Protein AF-A0A7W4INZ1-F1 (afdb_monomer_lite)

Sequence (429 aa):
MMKDITGDRYFLMNIEKLYMNKVENFGMNYTADTLFTLEAQLPYPNKPEWANLVAKRIGTVPDDLVGPGLYALFFDDKLFYIGLHVTAEASFQAPVLDRWVRHIVGQTLRAKVICFRPKIMAKILKDLSGAPIDDIAACLPEGRATAYDQLVGQILTNGSHCTFNKARFAARNWDRIGPGNEATMLGRIRCVFQPVPAVCETLLVGAKGKERGNWVREVWLRPLEKQSIREFRPICNAETVPGTEREDVGVAEVEVAFKNIMKTTTFSAFGVTGVGMHPVTGRPASRAVVDVFDANTGEAPSESEVALAEAEGLCGEELRFRRSLSPAGVRIIDDLQEQCPDVLRVYYTDNKDLRVALATGRVLLVVTTSHGRLRISTLASVEVCQALGFEAEPIIGNTMRTRFYIDPAECASGALFAIAGAAAQVVVG

Secondary structure (DSSP, 8-state):
----SHHHHHHHHHHHHHHHTTSSS---EEEHHHHEEEEE-PPPTTS-TT--EEEEE-SPPPGGGBSSEEEEEEETTEEEEEEEE--TT--TT-BTHHHHHHHHHHHTT-BTT----HHHHHHHHHH--SHHHHHHHHTSTTGGG--TTTTTT-GGGSS-S--HHHHHHHHHTHHHHSTT-HHHHTTTEEEEEEEPPGGGGGGGTT--HHHHHHHIIIIIIHHHHHHHHHHH--TTSTTSPTT---S---HHHHHHHHHHHHHH--PPP--SSS---------PPPHHHHHHHTT---PPPPHHHHHHHHHHT--HHHHHHHTTS-HHHHHHHHHHHHT--TTEEEEEETTTEEEEEETTS-EEEEEEEETTEEEEEESS-HHHHHHTT---EE-SSSS--EEEEE-TTT--HHHHHHHHHHHHHHHH-

Structure (mmCIF, N/CA/C/O backbone):
data_AF-A0A7W4INZ1-F1
#
_entry.id   AF-A0A7W4INZ1-F1
#
loop_
_atom_site.group_PDB
_atom_site.id
_atom_site.type_symbol
_atom_site.label_atom_id
_atom_site.label_alt_id
_atom_site.label_comp_id
_atom_site.label_asym_id
_atom_site.label_entity_id
_atom_site.label_seq_id
_atom_site.pdbx_PDB_ins_code
_atom_site.Cartn_x
_atom_site.Cartn_y
_atom_site.Cartn_z
_atom_site.occupancy
_atom_site.B_iso_or_equiv
_atom_site.auth_seq_id
_atom_site.auth_comp_id
_atom_site.auth_asym_id
_atom_site.auth_atom_id
_atom_site.pdbx_PDB_model_num
ATOM 1 N N . MET A 1 1 ? 21.931 2.324 -48.360 1.00 38.72 1 MET A N 1
ATOM 2 C CA . MET A 1 1 ? 21.890 1.480 -47.147 1.00 38.72 1 MET A CA 1
ATOM 3 C C . MET A 1 1 ? 20.449 1.395 -46.660 1.00 38.72 1 MET A C 1
ATOM 5 O O . MET A 1 1 ? 20.022 2.249 -45.896 1.00 38.72 1 MET A O 1
ATOM 9 N N . MET A 1 2 ? 19.682 0.417 -47.147 1.00 32.81 2 MET A N 1
ATOM 10 C CA . MET A 1 2 ? 18.421 0.020 -46.512 1.00 32.81 2 MET A CA 1
ATOM 11 C C . MET A 1 2 ? 18.798 -0.878 -45.336 1.00 32.81 2 MET A C 1
ATOM 13 O O . MET A 1 2 ? 19.386 -1.935 -45.551 1.00 32.81 2 MET A O 1
ATOM 17 N N . LYS A 1 3 ? 18.571 -0.411 -44.105 1.00 39.53 3 LYS A N 1
ATOM 18 C CA . LYS A 1 3 ? 18.757 -1.239 -42.913 1.00 39.53 3 LYS A CA 1
ATOM 19 C C . LYS A 1 3 ? 17.581 -2.204 -42.781 1.00 39.53 3 LYS A C 1
ATOM 21 O O . LYS A 1 3 ? 16.431 -1.853 -43.019 1.00 39.53 3 LYS A O 1
ATOM 26 N N . ASP A 1 4 ? 17.962 -3.417 -42.439 1.00 42.66 4 ASP A N 1
ATOM 27 C CA . ASP A 1 4 ? 17.217 -4.661 -42.398 1.00 42.66 4 ASP A CA 1
ATOM 28 C C . ASP A 1 4 ? 16.133 -4.637 -41.296 1.00 42.66 4 ASP A C 1
ATOM 30 O O . ASP A 1 4 ? 16.433 -4.767 -40.114 1.00 42.66 4 ASP A O 1
ATOM 34 N N . ILE A 1 5 ? 14.867 -4.421 -41.677 1.00 44.38 5 ILE A N 1
ATOM 35 C CA . ILE A 1 5 ? 13.686 -4.416 -40.778 1.00 44.38 5 ILE A CA 1
ATOM 36 C C . ILE A 1 5 ? 13.203 -5.858 -40.489 1.00 44.38 5 ILE A C 1
ATOM 38 O O . ILE A 1 5 ? 12.331 -6.101 -39.654 1.00 44.38 5 ILE A O 1
ATOM 42 N N . THR A 1 6 ? 13.778 -6.855 -41.164 1.00 41.44 6 THR A N 1
ATOM 43 C CA . THR A 1 6 ? 13.351 -8.256 -41.080 1.00 41.44 6 THR A CA 1
ATOM 44 C C . THR A 1 6 ? 13.883 -8.999 -39.849 1.00 41.44 6 THR A C 1
ATOM 46 O O . THR A 1 6 ? 13.258 -9.972 -39.424 1.00 41.44 6 THR A O 1
ATOM 49 N N . GLY A 1 7 ? 14.958 -8.511 -39.216 1.00 38.59 7 GLY A N 1
ATOM 50 C CA . GLY A 1 7 ? 15.537 -9.105 -38.001 1.00 38.59 7 GLY A CA 1
ATOM 51 C C . GLY A 1 7 ? 14.655 -8.978 -36.750 1.00 38.59 7 GLY A C 1
ATOM 52 O O . GLY A 1 7 ? 14.466 -9.960 -36.030 1.00 38.59 7 GLY A O 1
ATOM 53 N N . ASP A 1 8 ? 14.035 -7.814 -36.533 1.00 46.97 8 ASP A N 1
ATOM 54 C CA . ASP A 1 8 ? 13.224 -7.550 -35.331 1.00 46.97 8 ASP A CA 1
ATOM 55 C C . ASP A 1 8 ? 11.922 -8.366 -35.303 1.00 46.97 8 ASP A C 1
ATOM 57 O O . ASP A 1 8 ? 11.484 -8.831 -34.249 1.00 46.97 8 ASP A O 1
ATOM 61 N N . ARG A 1 9 ? 11.316 -8.625 -36.470 1.00 45.41 9 ARG A N 1
ATOM 62 C CA . ARG A 1 9 ? 10.100 -9.453 -36.562 1.00 45.41 9 ARG A CA 1
ATOM 63 C C . ARG A 1 9 ? 10.363 -10.932 -36.283 1.00 45.41 9 ARG A C 1
ATOM 65 O O . ARG A 1 9 ? 9.534 -11.582 -35.650 1.00 45.41 9 ARG A O 1
ATOM 72 N N . TYR A 1 10 ? 11.509 -11.456 -36.716 1.00 42.75 10 TYR A N 1
ATOM 73 C CA . TYR A 1 10 ? 11.888 -12.848 -36.451 1.00 42.75 10 TYR A CA 1
ATOM 74 C C . TYR A 1 10 ? 12.242 -13.089 -34.979 1.00 42.75 10 TYR A C 1
ATOM 76 O O . TYR A 1 10 ? 11.959 -14.164 -34.447 1.00 42.75 10 TYR A O 1
ATOM 84 N N . PHE A 1 11 ? 12.809 -12.087 -34.301 1.00 51.84 11 PHE A N 1
ATOM 85 C CA . PHE A 1 11 ? 13.085 -12.156 -32.867 1.00 51.84 11 PHE A CA 1
ATOM 86 C C . PHE A 1 11 ? 11.790 -12.198 -32.035 1.00 51.84 11 PHE A C 1
ATOM 88 O O . PHE A 1 11 ? 11.643 -13.062 -31.169 1.00 51.84 11 PHE A O 1
ATOM 95 N N . LEU A 1 12 ? 10.809 -11.346 -32.358 1.00 50.44 12 LEU A N 1
ATOM 96 C CA . LEU A 1 12 ? 9.513 -11.298 -31.664 1.00 50.44 12 LEU A CA 1
ATOM 97 C C . LEU A 1 12 ? 8.686 -12.589 -31.841 1.00 50.44 12 LEU A C 1
ATOM 99 O O . LEU A 1 12 ? 8.152 -13.108 -30.862 1.00 50.44 12 LEU A O 1
ATOM 103 N N . MET A 1 13 ? 8.650 -13.171 -33.048 1.00 49.38 13 MET A N 1
ATOM 104 C CA . MET A 1 13 ? 7.924 -14.431 -33.309 1.00 49.38 13 MET A CA 1
ATOM 105 C C . MET A 1 13 ? 8.502 -15.645 -32.561 1.00 49.38 13 MET A C 1
ATOM 107 O O . MET A 1 13 ? 7.766 -16.566 -32.197 1.00 49.38 13 MET A O 1
ATOM 111 N N . ASN A 1 14 ? 9.818 -15.681 -32.331 1.00 48.19 14 ASN A N 1
ATOM 112 C CA . ASN A 1 14 ? 10.452 -16.789 -31.612 1.00 48.19 14 ASN A CA 1
ATOM 113 C C . ASN A 1 14 ? 10.234 -16.703 -30.092 1.00 48.19 14 ASN A C 1
ATOM 115 O O . ASN A 1 14 ? 10.131 -17.743 -29.439 1.00 48.19 14 ASN A O 1
ATOM 119 N N . ILE A 1 15 ? 10.077 -15.493 -29.541 1.00 54.06 15 ILE A N 1
ATOM 120 C CA . ILE A 1 15 ? 9.674 -15.291 -28.143 1.00 54.06 15 ILE A CA 1
ATOM 121 C C . ILE A 1 15 ? 8.242 -15.795 -27.916 1.00 54.06 15 ILE A C 1
ATOM 123 O O . ILE A 1 15 ? 8.020 -16.530 -26.957 1.00 54.06 15 ILE A O 1
ATOM 127 N N . GLU A 1 16 ? 7.296 -15.507 -28.819 1.00 50.62 16 GLU A N 1
ATOM 128 C CA . GLU A 1 16 ? 5.907 -15.989 -28.706 1.00 50.62 16 GLU A CA 1
ATOM 129 C C . GLU A 1 16 ? 5.801 -17.524 -28.666 1.00 50.62 16 GLU A C 1
ATOM 131 O O . GLU A 1 16 ? 5.036 -18.079 -27.873 1.00 50.62 16 GLU A O 1
ATOM 136 N N . LYS A 1 17 ? 6.595 -18.243 -29.472 1.00 50.06 17 LYS A N 1
ATOM 137 C CA . LYS A 1 17 ? 6.592 -19.718 -29.470 1.00 50.06 17 LYS A CA 1
ATOM 138 C C . LYS A 1 17 ? 7.232 -20.324 -28.220 1.00 50.06 17 LYS A C 1
ATOM 140 O O . LYS A 1 17 ? 6.749 -21.346 -27.736 1.00 50.06 17 LYS A O 1
ATOM 145 N N . LEU A 1 18 ? 8.285 -19.706 -27.677 1.00 51.06 18 LEU A N 1
ATOM 146 C CA . LEU A 1 18 ? 8.877 -20.139 -26.404 1.00 51.06 18 LEU A CA 1
ATOM 147 C C . LEU A 1 18 ? 7.950 -19.832 -25.213 1.00 51.06 18 LEU A C 1
ATOM 149 O O . LEU A 1 18 ? 7.937 -20.571 -24.229 1.00 51.06 18 LEU A O 1
ATOM 153 N N . TYR A 1 19 ? 7.164 -18.759 -25.329 1.00 49.69 19 TYR A N 1
ATOM 154 C CA . TYR A 1 19 ? 6.219 -18.276 -24.328 1.00 49.69 19 TYR A CA 1
ATOM 155 C C . TYR A 1 19 ? 5.018 -19.212 -24.140 1.00 49.69 19 TYR A C 1
ATOM 157 O O . TYR A 1 19 ? 4.624 -19.488 -23.010 1.00 49.69 19 TYR A O 1
ATOM 165 N N . MET A 1 20 ? 4.483 -19.775 -25.226 1.00 48.62 20 MET A N 1
ATOM 166 C CA . MET A 1 20 ? 3.299 -20.642 -25.160 1.00 48.62 20 MET A CA 1
ATOM 167 C C . MET A 1 20 ? 3.543 -21.987 -24.451 1.00 48.62 20 MET A C 1
ATOM 169 O O . MET A 1 20 ? 2.626 -22.497 -23.820 1.00 48.62 20 MET A O 1
ATOM 173 N N . ASN A 1 21 ? 4.767 -22.531 -24.479 1.00 44.44 21 ASN A N 1
ATOM 174 C CA . ASN A 1 21 ? 5.055 -23.880 -23.961 1.00 44.44 21 ASN A CA 1
ATOM 175 C C . ASN A 1 21 ? 5.480 -23.943 -22.476 1.00 44.44 21 ASN A C 1
ATOM 177 O O . ASN A 1 21 ? 5.592 -25.038 -21.933 1.00 44.44 21 ASN A O 1
ATOM 181 N N . LYS A 1 22 ? 5.742 -22.811 -21.799 1.00 48.06 22 LYS A N 1
ATOM 182 C CA . LYS A 1 22 ? 6.190 -22.791 -20.382 1.00 48.06 22 LYS A CA 1
ATOM 183 C C . LYS A 1 22 ? 5.132 -22.339 -19.367 1.00 48.06 22 LYS A C 1
ATOM 185 O O . LYS A 1 22 ? 5.364 -22.468 -18.169 1.00 48.06 22 LYS A O 1
ATOM 190 N N . VAL A 1 23 ? 3.983 -21.828 -19.813 1.00 51.00 23 VAL A N 1
ATOM 191 C CA . VAL A 1 23 ? 2.950 -21.239 -18.932 1.00 51.00 23 VAL A CA 1
ATOM 192 C C . VAL A 1 23 ? 2.000 -22.296 -18.332 1.00 51.00 23 VAL A C 1
ATOM 194 O O . VAL A 1 23 ? 1.185 -21.980 -17.468 1.00 51.00 23 VAL A O 1
ATOM 197 N N . GLU A 1 24 ? 2.101 -23.568 -18.730 1.00 48.41 24 GLU A N 1
ATOM 198 C CA . GLU A 1 24 ? 1.020 -24.531 -18.478 1.00 48.41 24 GLU A CA 1
ATOM 199 C C . GLU A 1 24 ? 0.985 -25.209 -17.093 1.00 48.41 24 GLU A C 1
ATOM 201 O O . GLU A 1 24 ? -0.074 -25.721 -16.758 1.00 48.41 24 GLU A O 1
ATOM 206 N N . ASN A 1 25 ? 2.022 -25.184 -16.236 1.00 46.75 25 ASN A N 1
ATOM 207 C CA . ASN A 1 25 ? 2.054 -26.123 -15.086 1.00 46.75 25 ASN A CA 1
ATOM 208 C C . ASN A 1 25 ? 2.488 -25.611 -13.697 1.00 46.75 25 ASN A C 1
ATOM 210 O O . ASN A 1 25 ? 2.790 -26.429 -12.832 1.00 46.75 25 ASN A O 1
ATOM 214 N N . PHE A 1 26 ? 2.462 -24.307 -13.409 1.00 51.75 26 PHE A N 1
ATOM 215 C CA . PHE A 1 26 ? 2.659 -23.842 -12.025 1.00 51.75 26 PHE A CA 1
ATOM 216 C C . PHE A 1 26 ? 1.309 -23.540 -11.357 1.00 51.75 26 PHE A C 1
ATOM 218 O O . PHE A 1 26 ? 0.508 -22.738 -11.858 1.00 51.75 26 PHE A O 1
ATOM 225 N N . GLY A 1 27 ? 1.032 -24.239 -10.250 1.00 53.75 27 GLY A N 1
ATOM 226 C CA . GLY A 1 27 ? -0.011 -23.843 -9.307 1.00 53.75 27 GLY A CA 1
ATOM 227 C C . GLY A 1 27 ? 0.424 -22.532 -8.665 1.00 53.75 27 GLY A C 1
ATOM 228 O O . GLY A 1 27 ? 1.489 -22.483 -8.069 1.00 53.75 27 GLY A O 1
ATOM 229 N N . MET A 1 28 ? -0.356 -21.466 -8.847 1.00 75.94 28 MET A N 1
ATOM 230 C CA . MET A 1 28 ? 0.066 -20.095 -8.534 1.00 75.94 28 MET A CA 1
ATOM 231 C C . MET A 1 28 ? -0.518 -19.585 -7.220 1.00 75.94 28 MET A C 1
ATOM 233 O O . MET A 1 28 ? -0.664 -18.374 -7.036 1.00 75.94 28 MET A O 1
ATOM 237 N N . ASN A 1 29 ? -0.893 -20.496 -6.321 1.00 89.62 29 ASN A N 1
ATOM 238 C CA . ASN A 1 29 ? -1.459 -20.136 -5.037 1.00 89.62 29 ASN A CA 1
ATOM 239 C C . ASN A 1 29 ? -0.848 -20.918 -3.883 1.00 89.62 29 ASN A C 1
ATOM 241 O O . ASN A 1 29 ? -0.587 -22.114 -3.976 1.00 89.62 29 ASN A O 1
ATOM 245 N N . TYR A 1 30 ? -0.672 -20.205 -2.779 1.00 95.50 30 TYR A N 1
ATOM 246 C CA . TYR A 1 30 ? -0.099 -20.698 -1.537 1.00 95.50 30 TYR A CA 1
ATOM 247 C C . TYR A 1 30 ? -1.023 -20.313 -0.386 1.00 95.50 30 TYR A C 1
ATOM 249 O O . TYR A 1 30 ? -1.570 -19.208 -0.377 1.00 95.50 30 TYR A O 1
ATOM 257 N N . THR A 1 31 ? -1.189 -21.180 0.610 1.00 96.19 31 THR A N 1
ATOM 258 C CA . THR A 1 31 ? -1.770 -20.762 1.892 1.00 96.19 31 THR A CA 1
ATOM 259 C C . THR A 1 31 ? -0.711 -19.982 2.674 1.00 96.19 31 THR A C 1
ATOM 261 O O . THR A 1 31 ? 0.476 -20.317 2.644 1.00 96.19 31 THR A O 1
ATOM 264 N N . ALA A 1 32 ? -1.094 -18.890 3.335 1.00 96.69 32 ALA A N 1
ATOM 265 C CA . ALA A 1 32 ? -0.128 -17.968 3.928 1.00 96.69 32 ALA A CA 1
ATOM 266 C C . ALA A 1 32 ? 0.663 -18.595 5.088 1.00 96.69 32 ALA A C 1
ATOM 268 O O . ALA A 1 32 ? 1.773 -18.151 5.363 1.00 96.69 32 ALA A O 1
ATOM 269 N N . ASP A 1 33 ? 0.139 -19.635 5.733 1.00 96.44 33 ASP A N 1
ATOM 270 C CA . ASP A 1 33 ? 0.819 -20.412 6.779 1.00 96.44 33 ASP A CA 1
ATOM 271 C C . ASP A 1 33 ? 1.980 -21.270 6.253 1.00 96.44 33 ASP A C 1
ATOM 273 O O . ASP A 1 33 ? 2.880 -21.614 7.014 1.00 96.44 33 ASP A O 1
ATOM 277 N N . THR A 1 34 ? 2.020 -21.563 4.950 1.00 95.62 34 THR A N 1
ATOM 278 C CA . THR A 1 34 ? 3.173 -22.228 4.317 1.00 95.62 34 THR A CA 1
ATOM 279 C C . THR A 1 34 ? 4.313 -21.259 4.004 1.00 95.62 34 THR A C 1
ATOM 281 O O . THR A 1 34 ? 5.446 -21.686 3.788 1.00 95.62 34 THR A O 1
ATOM 284 N N . LEU A 1 35 ? 4.032 -19.951 3.990 1.00 94.75 35 LEU A N 1
ATOM 285 C CA . LEU A 1 35 ? 4.983 -18.901 3.609 1.00 94.75 35 LEU A CA 1
ATOM 286 C C . LEU A 1 35 ? 5.389 -18.001 4.775 1.00 94.75 35 LEU A C 1
ATOM 288 O O . LEU A 1 35 ? 6.459 -17.382 4.735 1.00 94.75 35 LEU A O 1
ATOM 292 N N . PHE A 1 36 ? 4.554 -17.911 5.810 1.00 95.50 36 PHE A N 1
ATOM 293 C CA . PHE A 1 36 ? 4.724 -16.974 6.907 1.00 95.50 36 PHE A CA 1
ATOM 294 C C . PHE A 1 36 ? 4.408 -17.591 8.271 1.00 95.50 36 PHE A C 1
ATOM 296 O O . PHE A 1 36 ? 3.658 -18.551 8.394 1.00 95.50 36 PHE A O 1
ATOM 303 N N . THR A 1 37 ? 4.943 -16.963 9.312 1.00 94.50 37 THR A N 1
ATOM 304 C CA . THR A 1 37 ? 4.511 -17.101 10.704 1.00 94.50 37 THR A CA 1
ATOM 305 C C . THR A 1 37 ? 4.076 -15.737 11.243 1.00 94.50 37 THR A C 1
ATOM 307 O O . THR A 1 37 ? 4.475 -14.698 10.704 1.00 94.50 37 THR A O 1
ATOM 310 N N . LEU A 1 38 ? 3.256 -15.723 12.294 1.00 93.88 38 LEU A N 1
ATOM 311 C CA . LEU A 1 38 ? 2.880 -14.508 13.014 1.00 93.88 38 LEU A CA 1
ATOM 312 C C . LEU A 1 38 ? 3.613 -14.447 14.345 1.00 93.88 38 LEU A C 1
ATOM 314 O O . LEU A 1 38 ? 3.623 -15.405 15.111 1.00 93.88 38 LEU A O 1
ATOM 318 N N . GLU A 1 39 ? 4.160 -13.278 14.644 1.00 90.88 39 GLU A N 1
ATOM 319 C CA . GLU A 1 39 ? 4.730 -12.983 15.948 1.00 90.88 39 GLU A CA 1
ATOM 320 C C . GLU A 1 39 ? 4.038 -11.778 16.568 1.00 90.88 39 GLU A C 1
ATOM 322 O O . GLU A 1 39 ? 3.887 -10.730 15.931 1.00 90.88 39 GLU A O 1
ATOM 327 N N . ALA A 1 40 ? 3.663 -11.919 17.837 1.00 90.44 40 ALA A N 1
ATOM 328 C CA . ALA A 1 40 ? 3.251 -10.792 18.650 1.00 90.44 40 ALA A CA 1
ATOM 329 C C . ALA A 1 40 ? 4.473 -9.937 19.009 1.00 90.44 40 ALA A C 1
ATOM 331 O O . ALA A 1 40 ? 5.544 -10.441 19.344 1.00 90.44 40 ALA A O 1
ATOM 332 N N . GLN A 1 41 ? 4.303 -8.626 18.936 1.00 86.06 41 GLN A N 1
ATOM 333 C CA . GLN A 1 41 ? 5.268 -7.634 19.385 1.00 86.06 41 GLN A CA 1
ATOM 334 C C . GLN A 1 41 ? 4.717 -6.903 20.605 1.00 86.06 41 GLN A C 1
ATOM 336 O O . GLN A 1 41 ? 3.524 -6.965 20.906 1.00 86.06 41 GLN A O 1
ATOM 341 N N . LEU A 1 42 ? 5.579 -6.153 21.291 1.00 82.00 42 LEU A N 1
ATOM 342 C CA . LEU A 1 42 ? 5.119 -5.271 22.359 1.00 82.00 42 LEU A CA 1
ATOM 343 C C . LEU A 1 42 ? 4.062 -4.288 21.820 1.00 82.00 42 LEU A C 1
ATOM 345 O O . LEU A 1 42 ? 4.303 -3.676 20.762 1.00 82.00 42 LEU A O 1
ATOM 349 N N . PRO A 1 43 ? 2.922 -4.134 22.525 1.00 79.81 43 PRO A N 1
ATOM 350 C CA . PRO A 1 43 ? 1.913 -3.141 22.192 1.00 79.81 43 PRO A CA 1
ATOM 351 C C . PRO A 1 43 ? 2.527 -1.748 22.074 1.00 79.81 43 PRO A C 1
ATOM 353 O O . PRO A 1 43 ? 3.469 -1.394 22.784 1.00 79.81 43 PRO A O 1
ATOM 356 N N . TYR A 1 44 ? 2.007 -0.956 21.142 1.00 78.19 44 TYR A N 1
ATOM 357 C CA . TYR A 1 44 ? 2.388 0.446 21.027 1.00 78.19 44 TYR A CA 1
ATOM 358 C C . TYR A 1 44 ? 1.430 1.285 21.886 1.00 78.19 44 TYR A C 1
ATOM 360 O O . TYR A 1 44 ? 0.222 1.061 21.779 1.00 78.19 44 TYR A O 1
ATOM 368 N N . PRO A 1 45 ? 1.914 2.246 22.695 1.00 79.81 45 PRO A N 1
ATOM 369 C CA . PRO A 1 45 ? 1.040 3.109 23.485 1.00 79.81 45 PRO A CA 1
ATOM 370 C C . PRO A 1 45 ? -0.026 3.797 22.622 1.00 79.81 45 PRO A C 1
ATOM 372 O O . PRO A 1 45 ? 0.250 4.192 21.486 1.00 79.81 45 PRO A O 1
ATOM 375 N N . ASN A 1 46 ? -1.235 3.962 23.164 1.00 83.19 46 ASN A N 1
ATOM 376 C CA . ASN A 1 46 ? -2.369 4.612 22.488 1.00 83.19 46 ASN A CA 1
ATOM 377 C C . ASN A 1 46 ? -2.794 3.922 21.177 1.00 83.19 46 ASN A C 1
ATOM 379 O O . ASN A 1 46 ? -3.231 4.568 20.221 1.00 83.19 46 ASN A O 1
ATOM 383 N N . LYS A 1 47 ? -2.642 2.596 21.123 1.00 88.81 47 LYS A N 1
ATOM 384 C CA . LYS A 1 47 ? -3.215 1.722 20.098 1.00 88.81 47 LYS A CA 1
ATOM 385 C C . LYS A 1 47 ? -3.873 0.513 20.762 1.00 88.81 47 LYS A C 1
ATOM 387 O O . LYS A 1 47 ? -3.467 0.154 21.868 1.00 88.81 47 LYS A O 1
ATOM 392 N N . PRO A 1 48 ? -4.819 -0.153 20.079 1.00 92.25 48 PRO A N 1
ATOM 393 C CA . PRO A 1 48 ? -5.393 -1.388 20.590 1.00 92.25 48 PRO A CA 1
ATOM 394 C C . PRO A 1 48 ? -4.314 -2.445 20.833 1.00 92.25 48 PRO A C 1
ATOM 396 O O . PRO A 1 48 ? -3.432 -2.637 19.991 1.00 92.25 48 PRO A O 1
ATOM 399 N N . GLU A 1 49 ? -4.401 -3.162 21.954 1.00 91.31 49 GLU A N 1
ATOM 400 C CA . GLU A 1 49 ? -3.394 -4.159 22.354 1.00 91.31 49 GLU A CA 1
ATOM 401 C C . GLU A 1 49 ? -3.215 -5.269 21.314 1.00 91.31 49 GLU A C 1
ATOM 403 O O . GLU A 1 49 ? -2.115 -5.783 21.129 1.00 91.31 49 GLU A O 1
ATOM 408 N N . TRP A 1 50 ? -4.281 -5.595 20.583 1.00 93.25 50 TRP A N 1
ATOM 409 C CA . TRP A 1 50 ? -4.287 -6.621 19.545 1.00 93.25 50 TRP A CA 1
ATOM 410 C C . TRP A 1 50 ? -3.633 -6.205 18.224 1.00 93.25 50 TRP A C 1
ATOM 412 O O . TRP A 1 50 ? -3.436 -7.049 17.340 1.00 93.25 50 TRP A O 1
ATOM 422 N N . ALA A 1 51 ? -3.330 -4.917 18.046 1.00 91.75 51 ALA A N 1
ATOM 423 C CA . ALA A 1 51 ? -2.736 -4.358 16.836 1.00 91.75 51 ALA A CA 1
ATOM 424 C C . ALA A 1 51 ? -1.207 -4.374 16.926 1.00 91.75 51 ALA A C 1
ATOM 426 O O . ALA A 1 51 ? -0.549 -3.343 16.809 1.00 91.75 51 ALA A O 1
ATOM 427 N N . ASN A 1 52 ? -0.631 -5.542 17.191 1.00 90.44 52 ASN A N 1
ATOM 428 C CA . ASN A 1 52 ? 0.783 -5.707 17.520 1.00 90.44 52 ASN A CA 1
ATOM 429 C C . ASN A 1 52 ? 1.433 -6.909 16.819 1.00 90.44 52 ASN A C 1
ATOM 431 O O . ASN A 1 52 ? 2.507 -7.342 17.225 1.00 90.44 52 ASN A O 1
ATOM 435 N N . LEU A 1 53 ? 0.829 -7.438 15.757 1.00 90.81 53 LEU A N 1
ATOM 436 C CA . LEU A 1 53 ? 1.388 -8.556 15.005 1.00 90.81 53 LEU A CA 1
ATOM 437 C C . LEU A 1 53 ? 2.371 -8.099 13.924 1.00 90.81 53 LEU A C 1
ATOM 439 O O . LEU A 1 53 ? 2.222 -7.040 13.298 1.00 90.81 53 LEU A O 1
ATOM 443 N N . VAL A 1 54 ? 3.347 -8.963 13.662 1.00 88.75 54 VAL A N 1
ATOM 444 C CA . VAL A 1 54 ? 4.239 -8.912 12.503 1.00 88.75 54 VAL A CA 1
ATOM 445 C C . VAL A 1 54 ? 4.223 -10.280 11.830 1.00 88.75 54 VAL A C 1
ATOM 447 O O . VAL A 1 54 ? 4.352 -11.302 12.498 1.00 88.75 54 VAL A O 1
ATOM 450 N N . ALA A 1 55 ? 4.072 -10.300 10.506 1.00 87.75 55 ALA A N 1
ATOM 451 C CA . ALA A 1 55 ? 4.294 -11.511 9.729 1.00 87.75 55 ALA A CA 1
ATOM 452 C C . ALA A 1 55 ? 5.790 -11.652 9.413 1.00 87.75 55 ALA A C 1
ATOM 454 O O . ALA A 1 55 ? 6.443 -10.684 9.019 1.00 87.75 55 ALA A O 1
ATOM 455 N N . LYS A 1 56 ? 6.335 -12.855 9.567 1.00 87.88 56 LYS A N 1
ATOM 456 C CA . LYS A 1 56 ? 7.703 -13.190 9.165 1.00 87.88 56 LYS A CA 1
ATOM 457 C C . LYS A 1 56 ? 7.678 -14.311 8.155 1.00 87.88 56 LYS A C 1
ATOM 459 O O . LYS A 1 56 ? 6.905 -15.246 8.299 1.00 87.88 56 LYS A O 1
ATOM 464 N N . ARG A 1 57 ? 8.535 -14.225 7.147 1.00 90.88 57 ARG A N 1
ATOM 465 C CA . ARG A 1 57 ? 8.710 -15.296 6.170 1.00 90.88 57 ARG A CA 1
ATOM 466 C C . ARG A 1 57 ? 9.318 -16.535 6.829 1.00 90.88 57 ARG A C 1
ATOM 468 O O . ARG A 1 57 ? 10.223 -16.407 7.652 1.00 90.88 57 ARG A O 1
ATOM 475 N N . ILE A 1 58 ? 8.870 -17.708 6.398 1.00 88.94 58 ILE A N 1
ATOM 476 C CA . ILE A 1 58 ? 9.500 -18.996 6.694 1.00 88.94 58 ILE A CA 1
ATOM 477 C C . ILE A 1 58 ? 10.078 -19.599 5.405 1.00 88.94 58 ILE A C 1
ATOM 479 O O . ILE A 1 58 ? 9.598 -19.319 4.309 1.00 88.94 58 ILE A O 1
ATOM 483 N N . GLY A 1 59 ? 11.137 -20.399 5.530 1.00 85.94 59 GLY A N 1
ATOM 484 C CA . GLY A 1 59 ? 11.697 -21.170 4.415 1.00 85.94 59 GLY A CA 1
ATOM 485 C C . GLY A 1 59 ? 12.297 -20.365 3.248 1.00 85.94 59 GLY A C 1
ATOM 486 O O . GLY A 1 59 ? 12.555 -19.156 3.317 1.00 85.94 59 GLY A O 1
ATOM 487 N N . THR A 1 60 ? 12.575 -21.073 2.153 1.00 87.94 60 THR A N 1
ATOM 488 C CA . THR A 1 60 ? 13.103 -20.527 0.890 1.00 87.94 60 THR A CA 1
ATOM 489 C C . THR A 1 60 ? 11.993 -19.879 0.055 1.00 87.94 60 THR A C 1
ATOM 491 O O . THR A 1 60 ? 10.824 -20.194 0.240 1.00 87.94 60 THR A O 1
ATOM 494 N N . VAL A 1 61 ? 12.334 -18.932 -0.833 1.00 89.06 61 VAL A N 1
ATOM 495 C CA . VAL A 1 61 ? 11.342 -18.348 -1.756 1.00 89.06 61 VAL A CA 1
ATOM 496 C C . VAL A 1 61 ? 11.120 -19.357 -2.879 1.00 89.06 61 VAL A C 1
ATOM 498 O O . VAL A 1 61 ? 12.113 -19.782 -3.466 1.00 89.06 61 VAL A O 1
ATOM 501 N N . PRO A 1 62 ? 9.873 -19.720 -3.196 1.00 90.31 62 PRO A N 1
ATOM 502 C CA . PRO A 1 62 ? 9.551 -20.412 -4.437 1.00 90.31 62 PRO A CA 1
ATOM 503 C C . PRO A 1 62 ? 9.914 -19.584 -5.685 1.00 90.31 62 PRO A C 1
ATOM 505 O O . PRO A 1 62 ? 9.693 -18.372 -5.718 1.00 90.31 62 PRO A O 1
ATOM 508 N N . ASP A 1 63 ? 10.441 -20.233 -6.725 1.00 89.81 63 ASP A N 1
ATOM 509 C CA . ASP A 1 63 ? 10.887 -19.569 -7.965 1.00 89.81 63 ASP A CA 1
ATOM 510 C C . ASP A 1 63 ? 9.743 -18.899 -8.748 1.00 89.81 63 ASP A C 1
ATOM 512 O O . ASP A 1 63 ? 9.964 -17.986 -9.537 1.00 89.81 63 ASP A O 1
ATOM 516 N N . ASP A 1 64 ? 8.502 -19.329 -8.542 1.00 90.75 64 ASP A N 1
ATOM 517 C CA . ASP A 1 64 ? 7.304 -18.728 -9.133 1.00 90.75 64 ASP A CA 1
ATOM 518 C C . ASP A 1 64 ? 6.816 -17.485 -8.365 1.00 90.75 64 ASP A C 1
ATOM 520 O O . ASP A 1 64 ? 5.919 -16.793 -8.840 1.00 90.75 64 ASP A O 1
ATOM 524 N N . LEU A 1 65 ? 7.424 -17.161 -7.214 1.00 94.50 65 LEU A N 1
ATOM 525 C CA . LEU A 1 65 ? 7.087 -16.018 -6.356 1.00 94.50 65 LEU A CA 1
ATOM 526 C C . LEU A 1 65 ? 8.081 -14.848 -6.447 1.00 94.50 65 LEU A C 1
ATOM 528 O O . LEU A 1 65 ? 8.127 -13.995 -5.550 1.00 94.50 65 LEU A O 1
ATOM 532 N N . VAL A 1 66 ? 8.861 -14.772 -7.529 1.00 93.81 66 VAL A N 1
ATOM 533 C CA . VAL A 1 66 ? 9.815 -13.679 -7.781 1.00 93.81 66 VAL A CA 1
ATOM 534 C C . VAL A 1 66 ? 9.472 -12.848 -9.016 1.00 93.81 66 VAL A C 1
ATOM 536 O O . VAL A 1 66 ? 8.817 -13.296 -9.953 1.00 93.81 66 VAL A O 1
ATOM 539 N N . GLY A 1 67 ? 9.955 -11.607 -9.006 1.00 95.06 67 GLY A N 1
ATOM 540 C CA . GLY A 1 67 ? 9.886 -10.679 -10.125 1.00 95.06 67 GLY A CA 1
ATOM 541 C C . GLY A 1 67 ? 8.696 -9.726 -10.088 1.00 95.06 67 GLY A C 1
ATOM 542 O O . GLY A 1 67 ? 7.905 -9.746 -9.147 1.00 95.06 67 GLY A O 1
ATOM 543 N N . PRO A 1 68 ? 8.581 -8.812 -11.064 1.00 96.00 68 PRO A N 1
ATOM 544 C CA . PRO A 1 68 ? 7.438 -7.915 -11.144 1.00 96.00 68 PRO A CA 1
ATOM 545 C C . PRO A 1 68 ? 6.168 -8.690 -11.517 1.00 96.00 68 PRO A C 1
ATOM 547 O O . PRO A 1 68 ? 6.241 -9.623 -12.306 1.00 96.00 68 PRO A O 1
ATOM 550 N N . GLY A 1 69 ? 4.998 -8.314 -11.000 1.00 97.00 69 GLY A N 1
ATOM 551 C CA . GLY A 1 69 ? 3.754 -9.029 -11.311 1.00 97.00 69 GLY A CA 1
ATOM 552 C C . GLY A 1 69 ? 2.511 -8.501 -10.607 1.00 97.00 69 GLY A C 1
ATOM 553 O O . GLY A 1 69 ? 2.561 -7.495 -9.893 1.00 97.00 69 GLY A O 1
ATOM 554 N N . LEU A 1 70 ? 1.395 -9.204 -10.801 1.00 97.88 70 LEU A N 1
ATOM 555 C CA . LEU A 1 70 ? 0.141 -8.985 -10.078 1.00 97.88 70 LEU A CA 1
ATOM 556 C C . LEU A 1 70 ? -0.028 -10.054 -9.004 1.00 97.88 70 LEU A C 1
ATOM 558 O O . LEU A 1 70 ? 0.285 -11.219 -9.230 1.00 97.88 70 LEU A O 1
ATOM 562 N N . TYR A 1 71 ? -0.563 -9.673 -7.851 1.00 98.06 71 TYR A N 1
ATOM 563 C CA . TYR A 1 71 ? -0.966 -10.611 -6.814 1.00 98.06 71 TYR A CA 1
ATOM 564 C C . TYR A 1 71 ? -2.379 -10.336 -6.320 1.00 98.06 71 TYR A C 1
ATOM 566 O O . TYR A 1 71 ? -2.892 -9.218 -6.399 1.00 98.06 71 TYR A O 1
ATOM 574 N N . ALA A 1 72 ? -2.981 -11.372 -5.756 1.00 98.25 72 ALA A N 1
ATOM 575 C CA . ALA A 1 72 ? -4.265 -11.315 -5.089 1.00 98.25 72 ALA A CA 1
ATOM 576 C C . ALA A 1 72 ? -4.191 -12.029 -3.738 1.00 98.25 72 ALA A C 1
ATOM 578 O O . ALA A 1 72 ? -3.409 -12.961 -3.554 1.00 98.25 72 ALA A O 1
ATOM 579 N N . LEU A 1 73 ? -4.994 -11.566 -2.784 1.00 98.31 73 LEU A N 1
ATOM 580 C CA . LEU A 1 73 ? -5.140 -12.179 -1.471 1.00 98.31 73 LEU A CA 1
ATOM 581 C C . LEU A 1 73 ? -6.604 -12.536 -1.233 1.00 98.31 73 LEU A C 1
ATOM 583 O O . LEU A 1 73 ? -7.506 -11.728 -1.483 1.00 98.31 73 LEU A O 1
ATOM 587 N N . PHE A 1 74 ? -6.805 -13.736 -0.705 1.00 98.31 74 PHE A N 1
ATOM 588 C CA . PHE A 1 74 ? -8.102 -14.314 -0.390 1.00 98.31 74 PHE A CA 1
ATOM 589 C C . PHE A 1 74 ? -8.179 -14.625 1.092 1.00 98.31 74 PHE A C 1
ATOM 591 O O . PHE A 1 74 ? -7.166 -14.973 1.691 1.00 98.31 74 PHE A O 1
ATOM 598 N N . PHE A 1 75 ? -9.366 -14.506 1.667 1.00 97.75 75 PHE A N 1
ATOM 599 C CA . PHE A 1 75 ? -9.650 -14.870 3.045 1.00 97.75 75 PHE A CA 1
ATOM 600 C C . PHE A 1 75 ? -10.881 -15.768 3.047 1.00 97.75 75 PHE A C 1
ATOM 602 O O . PHE A 1 75 ? -11.919 -15.357 2.530 1.00 97.75 75 PHE A O 1
ATOM 609 N N . ASP A 1 76 ? -10.746 -16.992 3.564 1.00 96.50 76 ASP A N 1
ATOM 610 C CA . ASP A 1 76 ? -11.768 -18.044 3.448 1.00 96.50 76 ASP A CA 1
ATOM 611 C C . ASP A 1 76 ? -12.265 -18.192 1.988 1.00 96.50 76 ASP A C 1
ATOM 613 O O . ASP A 1 76 ? -13.459 -18.110 1.703 1.00 96.50 76 ASP A O 1
ATOM 617 N N . ASP A 1 77 ? -11.316 -18.315 1.050 1.00 95.25 77 ASP A N 1
ATOM 618 C CA . ASP A 1 77 ? -11.525 -18.427 -0.407 1.00 95.25 77 ASP A CA 1
ATOM 619 C C . ASP A 1 77 ? -12.245 -17.245 -1.094 1.00 95.25 77 ASP A C 1
ATOM 621 O O . ASP A 1 77 ? -12.481 -17.291 -2.302 1.00 95.25 77 ASP A O 1
ATOM 625 N N . LYS A 1 78 ? -12.516 -16.145 -0.379 1.00 96.9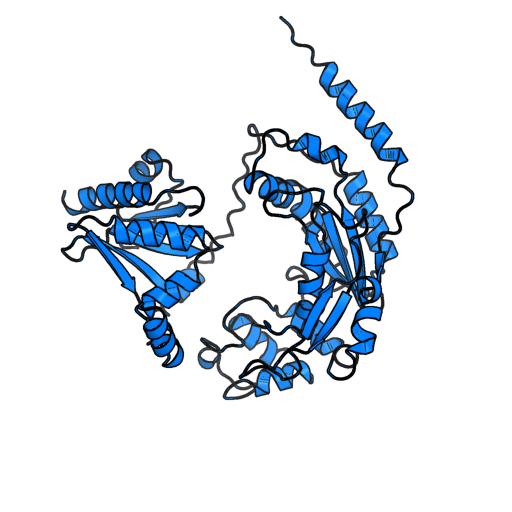4 78 LYS A N 1
ATOM 626 C CA . LYS A 1 78 ? -13.075 -14.910 -0.949 1.00 96.94 78 LYS A CA 1
ATOM 627 C C . LYS A 1 78 ? -11.991 -13.883 -1.234 1.00 96.94 78 LYS A C 1
ATOM 629 O O . LYS A 1 78 ? -11.194 -13.554 -0.352 1.00 96.94 78 LYS A O 1
ATOM 634 N N . LEU A 1 79 ? -11.982 -13.326 -2.443 1.00 98.38 79 LEU A N 1
ATOM 635 C CA . LEU A 1 79 ? -11.045 -12.267 -2.808 1.00 98.38 79 LEU A CA 1
ATOM 636 C C . LEU A 1 79 ? -11.256 -11.022 -1.933 1.00 98.38 79 LEU A C 1
ATOM 638 O O . LEU A 1 79 ? -12.341 -10.441 -1.917 1.00 98.38 79 LEU A O 1
ATOM 642 N N . PHE A 1 80 ? -10.198 -10.540 -1.277 1.00 98.12 80 PHE A N 1
ATOM 643 C CA . PHE A 1 80 ? -10.274 -9.289 -0.516 1.00 98.12 80 PHE A CA 1
ATOM 644 C C . PHE A 1 80 ? -9.297 -8.211 -0.977 1.00 98.12 80 PHE A C 1
ATOM 646 O O . PHE A 1 80 ? -9.529 -7.038 -0.681 1.00 98.12 80 PHE A O 1
ATOM 653 N N . TYR A 1 81 ? -8.229 -8.555 -1.703 1.00 98.38 81 TYR A N 1
ATOM 654 C CA . TYR A 1 81 ? -7.251 -7.572 -2.169 1.00 98.38 81 TYR A CA 1
ATOM 655 C C . TYR A 1 81 ? -6.568 -7.992 -3.470 1.00 98.38 81 TYR A C 1
ATOM 657 O O . TYR A 1 81 ? -6.212 -9.153 -3.633 1.00 98.38 81 TYR A O 1
ATOM 665 N N . ILE A 1 82 ? -6.326 -7.026 -4.355 1.00 98.44 82 ILE A N 1
ATOM 666 C CA . ILE A 1 82 ? -5.450 -7.147 -5.527 1.00 98.44 82 ILE A CA 1
ATOM 667 C C . ILE A 1 82 ? -4.371 -6.069 -5.436 1.00 98.44 82 ILE A C 1
ATOM 669 O O . ILE A 1 82 ? -4.654 -4.936 -5.044 1.00 98.44 82 ILE A O 1
ATOM 673 N N . GLY A 1 83 ? -3.143 -6.397 -5.819 1.00 96.75 83 GLY A N 1
ATOM 674 C CA . GLY A 1 83 ? -2.071 -5.417 -5.928 1.00 96.75 83 GLY A CA 1
ATOM 675 C C . GLY A 1 83 ? -1.031 -5.788 -6.976 1.00 96.75 83 GLY A C 1
ATOM 676 O O . GLY A 1 83 ? -1.006 -6.906 -7.486 1.00 96.75 83 GLY A O 1
ATOM 677 N N . LEU A 1 84 ? -0.142 -4.845 -7.274 1.00 95.94 84 LEU A N 1
ATOM 678 C CA . LEU A 1 84 ? 1.068 -5.088 -8.061 1.00 95.94 84 LEU A CA 1
ATOM 679 C C . LEU A 1 84 ? 2.328 -5.137 -7.189 1.00 95.94 84 LEU A C 1
ATOM 681 O O . LEU A 1 84 ? 2.450 -4.439 -6.175 1.00 95.94 84 LEU A O 1
ATOM 685 N N . HIS A 1 85 ? 3.300 -5.944 -7.605 1.00 95.38 85 HIS A N 1
ATOM 686 C CA . HIS A 1 85 ? 4.635 -6.011 -7.013 1.00 95.38 85 HIS A CA 1
ATOM 687 C C . HIS A 1 85 ? 5.677 -5.597 -8.043 1.00 95.38 85 HIS A C 1
ATOM 689 O O . HIS A 1 85 ? 5.732 -6.165 -9.125 1.00 95.38 85 HIS A O 1
ATOM 695 N N . VAL A 1 86 ? 6.474 -4.580 -7.706 1.00 91.31 86 VAL A N 1
ATOM 696 C CA . VAL A 1 86 ? 7.616 -4.083 -8.489 1.00 91.31 86 VAL A CA 1
ATOM 697 C C . VAL A 1 86 ? 8.596 -3.432 -7.514 1.00 91.31 86 VAL A C 1
ATOM 699 O O . VAL A 1 86 ? 8.205 -2.551 -6.732 1.00 91.31 86 VAL A O 1
ATOM 702 N N . THR A 1 87 ? 9.864 -3.841 -7.542 1.00 85.06 87 THR A N 1
ATOM 703 C CA . THR A 1 87 ? 10.928 -3.159 -6.787 1.00 85.06 87 THR A CA 1
ATOM 704 C C . THR A 1 87 ? 11.318 -1.839 -7.446 1.00 85.06 87 THR A C 1
ATOM 706 O O . THR A 1 87 ? 10.877 -1.537 -8.550 1.00 85.06 87 THR A O 1
ATOM 709 N N . ALA A 1 88 ? 12.142 -1.027 -6.781 1.00 78.12 88 ALA A N 1
ATOM 710 C CA . ALA A 1 88 ? 12.629 0.217 -7.379 1.00 78.12 88 ALA A CA 1
ATOM 711 C C . ALA A 1 88 ? 13.313 -0.017 -8.738 1.00 78.12 88 ALA A C 1
ATOM 713 O O . ALA A 1 88 ? 13.190 0.822 -9.614 1.00 78.12 88 ALA A O 1
ATOM 714 N N . GLU A 1 89 ? 13.945 -1.172 -8.942 1.00 82.38 89 GLU A N 1
ATOM 715 C CA . GLU A 1 89 ? 14.712 -1.484 -10.155 1.00 82.38 89 GLU A CA 1
ATOM 716 C C . GLU A 1 89 ? 14.015 -2.493 -11.082 1.00 82.38 89 GLU A C 1
ATOM 718 O O . GLU A 1 89 ? 14.602 -2.947 -12.061 1.00 82.38 89 GLU A O 1
ATOM 723 N N . ALA A 1 90 ? 12.770 -2.880 -10.771 1.00 90.25 90 ALA A N 1
ATOM 724 C CA . ALA A 1 90 ? 12.073 -4.001 -11.415 1.00 90.25 90 ALA A CA 1
ATOM 725 C C . ALA A 1 90 ? 12.959 -5.257 -11.550 1.00 90.25 90 ALA A C 1
ATOM 727 O O . ALA A 1 90 ? 13.127 -5.816 -12.636 1.00 90.25 90 ALA A O 1
ATOM 728 N N . SER A 1 91 ? 13.552 -5.677 -10.432 1.00 90.81 91 SER A N 1
ATOM 729 C CA . SER A 1 91 ? 14.315 -6.925 -10.363 1.00 90.81 91 SER A CA 1
ATOM 730 C C . SER A 1 91 ? 13.387 -8.124 -10.558 1.00 90.81 91 SER A C 1
ATOM 732 O O . SER A 1 91 ? 12.399 -8.262 -9.834 1.00 90.81 91 SER A O 1
ATOM 734 N N . PHE A 1 92 ? 13.746 -9.008 -11.492 1.00 93.25 92 PHE A N 1
ATOM 735 C CA . PHE A 1 92 ? 13.048 -10.270 -11.760 1.00 93.25 92 PHE A CA 1
ATOM 736 C C . PHE A 1 92 ? 13.353 -11.369 -10.729 1.00 93.25 92 PHE A C 1
ATOM 738 O O . PHE A 1 92 ? 12.772 -12.442 -10.789 1.00 93.25 92 PHE A O 1
ATOM 745 N N . GLN A 1 93 ? 14.226 -11.087 -9.758 1.00 91.56 93 GLN A N 1
ATOM 746 C CA . GLN A 1 93 ? 14.606 -12.007 -8.679 1.00 91.56 93 GLN A CA 1
ATOM 747 C C . GLN A 1 93 ? 14.028 -11.592 -7.319 1.00 91.56 93 GLN A C 1
ATOM 749 O O . GLN A 1 93 ? 14.197 -12.285 -6.319 1.00 91.56 93 GLN A O 1
ATOM 754 N N . ALA A 1 94 ? 13.363 -10.436 -7.245 1.00 88.94 94 ALA A N 1
ATOM 755 C CA . ALA A 1 94 ? 12.852 -9.921 -5.985 1.00 88.94 94 ALA A CA 1
ATOM 756 C C . ALA A 1 94 ? 11.523 -10.592 -5.593 1.00 88.94 94 ALA A C 1
ATOM 758 O O . ALA A 1 94 ? 10.578 -10.557 -6.387 1.00 88.94 94 ALA A O 1
ATOM 759 N N . PRO A 1 95 ? 11.392 -11.127 -4.367 1.00 92.50 95 PRO A N 1
ATOM 760 C CA . PRO A 1 95 ? 10.216 -11.890 -3.964 1.00 92.50 95 PRO A CA 1
ATOM 761 C C . PRO A 1 95 ? 8.989 -11.009 -3.709 1.00 92.50 95 PRO A C 1
ATOM 763 O O . PRO A 1 95 ? 9.088 -9.942 -3.098 1.00 92.50 95 PRO A O 1
ATOM 766 N N . VAL A 1 96 ? 7.801 -11.485 -4.094 1.00 92.88 96 VAL A N 1
ATOM 767 C CA . VAL A 1 96 ? 6.519 -10.837 -3.741 1.00 92.88 96 VAL A CA 1
ATOM 768 C C . VAL A 1 96 ? 6.205 -10.938 -2.242 1.00 92.88 96 VAL A C 1
ATOM 770 O O . VAL A 1 96 ? 5.453 -10.127 -1.696 1.00 92.88 96 VAL A O 1
ATOM 773 N N . LEU A 1 97 ? 6.831 -11.889 -1.541 1.00 90.31 97 LEU A N 1
ATOM 774 C CA . LEU A 1 97 ? 6.620 -12.154 -0.115 1.00 90.31 97 LEU A CA 1
ATOM 775 C C . LEU A 1 97 ? 6.853 -10.902 0.749 1.00 90.31 97 LEU A C 1
ATOM 777 O O . LEU A 1 97 ? 6.099 -10.666 1.694 1.00 90.31 97 LEU A O 1
ATOM 781 N N . ASP A 1 98 ? 7.810 -10.044 0.380 1.00 82.69 98 ASP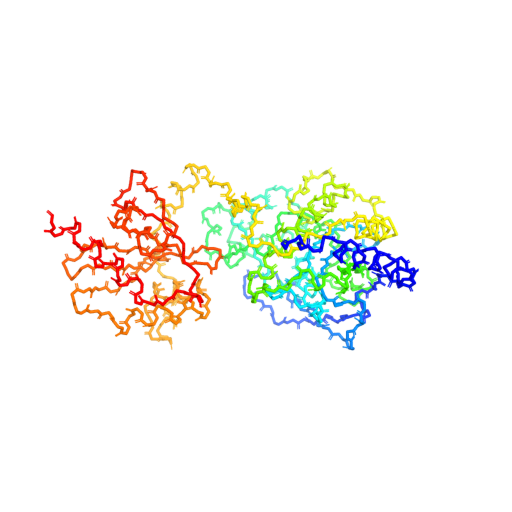 A N 1
ATOM 782 C CA . ASP A 1 98 ? 8.105 -8.787 1.087 1.00 82.69 98 ASP A CA 1
ATOM 783 C C . ASP A 1 98 ? 6.922 -7.805 1.075 1.00 82.69 98 ASP A C 1
ATOM 785 O O . ASP A 1 98 ? 6.775 -6.956 1.966 1.00 82.69 98 ASP A O 1
ATOM 789 N N . ARG A 1 99 ? 6.054 -7.909 0.060 1.00 85.50 99 ARG A N 1
ATOM 790 C CA . ARG A 1 99 ? 4.785 -7.179 -0.002 1.00 85.50 99 ARG A CA 1
ATOM 791 C C . ARG A 1 99 ? 3.712 -7.875 0.812 1.00 85.50 99 ARG A C 1
ATOM 793 O O . ARG A 1 99 ? 3.055 -7.209 1.613 1.00 85.50 99 ARG A O 1
ATOM 800 N N . TRP A 1 100 ? 3.548 -9.184 0.654 1.00 90.31 100 TRP A N 1
ATOM 801 C CA . TRP A 1 100 ? 2.510 -9.937 1.362 1.00 90.31 100 TRP A CA 1
ATOM 802 C C . TRP A 1 100 ? 2.625 -9.850 2.877 1.00 90.31 100 TRP A C 1
ATOM 804 O O . TRP A 1 100 ? 1.602 -9.619 3.516 1.00 90.31 100 TRP A O 1
ATOM 814 N N . VAL A 1 101 ? 3.837 -9.880 3.443 1.00 85.44 101 VAL A N 1
ATOM 815 C CA . VAL A 1 101 ? 4.063 -9.655 4.884 1.00 85.44 101 VAL A CA 1
ATOM 816 C C . VAL A 1 101 ? 3.332 -8.405 5.381 1.00 85.44 101 VAL A C 1
ATOM 818 O O . VAL A 1 101 ? 2.657 -8.434 6.408 1.00 85.44 101 VAL A O 1
ATOM 821 N N . ARG A 1 102 ? 3.413 -7.302 4.628 1.00 82.38 102 ARG A N 1
ATOM 822 C CA . ARG A 1 102 ? 2.782 -6.028 5.004 1.00 82.38 102 ARG A CA 1
ATOM 823 C C . ARG A 1 102 ? 1.268 -6.072 4.840 1.00 82.38 102 ARG A C 1
ATOM 825 O O . ARG A 1 102 ? 0.548 -5.458 5.625 1.00 82.38 102 ARG A O 1
ATOM 832 N N . HIS A 1 103 ? 0.776 -6.772 3.822 1.00 87.25 103 HIS A N 1
ATOM 833 C CA . HIS A 1 103 ? -0.654 -6.854 3.547 1.00 87.25 103 HIS A CA 1
ATOM 834 C C . HIS A 1 103 ? -1.380 -7.815 4.490 1.00 87.25 103 HIS A C 1
ATOM 836 O O . HIS A 1 103 ? -2.458 -7.466 4.950 1.00 87.25 103 HIS A O 1
ATOM 842 N N . ILE A 1 104 ? -0.795 -8.952 4.861 1.00 89.12 104 ILE A N 1
ATOM 843 C CA . ILE A 1 104 ? -1.429 -9.934 5.755 1.00 89.12 104 ILE A CA 1
ATOM 844 C C . ILE A 1 104 ? -1.865 -9.283 7.072 1.00 89.12 104 ILE A C 1
ATOM 846 O O . ILE A 1 104 ? -3.043 -9.319 7.422 1.00 89.12 104 ILE A O 1
ATOM 850 N N . VAL A 1 105 ? -0.943 -8.615 7.771 1.00 89.44 105 VAL A N 1
ATOM 851 C CA . VAL A 1 105 ? -1.261 -7.935 9.040 1.00 89.44 105 VAL A CA 1
ATOM 852 C C . VAL A 1 105 ? -1.860 -6.540 8.832 1.00 89.44 105 VAL A C 1
ATOM 854 O O . VAL A 1 105 ? -2.628 -6.053 9.656 1.00 89.44 105 VAL A O 1
ATOM 857 N N . GLY A 1 106 ? -1.531 -5.862 7.729 1.00 88.38 106 GLY A N 1
ATOM 858 C CA . GLY A 1 106 ? -2.008 -4.504 7.467 1.00 88.38 106 GLY A CA 1
ATOM 859 C C . GLY A 1 106 ? -3.459 -4.432 6.992 1.00 88.38 106 GLY A C 1
ATOM 860 O O . GLY A 1 106 ? -4.153 -3.468 7.308 1.00 88.38 106 GLY A O 1
ATOM 861 N N . GLN A 1 107 ? -3.922 -5.420 6.222 1.00 90.81 107 GLN A N 1
ATOM 862 C CA . GLN A 1 107 ? -5.299 -5.492 5.716 1.00 90.81 107 GLN A CA 1
ATOM 863 C C . GLN A 1 107 ? -6.277 -5.945 6.806 1.00 90.81 107 GLN A C 1
ATOM 865 O O . GLN A 1 107 ? -7.415 -5.495 6.826 1.00 90.81 107 GLN A O 1
ATOM 870 N N . THR A 1 108 ? -5.806 -6.762 7.747 1.00 93.38 108 THR A N 1
ATOM 871 C CA . THR A 1 108 ? -6.564 -7.273 8.903 1.00 93.38 108 THR A CA 1
ATOM 872 C C . THR A 1 108 ? -6.534 -6.333 10.114 1.00 93.38 108 THR A C 1
ATOM 874 O O . THR A 1 108 ? -7.065 -6.670 11.164 1.00 93.38 108 THR A O 1
ATOM 877 N N . LEU A 1 109 ? -5.893 -5.162 9.987 1.00 94.31 109 LEU A N 1
ATOM 878 C CA . LEU A 1 109 ? -5.599 -4.204 11.065 1.00 94.31 109 LEU A CA 1
ATOM 879 C C . LEU A 1 109 ? -4.722 -4.733 12.210 1.00 94.31 109 LEU A C 1
ATOM 881 O O . LEU A 1 109 ? -4.420 -3.987 13.134 1.00 94.31 109 LEU A O 1
ATOM 885 N N . ARG A 1 110 ? -4.224 -5.966 12.141 1.00 93.88 110 ARG A N 1
ATOM 886 C CA . ARG A 1 110 ? -3.409 -6.564 13.205 1.00 93.88 110 ARG A CA 1
ATOM 887 C C . ARG A 1 110 ? -1.978 -6.015 13.285 1.00 93.88 110 ARG A C 1
ATOM 889 O O . ARG A 1 110 ? -1.246 -6.374 14.197 1.00 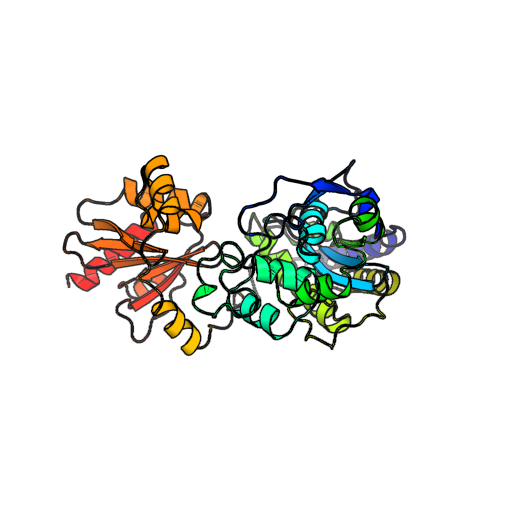93.88 110 ARG A O 1
ATOM 896 N N . ALA A 1 111 ? -1.551 -5.163 12.353 1.00 87.38 111 ALA A N 1
ATOM 897 C CA . ALA A 1 111 ? -0.188 -4.631 12.298 1.00 87.38 111 ALA A CA 1
ATOM 898 C C . ALA A 1 111 ? 0.132 -3.605 13.402 1.00 87.38 111 ALA A C 1
ATOM 900 O O . ALA A 1 111 ? -0.625 -2.662 13.620 1.00 87.38 111 ALA A O 1
ATOM 901 N N . LYS A 1 112 ? 1.357 -3.651 13.947 1.00 81.94 112 LYS A N 1
ATOM 902 C CA . LYS A 1 112 ? 1.884 -2.630 14.886 1.00 81.94 112 LYS A CA 1
ATOM 903 C C . LYS A 1 112 ? 1.744 -1.183 14.393 1.00 81.94 112 LYS A C 1
ATOM 905 O O . LYS A 1 112 ? 1.535 -0.239 15.157 1.00 81.94 112 LYS A O 1
ATOM 910 N N . VAL A 1 113 ? 1.877 -0.986 13.086 1.00 78.19 113 VAL A N 1
ATOM 911 C CA . VAL A 1 113 ? 1.920 0.334 12.443 1.00 78.19 113 VAL A CA 1
ATOM 912 C C . VAL A 1 113 ? 0.565 0.795 11.903 1.00 78.19 113 VAL A C 1
ATOM 914 O O . VAL A 1 113 ? 0.538 1.624 10.996 1.00 78.19 113 VAL A O 1
ATOM 917 N N . ILE A 1 114 ? -0.565 0.300 12.431 1.00 85.62 114 ILE A N 1
ATOM 918 C CA . ILE A 1 114 ? -1.858 0.863 12.022 1.00 85.62 114 ILE A CA 1
ATOM 919 C C . ILE A 1 114 ? -1.904 2.370 12.291 1.00 85.62 114 ILE A C 1
ATOM 921 O O . ILE A 1 114 ? -1.574 2.850 13.378 1.00 85.62 114 ILE A O 1
ATOM 925 N N . CYS A 1 115 ? -2.270 3.106 11.249 1.00 86.94 115 CYS A N 1
ATOM 926 C CA . CYS A 1 115 ? -2.519 4.536 11.275 1.00 86.94 115 CYS A CA 1
ATOM 927 C C . CYS A 1 115 ? -3.447 4.900 10.113 1.00 86.94 115 CYS A C 1
ATOM 929 O O . CYS A 1 115 ? -3.394 4.299 9.034 1.00 86.94 115 CYS A O 1
ATOM 931 N N . PHE A 1 116 ? -4.300 5.887 10.332 1.00 88.88 116 PHE A N 1
ATOM 932 C CA . PHE A 1 116 ? -5.340 6.331 9.414 1.00 88.88 116 PHE A CA 1
ATOM 933 C C . PHE A 1 116 ? -5.160 7.819 9.135 1.00 88.88 116 PHE A C 1
ATOM 935 O O . PHE A 1 116 ? -4.605 8.538 9.945 1.00 88.88 116 PHE A O 1
ATOM 942 N N . ARG A 1 117 ? -5.669 8.343 8.022 1.00 85.69 117 ARG A N 1
ATOM 943 C CA . ARG A 1 117 ? -5.779 9.810 7.909 1.00 85.69 117 ARG A CA 1
ATOM 944 C C . ARG A 1 117 ? -6.910 10.295 8.826 1.00 85.69 117 ARG A C 1
ATOM 946 O O . ARG A 1 117 ? -7.920 9.590 8.869 1.00 85.69 117 ARG A O 1
ATOM 953 N N . PRO A 1 118 ? -6.853 11.494 9.439 1.00 88.88 118 PRO A N 1
ATOM 954 C CA . PRO A 1 118 ? -7.940 12.009 10.283 1.00 88.88 118 PRO A CA 1
ATOM 955 C C . PRO A 1 118 ? -9.321 11.936 9.611 1.00 88.88 118 PRO A C 1
ATOM 957 O O . PRO A 1 118 ? -10.272 11.426 10.192 1.00 88.88 118 PRO A O 1
ATOM 960 N N . LYS A 1 119 ? -9.416 12.306 8.322 1.00 89.31 119 LYS A N 1
ATOM 961 C CA . LYS A 1 119 ? -10.668 12.203 7.535 1.00 89.31 119 LYS A CA 1
ATOM 962 C C . LYS A 1 119 ? -11.193 10.775 7.419 1.00 89.31 119 LYS A C 1
ATOM 964 O O . LYS A 1 119 ? -12.398 10.556 7.396 1.00 89.31 119 LYS A O 1
ATOM 969 N N . ILE A 1 120 ? -10.286 9.808 7.311 1.00 91.69 120 ILE A N 1
ATOM 970 C CA . ILE A 1 120 ? -10.639 8.392 7.241 1.00 91.69 120 ILE A CA 1
ATOM 971 C C . ILE A 1 120 ? -11.046 7.885 8.622 1.00 91.69 120 ILE A C 1
ATOM 973 O O . ILE A 1 120 ? -12.033 7.168 8.705 1.00 91.69 120 ILE A O 1
ATOM 977 N N . MET A 1 121 ? -10.345 8.289 9.685 1.00 94.75 121 MET A N 1
ATOM 978 C CA . MET A 1 121 ? -10.699 7.926 11.057 1.00 94.75 121 MET A CA 1
ATOM 979 C C . MET A 1 121 ? -12.084 8.459 11.437 1.00 94.75 121 MET A C 1
ATOM 981 O O . MET A 1 121 ? -12.934 7.676 11.838 1.00 94.75 121 MET A O 1
ATOM 985 N N . ALA A 1 122 ? -12.367 9.743 11.197 1.00 93.75 122 ALA A N 1
ATOM 986 C CA . ALA A 1 122 ? -13.689 10.325 11.441 1.00 93.75 122 ALA A CA 1
ATOM 987 C C . ALA A 1 122 ? -14.800 9.554 10.707 1.00 93.75 122 ALA A C 1
ATOM 989 O O . ALA A 1 122 ? -15.852 9.263 11.272 1.00 93.75 122 ALA A O 1
ATOM 990 N N . LYS A 1 123 ? -14.542 9.155 9.455 1.00 95.00 123 LYS A N 1
ATOM 991 C CA . LYS A 1 123 ? -15.466 8.313 8.691 1.00 95.00 123 LYS A CA 1
ATOM 992 C C . LYS A 1 123 ? -15.636 6.919 9.310 1.00 95.00 123 LYS A C 1
ATOM 994 O O . LYS A 1 123 ? -16.750 6.420 9.360 1.00 95.00 123 LYS A O 1
ATOM 999 N N . ILE A 1 124 ? -14.558 6.285 9.774 1.00 96.38 124 ILE A N 1
ATOM 1000 C CA . ILE A 1 124 ? -14.601 4.974 10.442 1.00 96.38 124 ILE A CA 1
ATOM 1001 C C . ILE A 1 124 ? -15.445 5.042 11.719 1.00 96.38 124 ILE A C 1
ATOM 1003 O O . ILE A 1 124 ? -16.343 4.223 11.882 1.00 96.38 124 ILE A O 1
ATOM 1007 N N . LEU A 1 125 ? -15.193 6.027 12.586 1.00 96.38 125 LEU A N 1
ATOM 1008 C CA . LEU A 1 125 ? -15.916 6.195 13.852 1.00 96.38 125 LEU A CA 1
ATOM 1009 C C . LEU A 1 125 ? -17.411 6.456 13.636 1.00 96.38 125 LEU A C 1
ATOM 1011 O O . LEU A 1 125 ? -18.235 6.009 14.433 1.00 96.38 125 LEU A O 1
ATOM 1015 N N . LYS A 1 126 ? -17.755 7.154 12.548 1.00 95.88 126 LYS A N 1
ATOM 1016 C CA . LYS A 1 126 ? -19.137 7.455 12.170 1.00 95.88 126 LYS A CA 1
ATOM 1017 C C . LYS A 1 126 ? -19.857 6.265 11.532 1.00 95.88 126 LYS A C 1
ATOM 1019 O O . LYS A 1 126 ? -20.986 5.967 11.907 1.00 95.88 126 LYS A O 1
ATOM 1024 N N . ASP A 1 127 ? -19.232 5.627 10.545 1.00 96.38 127 ASP A N 1
ATOM 1025 C CA . ASP A 1 127 ? -19.931 4.729 9.618 1.00 96.38 127 ASP A CA 1
ATOM 1026 C C . ASP A 1 127 ? -19.732 3.239 9.949 1.00 96.38 127 ASP A C 1
ATOM 1028 O O . ASP A 1 127 ? -20.446 2.401 9.398 1.00 96.38 127 ASP A O 1
ATOM 1032 N N . LEU A 1 128 ? -18.751 2.877 10.788 1.00 96.94 128 LEU A N 1
ATOM 1033 C CA . LEU A 1 128 ? -18.434 1.482 11.111 1.00 96.94 128 LEU A CA 1
ATOM 1034 C C . LEU A 1 128 ? -18.699 1.143 12.582 1.00 96.94 128 LEU A C 1
ATOM 1036 O O . LEU A 1 128 ? -18.557 1.964 13.492 1.00 96.94 128 LEU A O 1
ATOM 1040 N N . SER A 1 129 ? -19.037 -0.121 12.813 1.00 95.06 129 SER A N 1
ATOM 1041 C CA . SER A 1 129 ? -19.308 -0.714 14.121 1.00 95.06 129 SER A CA 1
ATOM 1042 C C . SER A 1 129 ? -18.607 -2.061 14.277 1.00 95.06 129 SER A C 1
ATOM 1044 O O . SER A 1 129 ? -18.129 -2.639 13.298 1.00 95.06 129 SER A O 1
ATOM 1046 N N . GLY A 1 130 ? -18.520 -2.533 15.522 1.00 95.00 130 GLY A N 1
ATOM 1047 C CA . GLY A 1 130 ? -17.906 -3.804 15.887 1.00 95.00 130 GLY A CA 1
ATOM 1048 C C . GLY A 1 130 ? -16.665 -3.629 16.757 1.00 95.00 130 GLY A C 1
ATOM 1049 O O . GLY A 1 130 ? -16.009 -2.586 16.718 1.00 95.00 130 GLY A O 1
ATOM 1050 N N . ALA A 1 131 ? -16.310 -4.705 17.463 1.00 95.44 131 ALA A N 1
ATOM 1051 C CA . ALA A 1 131 ? -15.209 -4.755 18.425 1.00 95.44 131 ALA A CA 1
ATOM 1052 C C . ALA A 1 131 ? -13.905 -4.059 17.978 1.00 95.44 131 ALA A C 1
ATOM 1054 O O . ALA A 1 131 ? -13.423 -3.216 18.725 1.00 95.44 131 ALA A O 1
ATOM 1055 N N . PRO A 1 132 ? -13.350 -4.277 16.763 1.00 96.06 132 PRO A N 1
ATOM 1056 C CA . PRO A 1 132 ? -12.093 -3.622 16.399 1.00 96.06 132 PRO A CA 1
ATOM 1057 C C . PRO A 1 132 ? -12.233 -2.106 16.273 1.00 96.06 132 PRO A C 1
ATOM 1059 O O . PRO A 1 132 ? -11.270 -1.374 16.476 1.00 96.06 132 PRO A O 1
ATOM 1062 N N . ILE A 1 133 ? -13.416 -1.621 15.897 1.00 96.94 133 ILE A N 1
ATOM 1063 C CA . ILE A 1 133 ? -13.678 -0.190 15.751 1.00 96.94 133 ILE A CA 1
ATOM 1064 C C . ILE A 1 133 ? -13.902 0.441 17.121 1.00 96.94 133 ILE A C 1
ATOM 1066 O O . ILE A 1 133 ? -13.426 1.547 17.356 1.00 96.94 133 ILE A O 1
ATOM 1070 N N . ASP A 1 134 ? -14.584 -0.268 18.018 1.00 96.50 134 ASP A N 1
ATOM 1071 C CA . ASP A 1 134 ? -14.806 0.179 19.392 1.00 96.50 134 ASP A CA 1
ATOM 1072 C C . ASP A 1 134 ? -13.487 0.234 20.176 1.00 96.50 134 ASP A C 1
ATOM 1074 O O . ASP A 1 134 ? -13.225 1.230 20.847 1.00 96.50 134 ASP A O 1
ATOM 1078 N N . ASP A 1 135 ? -12.599 -0.744 19.988 1.00 96.12 135 ASP A N 1
ATOM 1079 C CA . ASP A 1 135 ? -11.259 -0.741 20.585 1.00 96.12 135 ASP A CA 1
ATOM 1080 C C . ASP A 1 135 ? -10.382 0.391 20.029 1.00 96.12 135 ASP A C 1
ATOM 1082 O O . ASP A 1 135 ? -9.668 1.059 20.776 1.00 96.12 135 ASP A O 1
ATOM 1086 N N . ILE A 1 136 ? -10.447 0.652 18.715 1.00 95.38 136 ILE A N 1
ATOM 1087 C CA . ILE A 1 136 ? -9.776 1.813 18.106 1.00 95.38 136 ILE A CA 1
ATOM 1088 C C . ILE A 1 136 ? -10.319 3.113 18.696 1.00 95.38 136 ILE A C 1
ATOM 1090 O O . ILE A 1 136 ? -9.538 4.014 18.999 1.00 95.38 136 ILE A O 1
ATOM 1094 N N . ALA A 1 137 ? -11.639 3.220 18.849 1.00 95.88 137 ALA A N 1
ATOM 1095 C CA . ALA A 1 137 ? -12.272 4.393 19.423 1.00 95.88 137 ALA A CA 1
ATOM 1096 C C . ALA A 1 137 ? -11.824 4.597 20.875 1.00 95.88 137 ALA A C 1
ATOM 1098 O O . ALA A 1 137 ? -11.470 5.711 21.232 1.00 95.88 137 ALA A O 1
ATOM 1099 N N . ALA A 1 138 ? -11.754 3.537 21.683 1.00 95.75 138 ALA A N 1
ATOM 1100 C CA . ALA A 1 138 ? -11.318 3.595 23.080 1.00 95.75 138 ALA A CA 1
ATOM 1101 C C . ALA A 1 138 ? -9.878 4.115 23.266 1.00 95.75 138 ALA A C 1
ATOM 1103 O O . ALA A 1 138 ? -9.533 4.594 24.341 1.00 95.75 138 ALA A O 1
ATOM 1104 N N . CYS A 1 139 ? -9.040 4.058 22.227 1.00 93.38 139 CYS A N 1
ATOM 1105 C CA . CYS A 1 139 ? -7.703 4.659 22.229 1.00 93.38 139 CYS A CA 1
ATOM 1106 C C . CYS A 1 139 ? -7.691 6.172 21.944 1.00 93.38 139 CYS A C 1
ATOM 1108 O O . CYS A 1 139 ? -6.613 6.762 21.873 1.00 93.38 139 CYS A O 1
ATOM 1110 N N . LEU A 1 140 ? -8.851 6.796 21.725 1.00 93.56 140 LEU A N 1
ATOM 1111 C CA . LEU A 1 140 ? -8.988 8.224 21.446 1.00 93.56 140 LEU A CA 1
ATOM 1112 C C . LEU A 1 140 ? -9.552 8.973 22.666 1.00 93.56 140 LEU A C 1
ATOM 1114 O O . LEU A 1 140 ? -10.320 8.381 23.426 1.00 93.56 140 LEU A O 1
ATOM 1118 N N . PRO A 1 141 ? -9.235 10.274 22.835 1.00 88.38 141 PRO A N 1
ATOM 1119 C CA . PRO A 1 141 ? -9.593 11.039 24.035 1.00 88.38 141 PRO A CA 1
ATOM 1120 C C . PRO A 1 141 ? -11.080 11.002 24.410 1.00 88.38 141 PRO A C 1
ATOM 1122 O O . PRO A 1 141 ? -11.409 10.895 25.588 1.00 88.38 141 PRO A O 1
ATOM 1125 N N . GLU A 1 142 ? -11.975 11.050 23.419 1.00 92.44 142 GLU A N 1
ATOM 1126 C CA . GLU A 1 142 ? -13.431 11.040 23.626 1.00 92.44 142 GLU A CA 1
ATOM 1127 C C . GLU A 1 142 ? -14.097 9.835 22.945 1.00 92.44 142 GLU A C 1
ATOM 1129 O O . GLU A 1 142 ? -15.272 9.861 22.562 1.00 92.44 142 GLU A O 1
ATOM 1134 N N . GLY A 1 143 ? -13.352 8.747 22.742 1.00 93.75 143 GLY A N 1
ATOM 1135 C CA . GLY A 1 143 ? -13.926 7.552 22.142 1.00 93.75 143 GLY A CA 1
ATOM 1136 C C . GLY A 1 143 ? -14.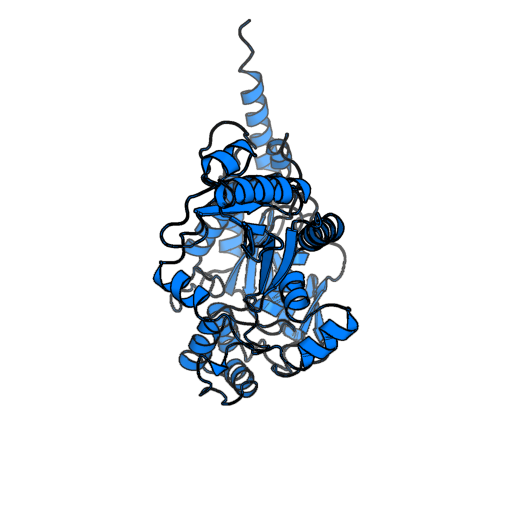416 7.802 20.711 1.00 93.75 143 GLY A C 1
ATOM 1137 O O . GLY A 1 143 ? -13.765 8.453 19.889 1.00 93.75 143 GLY A O 1
ATOM 1138 N N . ARG A 1 144 ? -15.637 7.335 20.429 1.00 94.31 144 ARG A N 1
ATOM 1139 C CA . ARG A 1 144 ? -16.338 7.586 19.158 1.00 94.31 144 ARG A CA 1
ATOM 1140 C C . ARG A 1 144 ? -16.741 9.050 18.960 1.00 94.31 144 ARG A C 1
ATOM 1142 O O . ARG A 1 144 ? -16.970 9.441 17.820 1.00 94.31 144 ARG A O 1
ATOM 1149 N N . ALA A 1 145 ? -16.857 9.824 20.041 1.00 94.38 145 ALA A N 1
ATOM 1150 C CA . ALA A 1 145 ? -17.270 11.224 19.998 1.00 94.38 145 ALA A CA 1
ATOM 1151 C C . ALA A 1 145 ? -16.114 12.183 19.668 1.00 94.38 145 ALA A C 1
ATOM 1153 O O . ALA A 1 145 ? -16.375 13.351 19.400 1.00 94.38 145 ALA A O 1
ATOM 1154 N N . THR A 1 146 ? -14.873 11.678 19.620 1.00 91.06 146 THR A N 1
ATOM 1155 C CA . THR A 1 146 ? -13.667 12.460 19.310 1.00 91.06 146 THR A CA 1
ATOM 1156 C C . THR A 1 146 ? -13.865 13.331 18.072 1.00 91.06 146 THR A C 1
ATOM 1158 O O . THR A 1 146 ? -14.104 12.832 16.964 1.00 91.06 146 THR A O 1
ATOM 1161 N N . ALA A 1 147 ? -13.745 14.643 18.268 1.00 87.88 147 ALA A N 1
ATOM 1162 C CA . ALA A 1 147 ? -13.924 15.632 17.220 1.00 87.88 147 ALA A CA 1
ATOM 1163 C C . ALA A 1 147 ? -12.775 15.586 16.195 1.00 87.88 147 ALA A C 1
ATOM 1165 O O . ALA A 1 147 ? -11.679 15.090 16.455 1.00 87.88 147 ALA A O 1
ATOM 1166 N N . TYR A 1 148 ? -13.028 16.069 14.975 1.00 85.44 148 TYR A N 1
ATOM 1167 C CA . TYR A 1 148 ? -12.069 15.943 13.870 1.00 85.44 148 TYR A CA 1
ATOM 1168 C C . TYR A 1 148 ? -10.733 16.656 14.132 1.00 85.44 148 TYR A C 1
ATOM 1170 O O . TYR A 1 148 ? -9.682 16.162 13.733 1.00 85.44 148 TYR A O 1
ATOM 1178 N N . ASP A 1 149 ? -10.778 17.820 14.766 1.00 86.25 149 ASP A N 1
ATOM 1179 C CA . ASP A 1 149 ? -9.617 18.593 15.208 1.00 86.25 149 ASP A CA 1
ATOM 1180 C C . ASP A 1 149 ? -8.792 17.826 16.248 1.00 86.25 149 ASP A C 1
ATOM 1182 O O . ASP A 1 149 ? -7.578 17.724 16.105 1.00 86.25 149 ASP A O 1
ATOM 1186 N N . GLN A 1 150 ? -9.447 17.161 17.201 1.00 84.50 150 GLN A N 1
ATOM 1187 C CA . GLN A 1 150 ? -8.791 16.310 18.203 1.00 84.50 150 GLN A CA 1
ATOM 1188 C C . GLN A 1 150 ? -8.161 15.037 17.614 1.00 84.50 150 GLN A C 1
ATOM 1190 O O . GLN A 1 150 ? -7.294 14.419 18.238 1.00 84.50 150 GLN A O 1
ATOM 1195 N N . LEU A 1 151 ? -8.587 14.626 16.414 1.00 83.69 151 LEU A N 1
ATOM 1196 C CA . LEU A 1 151 ? -7.951 13.539 15.676 1.00 83.69 151 LEU A CA 1
ATOM 1197 C C . LEU A 1 151 ? -6.609 13.960 15.079 1.00 83.69 151 LEU A C 1
ATOM 1199 O O . LEU A 1 151 ? -5.842 13.079 14.710 1.00 83.69 151 LEU A O 1
ATOM 1203 N N . VAL A 1 152 ? -6.302 15.244 14.910 1.00 78.50 152 VAL A N 1
ATOM 1204 C CA . VAL A 1 152 ? -5.012 15.677 14.354 1.00 78.50 152 VAL A CA 1
ATOM 1205 C C . VAL A 1 152 ? -3.902 15.434 15.386 1.00 78.50 152 VAL A C 1
ATOM 1207 O O . VAL A 1 152 ? -4.114 15.561 16.584 1.00 78.50 152 VAL A O 1
ATOM 1210 N N . GLY A 1 153 ? -2.729 14.979 14.936 1.00 71.19 153 GLY A N 1
ATOM 1211 C CA . GLY A 1 153 ? -1.579 14.721 15.816 1.00 71.19 153 GLY A CA 1
ATOM 1212 C C . GLY A 1 153 ? -1.628 13.408 16.613 1.00 71.19 153 GLY A C 1
ATOM 1213 O O . GLY A 1 153 ? -0.596 12.977 17.127 1.00 71.19 153 GLY A O 1
ATOM 1214 N N . GLN A 1 154 ? -2.768 12.710 16.656 1.00 77.88 154 GLN A N 1
ATOM 1215 C CA . GLN A 1 154 ? -2.876 11.416 17.338 1.00 77.88 154 GLN A CA 1
ATOM 1216 C C . GLN A 1 154 ? -2.009 10.338 16.667 1.00 77.88 154 GLN A C 1
ATOM 1218 O O . GLN A 1 154 ? -1.877 10.263 15.444 1.00 77.88 154 GLN A O 1
ATOM 1223 N N . ILE A 1 155 ? -1.458 9.415 17.460 1.00 79.62 155 ILE A N 1
ATOM 1224 C CA . ILE A 1 155 ? -0.623 8.308 16.953 1.00 79.62 155 ILE A CA 1
ATOM 1225 C C . ILE A 1 155 ? -1.382 7.461 15.917 1.00 79.62 155 ILE A C 1
ATOM 1227 O O . ILE A 1 155 ? -0.828 7.079 14.882 1.00 79.62 155 ILE A O 1
ATOM 1231 N N . LEU A 1 156 ? -2.666 7.189 16.173 1.00 82.56 156 LEU A N 1
ATOM 1232 C CA . LEU A 1 156 ? -3.540 6.446 15.263 1.00 82.56 156 LEU A CA 1
ATOM 1233 C C . LEU A 1 156 ? -3.867 7.212 13.979 1.00 82.56 156 LEU A C 1
ATOM 1235 O O . LEU A 1 156 ? -4.362 6.600 13.031 1.00 82.56 156 LEU A O 1
ATOM 1239 N N . THR A 1 157 ? -3.587 8.513 13.917 1.00 75.50 157 THR A N 1
ATOM 1240 C CA . THR A 1 157 ? -3.931 9.367 12.777 1.00 75.50 157 THR A CA 1
ATOM 1241 C C . THR A 1 157 ? -2.726 9.993 12.059 1.00 75.50 157 THR A C 1
ATOM 1243 O O . THR A 1 157 ? -2.881 10.668 11.037 1.00 75.50 157 THR A O 1
ATOM 1246 N N . ASN A 1 158 ? -1.506 9.730 12.536 1.00 73.69 158 ASN A N 1
ATOM 1247 C CA . ASN A 1 158 ? -0.263 10.284 11.990 1.00 73.69 158 ASN A CA 1
ATOM 1248 C C . ASN A 1 158 ? 0.270 9.494 10.775 1.00 73.69 158 ASN A C 1
ATOM 1250 O O . ASN A 1 158 ? 1.452 9.166 10.673 1.00 73.69 158 ASN A O 1
ATOM 1254 N N . GLY A 1 159 ? -0.611 9.118 9.844 1.00 68.31 159 GLY A N 1
ATOM 1255 C CA . GLY A 1 159 ? -0.198 8.409 8.636 1.00 68.31 159 GLY A CA 1
ATOM 1256 C C . GLY A 1 159 ? -1.340 7.973 7.726 1.00 68.31 159 GLY A C 1
ATOM 1257 O O . GLY A 1 159 ? -2.455 8.481 7.777 1.00 68.31 159 GLY A O 1
ATOM 1258 N N . SER A 1 160 ? -1.047 7.059 6.801 1.00 69.75 160 SER A N 1
ATOM 1259 C CA . SER A 1 160 ? -2.032 6.586 5.814 1.00 69.75 160 SER A CA 1
ATOM 1260 C C . SER A 1 160 ? -1.892 5.106 5.473 1.00 69.75 160 SER A C 1
ATOM 1262 O O . SER A 1 160 ? -2.208 4.678 4.366 1.00 69.75 160 SER A O 1
ATOM 1264 N N . HIS A 1 161 ? -1.410 4.316 6.433 1.00 74.75 161 HIS A N 1
ATOM 1265 C CA . HIS A 1 161 ? -1.219 2.884 6.242 1.00 74.75 161 HIS A CA 1
ATOM 1266 C C . HIS A 1 161 ? -2.556 2.145 6.061 1.00 74.75 161 HIS A C 1
ATOM 1268 O O . HIS A 1 161 ? -2.671 1.233 5.231 1.00 74.75 161 HIS A O 1
ATOM 1274 N N . CYS A 1 162 ? -3.581 2.557 6.806 1.00 86.44 162 CYS A N 1
ATOM 1275 C CA . CYS A 1 162 ? -4.897 1.939 6.812 1.00 86.44 162 CYS A CA 1
ATOM 1276 C C . CYS A 1 162 ? -5.948 2.815 6.116 1.00 86.44 162 CYS A C 1
ATOM 1278 O O . CYS A 1 162 ? -5.931 4.045 6.200 1.00 86.44 162 CYS A O 1
ATOM 1280 N N . THR A 1 163 ? -6.876 2.166 5.410 1.00 90.69 163 THR A N 1
ATOM 1281 C CA . THR A 1 163 ? -7.987 2.823 4.707 1.00 90.69 163 THR A CA 1
ATOM 1282 C C . THR A 1 163 ? -9.317 2.425 5.339 1.00 90.69 163 THR A C 1
ATOM 1284 O O . THR A 1 163 ? -9.400 1.439 6.073 1.00 90.69 163 THR A O 1
ATOM 1287 N N . PHE A 1 164 ? -10.377 3.165 5.006 1.00 95.06 164 PHE A N 1
ATOM 1288 C CA . PHE A 1 164 ? -11.748 2.828 5.400 1.00 95.06 164 PHE A CA 1
ATOM 1289 C C . PHE A 1 164 ? -12.131 1.396 4.991 1.00 95.06 164 PHE A C 1
ATOM 1291 O O . PHE A 1 164 ? -12.757 0.664 5.749 1.00 95.06 164 PHE A O 1
ATOM 1298 N N . ASN A 1 165 ? -11.705 0.978 3.798 1.00 96.12 165 ASN A N 1
ATOM 1299 C CA . ASN A 1 165 ? -11.998 -0.338 3.245 1.00 96.12 165 ASN A CA 1
ATOM 1300 C C . ASN A 1 165 ? -11.325 -1.473 4.033 1.00 96.12 165 ASN A C 1
ATOM 1302 O O . ASN A 1 165 ? -11.975 -2.478 4.307 1.00 96.12 165 ASN A O 1
ATOM 1306 N N . LYS A 1 166 ? -10.082 -1.274 4.494 1.00 95.81 166 LYS A N 1
ATOM 1307 C CA . LYS A 1 166 ? -9.407 -2.229 5.392 1.00 95.81 166 LYS A CA 1
ATOM 1308 C C . LYS A 1 166 ? -10.133 -2.364 6.725 1.00 95.81 166 LYS A C 1
ATOM 1310 O O . LYS A 1 166 ? -10.343 -3.471 7.200 1.00 95.81 166 LYS A O 1
ATOM 1315 N N . ALA A 1 167 ? -10.564 -1.241 7.302 1.00 96.62 167 ALA A N 1
ATOM 1316 C CA . ALA A 1 167 ? -11.328 -1.257 8.546 1.00 96.62 167 ALA A CA 1
ATOM 1317 C C . ALA A 1 167 ? -12.677 -1.970 8.389 1.00 96.62 167 ALA A C 1
ATOM 1319 O O . ALA A 1 167 ? -13.039 -2.771 9.245 1.00 96.62 167 ALA A O 1
ATOM 1320 N N . ARG A 1 168 ? -13.381 -1.759 7.266 1.00 97.25 168 ARG A N 1
ATOM 1321 C CA . ARG A 1 168 ? -14.624 -2.484 6.956 1.00 97.25 168 ARG A CA 1
ATOM 1322 C C . ARG A 1 168 ? -14.385 -3.988 6.824 1.00 97.25 168 ARG A C 1
ATOM 1324 O O . ARG A 1 168 ? -15.150 -4.768 7.380 1.00 97.25 168 ARG A O 1
ATOM 1331 N N . PHE A 1 169 ? -13.335 -4.390 6.110 1.00 97.50 169 PHE A N 1
ATOM 1332 C CA . PHE A 1 169 ? -12.961 -5.799 5.992 1.00 97.50 169 PHE A CA 1
ATOM 1333 C C . PHE A 1 169 ? -12.650 -6.419 7.354 1.00 97.50 169 PHE A C 1
ATOM 1335 O O . PHE A 1 169 ? -13.182 -7.482 7.669 1.00 97.50 169 PHE A O 1
ATOM 1342 N N . ALA A 1 170 ? -11.847 -5.739 8.176 1.00 96.94 170 ALA A N 1
ATOM 1343 C CA . ALA A 1 170 ? -11.479 -6.246 9.487 1.00 96.94 170 ALA A CA 1
ATOM 1344 C C . ALA A 1 170 ? -12.694 -6.380 10.416 1.00 96.94 170 ALA A C 1
ATOM 1346 O O . ALA A 1 170 ? -12.888 -7.434 11.011 1.00 96.94 170 ALA A O 1
ATOM 1347 N N . ALA A 1 171 ? -13.558 -5.361 10.470 1.00 97.12 171 ALA A N 1
ATOM 1348 C CA . ALA A 1 171 ? -14.783 -5.391 11.267 1.00 97.12 171 ALA A CA 1
ATOM 1349 C C . ALA A 1 171 ? -15.724 -6.544 10.876 1.00 97.12 171 ALA A C 1
ATOM 1351 O O . ALA A 1 171 ? -16.292 -7.189 11.751 1.00 97.12 171 ALA A O 1
ATOM 1352 N N . ARG A 1 172 ? -15.852 -6.847 9.575 1.00 96.31 172 ARG A N 1
ATOM 1353 C CA . ARG A 1 172 ? -16.709 -7.940 9.078 1.00 96.31 172 ARG A CA 1
ATOM 1354 C C . ARG A 1 1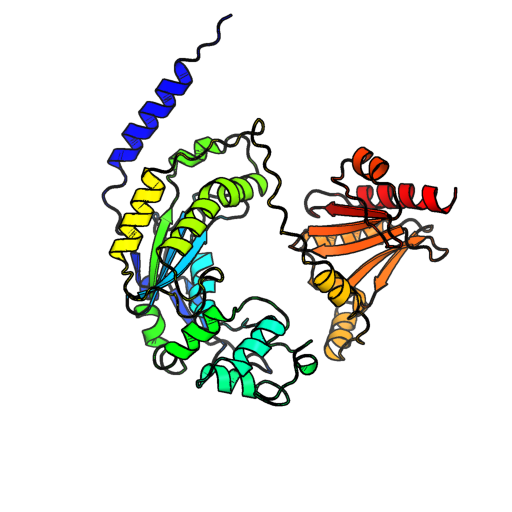72 ? -16.200 -9.345 9.392 1.00 96.31 172 ARG A C 1
ATOM 1356 O O . ARG A 1 172 ? -17.001 -10.268 9.386 1.00 96.31 172 ARG A O 1
ATOM 1363 N N . ASN A 1 173 ? -14.897 -9.504 9.604 1.00 97.31 173 ASN A N 1
ATOM 1364 C CA . ASN A 1 173 ? -14.256 -10.810 9.781 1.00 97.31 173 ASN A CA 1
ATOM 1365 C C . ASN A 1 173 ? -13.617 -10.950 11.168 1.00 97.31 173 ASN A C 1
ATOM 1367 O O . ASN A 1 173 ? -12.736 -11.789 11.369 1.00 97.31 173 ASN A O 1
ATOM 1371 N N . TRP A 1 174 ? -13.998 -10.087 12.116 1.00 97.12 174 TRP A N 1
ATOM 1372 C CA . TRP A 1 174 ? -13.307 -9.968 13.397 1.00 97.12 174 TRP A CA 1
ATOM 1373 C C . TRP A 1 174 ? -13.392 -11.229 14.253 1.00 97.12 174 TRP A C 1
ATOM 1375 O O . TRP A 1 174 ? -12.444 -11.552 14.962 1.00 97.12 174 TRP A O 1
ATOM 1385 N N . ASP A 1 175 ? -14.476 -11.988 14.120 1.00 96.69 175 ASP A N 1
ATOM 1386 C CA . ASP A 1 175 ? -14.652 -13.311 14.720 1.00 96.69 175 ASP A CA 1
ATOM 1387 C C . ASP A 1 175 ? -13.542 -14.300 14.326 1.00 96.69 175 ASP A C 1
ATOM 1389 O O . ASP A 1 175 ? -13.237 -15.211 15.092 1.00 96.69 175 ASP A O 1
ATOM 1393 N N . ARG A 1 176 ? -12.909 -14.102 13.162 1.00 96.25 176 ARG A N 1
ATOM 1394 C CA . ARG A 1 176 ? -11.911 -15.016 12.577 1.00 96.25 176 ARG A CA 1
ATOM 1395 C C . ARG A 1 176 ? -10.500 -14.449 12.515 1.00 96.25 176 ARG A C 1
ATOM 1397 O O . ARG A 1 176 ? -9.555 -15.217 12.370 1.00 96.25 176 ARG A O 1
ATOM 1404 N N . ILE A 1 177 ? -10.342 -13.126 12.563 1.00 95.81 177 ILE A N 1
ATOM 1405 C CA . ILE A 1 177 ? -9.024 -12.463 12.507 1.00 95.81 177 ILE A CA 1
ATOM 1406 C C . ILE A 1 177 ? -8.673 -11.718 13.793 1.00 95.81 177 ILE A C 1
ATOM 1408 O O . ILE A 1 177 ? -7.549 -11.233 13.917 1.00 95.81 177 ILE A O 1
ATOM 1412 N N . GLY A 1 178 ? -9.624 -11.571 14.716 1.00 95.38 178 GLY A N 1
ATOM 1413 C CA . GLY A 1 178 ? -9.436 -10.887 15.990 1.00 95.38 178 GLY A CA 1
ATOM 1414 C C . GLY A 1 178 ? -8.576 -11.686 16.977 1.00 95.38 178 GLY A C 1
ATOM 1415 O O . GLY A 1 178 ? -8.059 -12.756 16.632 1.00 95.38 178 GLY A O 1
ATOM 1416 N N . PRO A 1 179 ? -8.400 -11.164 18.201 1.00 95.12 179 PRO A N 1
ATOM 1417 C CA . PRO A 1 179 ? -7.631 -11.819 19.258 1.00 95.12 179 PRO A CA 1
ATOM 1418 C C . PRO A 1 179 ? -8.056 -13.272 19.491 1.00 95.12 179 PRO A C 1
ATOM 1420 O O . PRO A 1 179 ? -9.249 -13.564 19.540 1.00 95.12 179 PRO A O 1
ATOM 1423 N N . GLY A 1 180 ? -7.087 -14.176 19.643 1.00 94.25 180 GLY A N 1
ATOM 1424 C CA . GLY A 1 180 ? -7.316 -15.608 19.860 1.00 94.25 180 GLY A CA 1
ATOM 1425 C C . GLY A 1 180 ? -7.327 -16.446 18.578 1.00 94.25 180 GLY A C 1
ATOM 1426 O O . GLY A 1 180 ? -7.285 -17.673 18.650 1.00 94.25 180 GLY A O 1
ATOM 1427 N N . ASN A 1 181 ? -7.336 -15.813 17.401 1.00 95.81 181 ASN A N 1
ATOM 1428 C CA . ASN A 1 181 ? -7.310 -16.507 16.112 1.00 95.81 181 ASN A CA 1
ATOM 1429 C C . ASN A 1 181 ? -5.923 -16.556 15.452 1.00 95.81 181 ASN A C 1
ATOM 1431 O O . ASN A 1 181 ? -5.797 -17.053 14.333 1.00 95.81 181 ASN A O 1
ATOM 1435 N N . GLU A 1 182 ? -4.869 -16.066 16.108 1.00 93.81 182 GLU A N 1
ATOM 1436 C CA . GLU A 1 182 ? -3.531 -15.897 15.520 1.00 93.81 182 GLU A CA 1
ATOM 1437 C C . GLU A 1 182 ? -2.990 -17.198 14.916 1.00 93.81 182 GLU A C 1
ATOM 1439 O O . GLU A 1 182 ? -2.420 -17.185 13.827 1.00 93.81 182 GLU A O 1
ATOM 1444 N N . ALA A 1 183 ? -3.230 -18.328 15.586 1.00 92.75 183 ALA A N 1
ATOM 1445 C CA . ALA A 1 183 ? -2.767 -19.641 15.145 1.00 92.75 183 ALA A CA 1
ATOM 1446 C C . ALA A 1 183 ? -3.437 -20.133 13.849 1.00 92.75 183 ALA A C 1
ATOM 1448 O O . ALA A 1 183 ? -2.852 -20.938 13.132 1.00 92.75 183 ALA A O 1
ATOM 1449 N N . THR A 1 184 ? -4.653 -19.670 13.536 1.00 94.81 184 THR A N 1
ATOM 1450 C CA . THR A 1 184 ? -5.425 -20.141 12.368 1.00 94.81 184 THR A CA 1
ATOM 1451 C C . THR A 1 184 ? -5.564 -19.088 11.271 1.00 94.81 184 THR A C 1
ATOM 1453 O O . THR A 1 184 ? -5.883 -19.426 10.132 1.00 94.81 184 THR A O 1
ATOM 1456 N N . MET A 1 185 ? -5.287 -17.815 11.579 1.00 95.25 185 MET A N 1
ATOM 1457 C CA . MET A 1 185 ? -5.480 -16.684 10.669 1.00 95.25 185 MET A CA 1
ATOM 1458 C C . MET A 1 185 ? -4.731 -16.857 9.342 1.00 95.25 185 MET A C 1
ATOM 1460 O O . MET A 1 185 ? -5.284 -16.558 8.287 1.00 95.25 185 MET A O 1
ATOM 1464 N N . LEU A 1 186 ? -3.484 -17.341 9.377 1.00 96.56 186 LEU A N 1
ATOM 1465 C CA . LEU A 1 186 ? -2.684 -17.523 8.163 1.00 96.56 186 LEU A CA 1
ATOM 1466 C C . LEU A 1 186 ? -3.202 -18.656 7.269 1.00 96.56 186 LEU A C 1
ATOM 1468 O O . LEU A 1 186 ? -3.225 -18.487 6.053 1.00 96.56 186 LEU A O 1
ATOM 1472 N N . GLY A 1 187 ? -3.679 -19.762 7.845 1.00 97.19 187 GLY A N 1
ATOM 1473 C CA . GLY A 1 187 ? -4.236 -20.884 7.076 1.00 97.19 187 GLY A CA 1
ATOM 1474 C C . GLY A 1 187 ? -5.523 -20.526 6.323 1.00 97.19 187 GLY A C 1
ATOM 1475 O O . GLY A 1 187 ? -5.882 -21.178 5.348 1.00 97.19 187 GLY A O 1
ATOM 1476 N N . ARG A 1 188 ? -6.194 -19.441 6.728 1.00 97.38 188 ARG A N 1
ATOM 1477 C CA . ARG A 1 188 ? -7.371 -18.883 6.044 1.00 97.38 188 ARG A CA 1
ATOM 1478 C C . ARG A 1 188 ? -7.023 -17.940 4.897 1.00 97.38 188 ARG A C 1
ATOM 1480 O O . ARG A 1 188 ? -7.910 -17.577 4.124 1.00 97.38 188 ARG A O 1
ATOM 1487 N N . ILE A 1 189 ? -5.767 -17.499 4.801 1.00 97.88 189 ILE A N 1
ATOM 1488 C CA . ILE A 1 189 ? -5.327 -16.565 3.768 1.00 97.88 189 ILE A CA 1
ATOM 1489 C C . ILE A 1 189 ? -4.692 -17.346 2.626 1.00 97.88 189 ILE A C 1
ATOM 1491 O O . ILE A 1 189 ? -3.728 -18.077 2.835 1.00 97.88 189 ILE A O 1
ATOM 1495 N N . ARG A 1 190 ? -5.184 -17.142 1.402 1.00 97.81 190 ARG A N 1
ATOM 1496 C CA . ARG A 1 190 ? -4.535 -17.661 0.189 1.00 97.81 190 ARG A CA 1
ATOM 1497 C C . ARG A 1 190 ? -3.915 -16.520 -0.594 1.00 97.81 190 ARG A C 1
ATOM 1499 O O . ARG A 1 190 ? -4.531 -15.471 -0.781 1.00 97.81 190 ARG A O 1
ATOM 1506 N N . CYS A 1 191 ? -2.691 -16.735 -1.041 1.00 97.50 191 CYS A N 1
ATOM 1507 C CA . CYS A 1 191 ? -1.885 -15.780 -1.776 1.00 97.50 191 CYS A CA 1
ATOM 1508 C C . CYS A 1 191 ? -1.733 -16.274 -3.210 1.00 97.50 191 CYS A C 1
ATOM 1510 O O . CYS A 1 191 ? -1.223 -17.371 -3.413 1.00 97.50 191 CYS A O 1
ATOM 1512 N N . VAL A 1 192 ? -2.154 -15.467 -4.182 1.00 97.50 192 VAL A N 1
ATOM 1513 C CA . VAL A 1 192 ? -1.997 -15.743 -5.615 1.00 97.50 192 VAL A CA 1
ATOM 1514 C C . VAL A 1 192 ? -0.995 -14.767 -6.198 1.00 97.50 192 VAL A C 1
ATOM 1516 O O . VAL A 1 192 ? -1.126 -13.566 -5.955 1.00 97.50 192 VAL A O 1
ATOM 1519 N N . PHE A 1 193 ? -0.037 -15.238 -6.992 1.00 97.38 193 PHE A N 1
ATOM 1520 C CA . PHE A 1 193 ? 0.889 -14.367 -7.716 1.00 97.38 193 PHE A CA 1
ATOM 1521 C C . PHE A 1 193 ? 1.053 -14.808 -9.160 1.00 97.38 193 PHE A C 1
ATOM 1523 O O . PHE A 1 193 ? 1.233 -15.983 -9.450 1.00 97.38 193 PHE A O 1
ATOM 1530 N N . GLN A 1 194 ? 1.023 -13.836 -10.061 1.00 96.75 194 GLN A N 1
ATOM 1531 C CA . GLN A 1 194 ? 1.327 -14.028 -11.463 1.00 96.75 194 GLN A CA 1
ATOM 1532 C C . GLN A 1 194 ? 2.459 -13.062 -11.842 1.00 96.75 194 GLN A C 1
ATOM 1534 O O . GLN A 1 194 ? 2.206 -11.855 -11.987 1.00 96.75 194 GLN A O 1
ATOM 1539 N N . PRO A 1 195 ? 3.697 -13.559 -12.014 1.00 95.88 195 PRO A N 1
ATOM 1540 C CA . PRO A 1 195 ? 4.801 -12.735 -12.476 1.00 95.88 195 PRO A CA 1
ATOM 1541 C C . PRO A 1 195 ? 4.627 -12.348 -13.945 1.00 95.88 195 PRO A C 1
ATOM 1543 O O . PRO A 1 195 ? 4.027 -13.076 -14.744 1.00 95.88 195 PRO A O 1
ATOM 1546 N N . VAL A 1 196 ? 5.198 -11.199 -14.300 1.00 95.44 196 VAL A N 1
ATOM 1547 C CA . VAL A 1 196 ? 5.504 -10.833 -15.681 1.00 95.44 196 VAL A CA 1
ATOM 1548 C C . VAL A 1 196 ? 6.508 -11.859 -16.216 1.00 95.44 196 VAL A C 1
ATOM 1550 O O . VAL A 1 196 ? 7.463 -12.199 -15.513 1.00 95.44 196 VAL A O 1
ATOM 1553 N N . PRO A 1 197 ? 6.342 -12.343 -17.455 1.00 93.06 197 PRO A N 1
ATOM 1554 C CA . PRO A 1 197 ? 7.246 -13.331 -18.031 1.00 93.06 197 PRO A CA 1
ATOM 1555 C C . PRO A 1 197 ? 8.701 -12.854 -18.014 1.00 93.06 197 PRO A C 1
ATOM 1557 O O . PRO A 1 197 ? 8.990 -11.739 -18.442 1.00 93.06 197 PRO A O 1
ATOM 1560 N N . ALA A 1 198 ? 9.633 -13.709 -17.581 1.00 91.31 198 ALA A N 1
ATOM 1561 C CA . ALA A 1 198 ? 11.050 -13.343 -17.456 1.00 91.31 198 ALA A CA 1
ATOM 1562 C C . ALA A 1 198 ? 11.675 -12.859 -18.778 1.00 91.31 198 ALA A C 1
ATOM 1564 O O . ALA A 1 198 ? 12.550 -12.001 -18.775 1.00 91.31 198 ALA A O 1
ATOM 1565 N N . VAL A 1 199 ? 11.184 -13.347 -19.924 1.00 90.00 199 VAL A N 1
ATOM 1566 C CA . VAL A 1 199 ? 11.632 -12.886 -21.249 1.00 90.00 199 VAL A CA 1
ATOM 1567 C C . VAL A 1 199 ? 11.374 -11.393 -21.478 1.00 90.00 199 VAL A C 1
ATOM 1569 O O . VAL A 1 199 ? 12.130 -10.750 -22.196 1.00 90.00 199 VAL A O 1
ATOM 1572 N N . CYS A 1 200 ? 10.372 -10.804 -20.817 1.00 92.19 200 CYS A N 1
ATOM 1573 C CA . CYS A 1 200 ? 10.104 -9.371 -20.902 1.00 92.19 200 CYS A CA 1
ATOM 1574 C C . CYS A 1 200 ? 11.234 -8.528 -20.298 1.00 92.19 200 CYS A C 1
ATOM 1576 O O . CYS A 1 200 ? 11.294 -7.333 -20.560 1.00 92.19 200 CYS A O 1
ATOM 1578 N N . GLU A 1 201 ? 12.165 -9.104 -19.534 1.00 93.75 201 GLU A N 1
ATOM 1579 C CA . GLU A 1 201 ? 13.345 -8.378 -19.061 1.00 93.75 201 GLU A CA 1
ATOM 1580 C C . GLU A 1 201 ? 14.166 -7.775 -20.215 1.00 93.75 201 GLU A C 1
ATOM 1582 O O . GLU A 1 201 ? 14.692 -6.667 -20.082 1.00 93.75 201 GLU A O 1
ATOM 1587 N N . THR A 1 202 ? 14.209 -8.431 -21.382 1.00 93.00 202 THR A N 1
ATOM 1588 C CA . THR A 1 202 ? 14.917 -7.909 -22.566 1.00 93.00 202 THR A CA 1
ATOM 1589 C C . THR A 1 202 ? 14.269 -6.647 -23.133 1.00 93.00 202 THR A C 1
ATOM 1591 O O . THR A 1 202 ? 14.914 -5.889 -23.850 1.00 93.00 202 THR A O 1
ATOM 1594 N N . LEU A 1 203 ? 13.000 -6.393 -22.808 1.00 91.00 203 LEU A N 1
ATOM 1595 C CA . LEU A 1 203 ? 12.284 -5.183 -23.205 1.00 91.00 203 LEU A CA 1
ATOM 1596 C C . LEU A 1 203 ? 12.720 -3.959 -22.391 1.00 91.00 203 LEU A C 1
ATOM 1598 O O . LEU A 1 203 ? 12.358 -2.846 -22.745 1.00 91.00 203 LEU A O 1
ATOM 1602 N N . LEU A 1 204 ? 13.492 -4.137 -21.316 1.00 91.50 204 LEU A N 1
ATOM 1603 C CA . LEU A 1 204 ? 13.954 -3.059 -20.434 1.00 91.50 204 LEU A CA 1
ATOM 1604 C C . LEU A 1 204 ? 15.413 -2.659 -20.691 1.00 91.50 204 LEU A C 1
ATOM 1606 O O . LEU A 1 204 ? 16.029 -1.991 -19.857 1.00 91.50 204 LEU A O 1
ATOM 1610 N N . VAL A 1 205 ? 15.992 -3.085 -21.818 1.00 87.75 205 VAL A N 1
ATOM 1611 C CA . VAL A 1 205 ? 17.349 -2.697 -22.222 1.00 87.75 205 VAL A CA 1
ATOM 1612 C C . VAL A 1 205 ? 17.432 -1.171 -22.315 1.00 87.75 205 VAL A C 1
ATOM 1614 O O . VAL A 1 205 ? 16.616 -0.527 -22.965 1.00 87.75 205 VAL A O 1
ATOM 1617 N N . GLY A 1 206 ? 18.425 -0.589 -21.641 1.00 82.12 206 GLY A N 1
ATOM 1618 C CA . GLY A 1 206 ? 18.630 0.862 -21.575 1.00 82.12 206 GLY A CA 1
ATOM 1619 C C . GLY A 1 206 ? 18.009 1.545 -20.351 1.00 82.12 206 GLY A C 1
ATOM 1620 O O . GLY A 1 206 ? 18.517 2.588 -19.950 1.00 82.12 206 GLY A O 1
ATOM 1621 N N . ALA A 1 207 ? 17.008 0.944 -19.698 1.00 82.81 207 ALA A N 1
ATOM 1622 C CA . ALA A 1 207 ? 16.438 1.469 -18.456 1.00 82.81 207 ALA A CA 1
ATOM 1623 C C . ALA A 1 207 ? 17.328 1.134 -17.249 1.00 82.81 207 ALA A C 1
ATOM 1625 O O . ALA A 1 207 ? 17.807 0.002 -17.120 1.00 82.81 207 ALA A O 1
ATOM 1626 N N . LYS A 1 208 ? 17.511 2.080 -16.318 1.00 79.88 208 LYS A N 1
ATOM 1627 C CA . LYS A 1 208 ? 18.308 1.870 -15.096 1.00 79.88 208 LYS A CA 1
ATOM 1628 C C . LYS A 1 208 ? 17.571 2.323 -13.841 1.00 79.88 208 LYS A C 1
ATOM 1630 O O . LYS A 1 208 ? 16.711 3.199 -13.889 1.00 79.88 208 LYS A O 1
ATOM 1635 N N . GLY A 1 209 ? 17.939 1.718 -12.710 1.00 81.06 209 GLY A N 1
ATOM 1636 C CA . GLY A 1 209 ? 17.497 2.139 -11.383 1.00 81.06 209 GLY A CA 1
ATOM 1637 C C . GLY A 1 209 ? 15.982 2.341 -11.284 1.00 81.06 209 GLY A C 1
ATOM 1638 O O . GLY A 1 209 ? 15.190 1.527 -11.761 1.00 81.06 209 GLY A O 1
ATOM 1639 N N . LYS A 1 210 ? 15.585 3.467 -10.689 1.00 73.12 210 LYS A N 1
ATOM 1640 C CA . LYS A 1 210 ? 14.189 3.820 -10.403 1.00 73.12 210 LYS A CA 1
ATOM 1641 C C . LYS A 1 210 ? 13.320 4.005 -11.648 1.00 73.12 210 LYS A C 1
ATOM 1643 O O . LYS A 1 210 ? 12.129 3.704 -11.606 1.00 73.12 210 LYS A O 1
ATOM 1648 N N . GLU A 1 211 ? 13.893 4.485 -12.747 1.00 77.94 211 GLU A N 1
ATOM 1649 C CA . GLU A 1 211 ? 13.177 4.681 -14.010 1.00 77.94 211 GLU A CA 1
ATOM 1650 C C . GLU A 1 211 ? 12.661 3.349 -14.559 1.00 77.94 211 GLU A C 1
ATOM 1652 O O . GLU A 1 211 ? 11.487 3.228 -14.913 1.00 77.94 211 GLU A O 1
ATOM 1657 N N . ARG A 1 212 ? 13.506 2.314 -14.509 1.00 84.56 212 ARG A N 1
ATOM 1658 C CA . ARG A 1 212 ? 13.130 0.947 -14.874 1.00 84.56 212 ARG A CA 1
ATOM 1659 C C . ARG A 1 212 ? 11.952 0.444 -14.035 1.00 84.56 212 ARG A C 1
ATOM 1661 O O . ARG A 1 212 ? 10.971 -0.054 -14.585 1.00 84.56 212 ARG A O 1
ATOM 1668 N N . GLY A 1 213 ? 12.012 0.614 -12.711 1.00 81.19 213 GLY A N 1
ATOM 1669 C CA . GLY A 1 213 ? 10.911 0.248 -11.814 1.00 81.19 213 GLY A CA 1
ATOM 1670 C C . GLY A 1 213 ? 9.624 1.029 -12.069 1.00 81.19 213 GLY A C 1
ATOM 1671 O O . GLY A 1 213 ? 8.537 0.451 -12.037 1.00 81.19 213 GLY A O 1
ATOM 1672 N N . ASN A 1 214 ? 9.731 2.328 -12.346 1.00 78.12 214 ASN A N 1
ATOM 1673 C CA . ASN A 1 214 ? 8.586 3.180 -12.656 1.00 78.12 214 ASN A CA 1
ATOM 1674 C C . ASN A 1 214 ? 7.931 2.793 -13.981 1.00 78.12 214 ASN A C 1
ATOM 1676 O O . ASN A 1 214 ? 6.708 2.728 -14.035 1.00 78.12 214 ASN A O 1
ATOM 1680 N N . TRP A 1 215 ? 8.711 2.482 -15.018 1.00 85.00 215 TRP A N 1
ATOM 1681 C CA . TRP A 1 215 ? 8.181 2.030 -16.303 1.00 85.00 215 TRP A CA 1
ATOM 1682 C C . TRP A 1 215 ? 7.354 0.754 -16.145 1.00 85.00 215 TRP A C 1
ATOM 1684 O O . TRP A 1 215 ? 6.171 0.722 -16.478 1.00 85.00 215 TRP A O 1
ATOM 1694 N N . VAL A 1 216 ? 7.938 -0.278 -15.532 1.00 90.19 216 VAL A N 1
ATOM 1695 C CA . VAL A 1 216 ? 7.243 -1.549 -15.274 1.00 90.19 216 VAL A CA 1
ATOM 1696 C C . VAL A 1 216 ? 5.996 -1.333 -14.413 1.00 90.19 216 VAL A C 1
ATOM 1698 O O . VAL A 1 216 ? 4.942 -1.915 -14.660 1.00 90.19 216 VAL A O 1
ATOM 1701 N N . ARG A 1 217 ? 6.073 -0.460 -13.408 1.00 89.75 217 ARG A N 1
ATOM 1702 C CA . ARG A 1 217 ? 4.928 -0.153 -12.552 1.00 89.75 217 ARG A CA 1
ATOM 1703 C C . ARG A 1 217 ? 3.813 0.566 -13.300 1.00 89.75 217 ARG A C 1
ATOM 1705 O O . ARG A 1 217 ? 2.677 0.120 -13.238 1.00 89.75 217 ARG A O 1
ATOM 1712 N N . GLU A 1 218 ? 4.110 1.693 -13.932 1.00 85.75 218 GLU A N 1
ATOM 1713 C CA . GLU A 1 218 ? 3.105 2.616 -14.464 1.00 85.75 218 GLU A CA 1
ATOM 1714 C C . GLU A 1 218 ? 2.610 2.211 -15.852 1.00 85.75 218 GLU A C 1
ATOM 1716 O O . GLU A 1 218 ? 1.425 2.371 -16.138 1.00 85.75 218 GLU A O 1
ATOM 1721 N N . VAL A 1 219 ? 3.498 1.678 -16.694 1.00 86.81 219 VAL A N 1
ATOM 1722 C CA . VAL A 1 219 ? 3.189 1.322 -18.084 1.00 86.81 219 VAL A CA 1
ATOM 1723 C C . VAL A 1 219 ? 2.698 -0.111 -18.177 1.00 86.81 219 VAL A C 1
ATOM 1725 O O . VAL A 1 219 ? 1.688 -0.362 -18.827 1.00 86.81 219 VAL A O 1
ATOM 1728 N N . TRP A 1 220 ? 3.380 -1.055 -17.524 1.00 93.56 220 TRP A N 1
ATOM 1729 C CA . TRP A 1 220 ? 3.009 -2.465 -17.644 1.00 93.56 220 TRP A CA 1
ATOM 1730 C C . TRP A 1 220 ? 1.919 -2.859 -16.654 1.00 93.56 220 TRP A C 1
ATOM 1732 O O . TRP A 1 220 ? 0.877 -3.349 -17.065 1.00 93.56 220 TRP A O 1
ATOM 1742 N N . LEU A 1 221 ? 2.136 -2.664 -15.351 1.00 94.81 221 LEU A N 1
ATOM 1743 C CA . LEU A 1 221 ? 1.323 -3.344 -14.335 1.00 94.81 221 LEU A CA 1
ATOM 1744 C C . LEU A 1 221 ? 0.142 -2.532 -13.804 1.00 94.81 221 LEU A C 1
ATOM 1746 O O . LEU A 1 221 ? -0.915 -3.106 -13.555 1.00 94.81 221 LEU A O 1
ATOM 1750 N N . ARG A 1 222 ? 0.266 -1.212 -13.637 1.00 91.44 222 ARG A N 1
ATOM 1751 C CA . ARG A 1 222 ? -0.813 -0.377 -13.084 1.00 91.44 222 ARG A CA 1
ATOM 1752 C C . ARG A 1 222 ? -2.093 -0.394 -13.928 1.00 91.44 222 ARG A C 1
ATOM 1754 O O . ARG A 1 222 ? -3.169 -0.415 -13.324 1.00 91.44 222 ARG A O 1
ATOM 1761 N N . PRO A 1 223 ? -2.050 -0.381 -15.274 1.00 91.12 223 PRO A N 1
ATOM 1762 C CA . PRO A 1 223 ? -3.263 -0.520 -16.074 1.00 91.12 223 PRO A CA 1
ATOM 1763 C C . PRO A 1 223 ? -3.972 -1.853 -15.805 1.00 91.12 223 PRO A C 1
ATOM 1765 O O . PRO A 1 223 ? -5.183 -1.865 -15.584 1.00 91.12 223 PRO A O 1
ATOM 1768 N N . LEU A 1 224 ? -3.205 -2.944 -15.724 1.00 96.94 224 LEU A N 1
ATOM 1769 C CA . LEU A 1 224 ? -3.713 -4.298 -15.487 1.00 96.94 224 LEU A CA 1
ATOM 1770 C C . LEU A 1 224 ? -4.273 -4.463 -14.066 1.00 96.94 224 LEU A C 1
ATOM 1772 O O . LEU A 1 224 ? -5.351 -5.028 -13.883 1.00 96.94 224 LEU A O 1
ATOM 1776 N N . GLU A 1 225 ? -3.587 -3.912 -13.060 1.00 96.94 225 GLU A N 1
ATOM 1777 C CA . GLU A 1 225 ? -4.054 -3.854 -11.669 1.00 96.94 225 GLU A CA 1
ATOM 1778 C C . GLU A 1 225 ? -5.398 -3.117 -11.590 1.00 96.94 225 GLU A C 1
ATOM 1780 O O . GLU A 1 225 ? -6.368 -3.640 -11.042 1.00 96.94 225 GLU A O 1
ATOM 1785 N N . LYS A 1 226 ? -5.491 -1.921 -12.188 1.00 94.25 226 LYS A N 1
ATOM 1786 C CA . 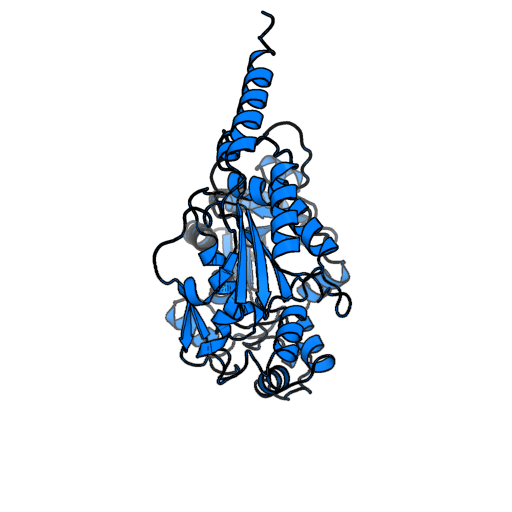LYS A 1 226 ? -6.726 -1.123 -12.190 1.00 94.25 226 LYS A CA 1
ATOM 1787 C C . LYS A 1 226 ? -7.873 -1.829 -12.902 1.00 94.25 226 LYS A C 1
ATOM 1789 O O . LYS A 1 226 ? -9.006 -1.738 -12.432 1.00 94.25 226 LYS A O 1
ATOM 1794 N N . GLN A 1 227 ? -7.603 -2.496 -14.022 1.00 96.38 227 GLN A N 1
ATOM 1795 C CA . GLN A 1 227 ? -8.603 -3.301 -14.720 1.00 96.38 227 GLN A CA 1
ATOM 1796 C C . GLN A 1 227 ? -9.108 -4.431 -13.817 1.00 96.38 227 GLN A C 1
ATOM 1798 O O . GLN A 1 227 ? -10.311 -4.530 -13.592 1.00 96.38 227 GLN A O 1
ATOM 1803 N N . SER A 1 228 ? -8.192 -5.195 -13.221 1.00 98.00 228 SER A N 1
ATOM 1804 C CA . SER A 1 228 ? -8.523 -6.323 -12.345 1.00 98.00 228 SER A CA 1
ATOM 1805 C C . SER A 1 228 ? -9.323 -5.884 -11.114 1.00 98.00 228 SER A C 1
ATOM 1807 O O . SER A 1 228 ? -10.304 -6.522 -10.745 1.00 98.00 228 SER A O 1
ATOM 1809 N N . ILE A 1 229 ? -8.965 -4.756 -10.490 1.00 98.06 229 ILE A N 1
ATOM 1810 C CA . ILE A 1 229 ? -9.723 -4.205 -9.356 1.00 98.06 229 ILE A CA 1
ATOM 1811 C C . ILE A 1 229 ? -11.133 -3.784 -9.785 1.00 98.06 229 ILE A C 1
ATOM 1813 O O . ILE A 1 229 ? -12.087 -4.023 -9.049 1.00 98.06 229 ILE A O 1
ATOM 1817 N N . ARG A 1 230 ? -11.295 -3.165 -10.962 1.00 97.44 230 ARG A N 1
ATOM 1818 C CA . ARG A 1 230 ? -12.623 -2.773 -11.471 1.00 97.44 230 ARG A CA 1
ATOM 1819 C C . ARG A 1 230 ? -13.514 -3.980 -11.748 1.00 97.44 230 ARG A C 1
ATOM 1821 O O . ARG A 1 230 ? -14.709 -3.909 -11.487 1.00 97.44 230 ARG A O 1
ATOM 1828 N N . GLU A 1 231 ? -12.935 -5.053 -12.271 1.00 97.69 231 GLU A N 1
ATOM 1829 C CA . GLU A 1 231 ? -13.642 -6.284 -12.623 1.00 97.69 231 GLU A CA 1
ATOM 1830 C C . GLU A 1 231 ? -14.030 -7.098 -11.381 1.00 97.69 231 GLU A C 1
ATOM 1832 O O . GLU A 1 231 ? -15.205 -7.416 -11.170 1.00 97.69 231 GLU A O 1
ATOM 1837 N N . PHE A 1 232 ? -13.059 -7.377 -10.509 1.00 98.50 232 PHE A N 1
ATOM 1838 C CA . PHE A 1 232 ? -13.259 -8.253 -9.356 1.00 98.50 232 PHE A CA 1
ATOM 1839 C C . PHE A 1 232 ? -13.720 -7.532 -8.092 1.00 98.50 232 PHE A C 1
ATOM 1841 O O . PHE A 1 232 ? -14.204 -8.178 -7.173 1.00 98.50 232 PHE A O 1
ATOM 1848 N N . ARG A 1 233 ? -13.596 -6.202 -8.023 1.00 98.44 233 ARG A N 1
ATOM 1849 C CA . ARG A 1 233 ? -14.054 -5.360 -6.901 1.00 98.44 233 ARG A CA 1
ATOM 1850 C C . ARG A 1 233 ? -13.677 -5.914 -5.508 1.00 98.44 233 ARG A C 1
ATOM 1852 O O . ARG A 1 233 ? -14.553 -6.056 -4.655 1.00 98.44 233 ARG A O 1
ATOM 1859 N N . PRO A 1 234 ? -12.391 -6.210 -5.237 1.00 98.12 234 PRO A N 1
ATOM 1860 C CA . PRO A 1 234 ? -11.931 -6.646 -3.916 1.00 98.12 234 PRO A CA 1
ATOM 1861 C C . PRO A 1 234 ? -12.212 -5.596 -2.832 1.00 98.12 234 PRO A C 1
ATOM 1863 O O . PRO A 1 234 ? -11.940 -4.408 -3.023 1.00 98.12 234 PRO A O 1
ATOM 1866 N N . ILE A 1 235 ? -12.701 -6.026 -1.668 1.00 97.75 235 ILE A N 1
ATOM 1867 C CA . ILE A 1 235 ? -13.171 -5.126 -0.603 1.00 97.75 235 ILE A CA 1
ATOM 1868 C C . ILE A 1 235 ? -12.102 -4.153 -0.076 1.00 97.75 235 ILE A C 1
ATOM 1870 O O . ILE A 1 235 ? -12.453 -3.017 0.236 1.00 97.75 235 ILE A O 1
ATOM 1874 N N . CYS A 1 236 ? -10.823 -4.546 0.010 1.00 96.56 236 CYS A N 1
ATOM 1875 C CA . CYS A 1 236 ? -9.758 -3.734 0.620 1.00 96.56 236 CYS A CA 1
ATOM 1876 C C . CYS A 1 236 ? -9.107 -2.712 -0.324 1.00 96.56 236 CYS A C 1
ATOM 1878 O O . CYS A 1 236 ? -8.409 -1.808 0.153 1.00 96.56 236 CYS A O 1
ATOM 1880 N N . ASN A 1 237 ? -9.301 -2.823 -1.639 1.00 95.88 237 ASN A N 1
ATOM 1881 C CA . ASN A 1 237 ? -8.769 -1.849 -2.594 1.00 95.88 237 ASN A CA 1
ATOM 1882 C C . ASN A 1 237 ? -9.509 -0.518 -2.475 1.00 95.88 237 ASN A C 1
ATOM 1884 O O . ASN A 1 237 ? -10.721 -0.493 -2.281 1.00 95.88 237 ASN A O 1
ATOM 1888 N N . ALA A 1 238 ? -8.789 0.602 -2.564 1.00 88.19 238 ALA A N 1
ATOM 1889 C CA . ALA A 1 238 ? -9.363 1.931 -2.340 1.00 88.19 238 ALA A CA 1
ATOM 1890 C C . ALA A 1 238 ? -10.347 2.345 -3.448 1.00 88.19 238 ALA A C 1
ATOM 1892 O O . ALA A 1 238 ? -11.230 3.166 -3.218 1.00 88.19 238 ALA A O 1
ATOM 1893 N N . GLU A 1 239 ? -10.184 1.770 -4.635 1.00 90.19 239 GLU A N 1
ATOM 1894 C CA . GLU A 1 239 ? -11.007 1.981 -5.820 1.00 90.19 239 GLU A CA 1
ATOM 1895 C C . GLU A 1 239 ? -12.372 1.283 -5.725 1.00 90.19 239 GLU A C 1
ATOM 1897 O O . GLU A 1 239 ? -13.302 1.668 -6.432 1.00 90.19 239 GLU A O 1
ATOM 1902 N N . THR A 1 240 ? -12.510 0.280 -4.853 1.00 93.62 240 THR A N 1
ATOM 1903 C CA . THR A 1 240 ? -13.774 -0.430 -4.645 1.00 93.62 240 THR A CA 1
ATOM 1904 C C . THR A 1 240 ? -14.715 0.419 -3.797 1.00 93.62 240 THR A C 1
ATOM 1906 O O . THR A 1 240 ? -14.440 0.714 -2.626 1.00 93.62 240 THR A O 1
ATOM 1909 N N . VAL A 1 241 ? -15.855 0.800 -4.377 1.00 94.12 241 VAL A N 1
ATOM 1910 C CA . VAL A 1 241 ? -16.897 1.552 -3.671 1.00 94.12 241 VAL A CA 1
ATOM 1911 C C . VAL A 1 241 ? -17.506 0.664 -2.577 1.00 94.12 241 VAL A C 1
ATOM 1913 O O . VAL A 1 241 ? -17.894 -0.469 -2.874 1.00 94.12 241 VAL A O 1
ATOM 1916 N N . PRO A 1 242 ? -17.613 1.136 -1.320 1.00 93.88 242 PRO A N 1
ATOM 1917 C CA . PRO A 1 242 ? -18.211 0.354 -0.245 1.00 93.88 242 PRO A CA 1
ATOM 1918 C C . PRO A 1 242 ? -19.608 -0.180 -0.574 1.00 93.88 242 PRO A C 1
ATOM 1920 O O . PRO A 1 242 ? -20.468 0.586 -0.998 1.00 93.88 242 PRO A O 1
ATOM 1923 N N . GLY A 1 243 ? -19.826 -1.479 -0.354 1.00 93.56 243 GLY A N 1
ATOM 1924 C CA . GLY A 1 243 ? -21.089 -2.162 -0.645 1.00 93.56 243 GLY A CA 1
ATOM 1925 C C . GLY A 1 243 ? -21.205 -2.673 -2.083 1.00 93.56 243 GLY A C 1
ATOM 1926 O O . GLY A 1 243 ? -22.211 -3.283 -2.425 1.00 93.56 243 GLY A O 1
ATOM 1927 N N . THR A 1 244 ? -20.191 -2.444 -2.922 1.00 96.75 244 THR A N 1
ATOM 1928 C CA . THR A 1 244 ? -20.150 -2.938 -4.310 1.00 96.75 244 THR A CA 1
ATOM 1929 C C . THR A 1 244 ? -19.112 -4.035 -4.523 1.00 96.75 244 THR A C 1
ATOM 1931 O O . THR A 1 244 ? -18.945 -4.492 -5.652 1.00 96.75 244 THR A O 1
ATOM 1934 N N . GLU A 1 245 ? -18.395 -4.432 -3.472 1.00 97.69 245 GLU A N 1
ATOM 1935 C CA . GLU A 1 245 ? -17.456 -5.547 -3.521 1.00 97.69 245 GLU A CA 1
ATOM 1936 C C . GLU A 1 245 ? -18.116 -6.850 -3.994 1.00 97.69 245 GLU A C 1
ATOM 1938 O O . GLU A 1 245 ? -19.279 -7.112 -3.686 1.00 97.69 245 GLU A O 1
ATOM 1943 N N . ARG A 1 246 ? -17.371 -7.670 -4.743 1.00 97.25 246 ARG A N 1
ATOM 1944 C CA . ARG A 1 246 ? -17.801 -9.030 -5.094 1.00 97.25 246 ARG A CA 1
ATOM 1945 C C . ARG A 1 246 ? -17.276 -10.013 -4.055 1.00 97.25 246 ARG A C 1
ATOM 1947 O O . ARG A 1 246 ? -16.087 -10.015 -3.755 1.00 97.25 246 ARG A O 1
ATOM 1954 N N . GLU A 1 247 ? -18.158 -10.857 -3.531 1.00 94.38 247 GLU A N 1
ATOM 1955 C CA . GLU A 1 247 ? -17.803 -11.929 -2.587 1.00 94.38 247 GLU A CA 1
ATOM 1956 C C . GLU A 1 247 ? -17.836 -13.326 -3.224 1.00 94.38 247 GLU A C 1
ATOM 1958 O O . GLU A 1 247 ? -17.501 -14.308 -2.568 1.00 94.38 247 GLU A O 1
ATOM 1963 N N . ASP A 1 248 ? -18.248 -13.412 -4.489 1.00 96.56 248 ASP A N 1
ATOM 1964 C CA . ASP A 1 248 ? -18.367 -14.633 -5.289 1.00 96.56 248 ASP A CA 1
ATOM 1965 C C . ASP A 1 248 ? -17.089 -14.968 -6.078 1.00 96.56 248 ASP A C 1
ATOM 1967 O O . ASP A 1 248 ? -17.029 -16.000 -6.739 1.00 96.56 248 ASP A O 1
ATOM 1971 N N . VAL A 1 249 ? -16.064 -14.112 -6.003 1.00 97.62 249 VAL A N 1
ATOM 1972 C CA . VAL A 1 249 ? -14.806 -14.275 -6.744 1.00 97.62 249 VAL A CA 1
ATOM 1973 C C . VAL A 1 249 ? -13.865 -15.213 -5.994 1.00 97.62 249 VAL A C 1
ATOM 1975 O O . VAL A 1 249 ? -13.283 -14.843 -4.967 1.00 97.62 249 VAL A O 1
ATOM 1978 N N . GLY A 1 250 ? -13.704 -16.418 -6.540 1.00 96.38 250 GLY A N 1
ATOM 1979 C CA . GLY A 1 250 ? -12.821 -17.457 -6.012 1.00 96.38 250 GLY A CA 1
ATOM 1980 C C . GLY A 1 250 ? -11.404 -17.429 -6.595 1.00 96.38 250 GLY A C 1
ATOM 1981 O O . GLY A 1 250 ? -11.117 -16.754 -7.585 1.00 96.38 250 GLY A O 1
ATOM 1982 N N . VAL A 1 251 ? -10.510 -18.219 -5.992 1.00 96.25 251 VAL A N 1
ATOM 1983 C CA . VAL A 1 251 ? -9.085 -18.313 -6.374 1.00 96.25 251 VAL A CA 1
ATOM 1984 C C . VAL A 1 251 ? -8.904 -18.670 -7.853 1.00 96.25 251 VAL A C 1
ATOM 1986 O O . VAL A 1 251 ? -8.175 -17.981 -8.564 1.00 96.25 251 VAL A O 1
ATOM 1989 N N . ALA A 1 252 ? -9.604 -19.702 -8.332 1.00 94.94 252 ALA A N 1
ATOM 1990 C CA . ALA A 1 252 ? -9.452 -20.206 -9.697 1.00 94.94 252 ALA A CA 1
ATOM 1991 C C . ALA A 1 252 ? -9.847 -19.174 -10.771 1.00 94.94 252 ALA A C 1
ATOM 1993 O O . ALA A 1 252 ? -9.183 -19.081 -11.802 1.00 94.94 252 ALA A O 1
ATOM 1994 N N . GLU A 1 253 ? -10.894 -18.374 -10.526 1.00 96.12 253 GLU A N 1
ATOM 1995 C CA . GLU A 1 253 ? -11.330 -17.303 -11.440 1.00 96.12 253 GLU A CA 1
ATOM 1996 C C . GLU A 1 253 ? -10.205 -16.278 -11.636 1.00 96.12 253 GLU A C 1
ATOM 1998 O O . GLU A 1 253 ? -9.844 -15.952 -12.768 1.00 96.12 253 GLU A O 1
ATOM 2003 N N . VAL A 1 254 ? -9.591 -15.829 -10.538 1.00 97.19 254 VAL A N 1
ATOM 2004 C CA . VAL A 1 254 ? -8.511 -14.834 -10.577 1.00 97.19 254 VAL A CA 1
ATOM 2005 C C . VAL A 1 254 ? -7.222 -15.413 -11.149 1.00 97.19 254 VAL A C 1
ATOM 2007 O O . VAL A 1 254 ? -6.548 -14.727 -11.911 1.00 97.19 254 VAL A O 1
ATOM 2010 N N . GLU A 1 255 ? -6.875 -16.664 -10.838 1.00 95.25 255 GLU A N 1
ATOM 2011 C CA . GLU A 1 255 ? -5.706 -17.322 -11.434 1.00 95.25 255 GLU A CA 1
ATOM 2012 C C . GLU A 1 255 ? -5.821 -17.398 -12.958 1.00 95.25 255 GLU A C 1
ATOM 2014 O O . GLU A 1 255 ? -4.878 -17.041 -13.666 1.00 95.25 255 GLU A O 1
ATOM 2019 N N . VAL A 1 256 ? -6.981 -17.822 -13.472 1.00 94.75 256 VAL A N 1
ATOM 2020 C CA . VAL A 1 256 ? -7.245 -17.873 -14.916 1.00 94.75 256 VAL A CA 1
ATOM 2021 C C . VAL A 1 256 ? -7.194 -16.472 -15.518 1.00 94.75 256 VAL A C 1
ATOM 2023 O O . VAL A 1 256 ? -6.552 -16.274 -16.551 1.00 94.75 256 VAL A O 1
ATOM 2026 N N . ALA A 1 257 ? -7.813 -15.485 -14.869 1.00 96.06 257 ALA A N 1
ATOM 2027 C CA . ALA A 1 257 ? -7.809 -14.112 -15.351 1.00 96.06 257 ALA A CA 1
ATOM 2028 C C . ALA A 1 257 ? -6.399 -13.512 -15.392 1.00 96.06 257 ALA A C 1
ATOM 2030 O O . ALA A 1 257 ? -6.011 -12.947 -16.409 1.00 96.06 257 ALA A O 1
ATOM 2031 N N . PHE A 1 258 ? -5.599 -13.676 -14.337 1.00 96.62 258 PHE A N 1
ATOM 2032 C CA . PHE A 1 258 ? -4.224 -13.176 -14.293 1.00 96.62 258 PHE A CA 1
ATOM 2033 C C . PHE A 1 258 ? -3.338 -13.862 -15.333 1.00 96.62 258 PHE A C 1
ATOM 2035 O O . PHE A 1 258 ? -2.602 -13.171 -16.042 1.00 96.62 258 PHE A O 1
ATOM 2042 N N . LYS A 1 259 ? -3.446 -15.191 -15.483 1.00 94.31 259 LYS A N 1
ATOM 2043 C CA . LYS A 1 259 ? -2.751 -15.940 -16.542 1.00 94.31 259 LYS A CA 1
ATOM 2044 C C . LYS A 1 259 ? -3.112 -15.399 -17.921 1.00 94.31 259 LYS A C 1
ATOM 2046 O O . LYS A 1 259 ? -2.221 -15.104 -18.716 1.00 94.31 259 LYS A O 1
ATOM 2051 N N . ASN A 1 260 ? -4.403 -15.213 -18.190 1.00 94.06 260 ASN A N 1
ATOM 2052 C CA . ASN A 1 260 ? -4.880 -14.678 -19.462 1.00 94.06 260 ASN A CA 1
ATOM 2053 C C . ASN A 1 260 ? -4.382 -13.252 -19.696 1.00 94.06 260 ASN A C 1
ATOM 2055 O O . ASN A 1 260 ? -3.834 -12.985 -20.759 1.00 94.06 260 ASN A O 1
ATOM 2059 N N . ILE A 1 261 ? -4.486 -12.373 -18.696 1.00 93.56 261 ILE A N 1
ATOM 2060 C CA . ILE A 1 261 ? -3.989 -10.997 -18.761 1.00 93.56 261 ILE A CA 1
ATOM 2061 C C . ILE A 1 261 ? -2.505 -10.987 -19.128 1.00 93.56 261 ILE A C 1
ATOM 2063 O O . ILE A 1 261 ? -2.133 -10.315 -20.088 1.00 93.56 261 ILE A O 1
ATOM 2067 N N . MET A 1 262 ? -1.652 -11.746 -18.434 1.00 92.69 262 MET A N 1
ATOM 2068 C CA . MET A 1 262 ? -0.222 -11.774 -18.767 1.00 92.69 262 MET A CA 1
ATOM 2069 C C . MET A 1 262 ? 0.042 -12.383 -20.141 1.00 92.69 262 MET A C 1
ATOM 2071 O O . MET A 1 262 ? 0.945 -11.938 -20.846 1.00 92.69 262 MET A O 1
ATOM 2075 N N . LYS A 1 263 ? -0.744 -13.383 -20.546 1.00 89.75 263 LYS A N 1
ATOM 2076 C CA . LYS A 1 263 ? -0.613 -14.044 -21.847 1.00 89.75 263 LYS A CA 1
ATOM 2077 C C . LYS A 1 263 ? -0.972 -13.127 -23.014 1.00 89.75 263 LYS A C 1
ATOM 2079 O O . LYS A 1 263 ? -0.296 -13.165 -24.036 1.00 89.75 263 LYS A O 1
ATOM 2084 N N . THR A 1 264 ? -2.030 -12.334 -22.880 1.00 88.50 264 THR A N 1
ATOM 2085 C CA . THR A 1 264 ? -2.550 -11.491 -23.966 1.00 88.50 264 THR A CA 1
ATOM 2086 C C . THR A 1 264 ? -1.992 -10.074 -23.950 1.00 88.50 264 THR A C 1
ATOM 2088 O O . THR A 1 264 ? -2.126 -9.355 -24.939 1.00 88.50 264 THR A O 1
ATOM 2091 N N . THR A 1 265 ? -1.390 -9.636 -22.841 1.00 90.69 265 THR A N 1
ATOM 2092 C CA . THR A 1 265 ? -0.798 -8.299 -22.753 1.00 90.69 265 THR A CA 1
ATOM 2093 C C . THR A 1 265 ? 0.461 -8.222 -23.604 1.00 90.69 265 THR A C 1
ATOM 2095 O O . THR A 1 265 ? 1.422 -8.958 -23.400 1.00 90.69 265 THR A O 1
ATOM 2098 N N . THR A 1 266 ? 0.482 -7.266 -24.530 1.00 90.75 266 THR A N 1
ATOM 2099 C CA . THR A 1 266 ? 1.713 -6.871 -25.216 1.00 90.75 266 THR A CA 1
ATOM 2100 C C . THR A 1 266 ? 2.468 -5.883 -24.334 1.00 90.75 266 THR A C 1
ATOM 2102 O O . THR A 1 266 ? 2.044 -4.739 -24.169 1.00 90.75 266 THR A O 1
ATOM 2105 N N . PHE A 1 267 ? 3.577 -6.323 -23.743 1.00 90.19 267 PHE A N 1
ATOM 2106 C CA . PHE A 1 267 ? 4.429 -5.455 -22.934 1.00 90.19 267 PHE A CA 1
ATOM 2107 C C . PHE A 1 267 ? 5.271 -4.550 -23.835 1.00 90.19 267 PHE A C 1
ATOM 2109 O O . PHE A 1 267 ? 6.016 -5.022 -24.691 1.00 90.19 267 PHE A O 1
ATOM 2116 N N . SER A 1 268 ? 5.158 -3.237 -23.640 1.00 86.62 268 SER A N 1
ATOM 2117 C CA . SER A 1 268 ? 5.918 -2.262 -24.422 1.00 86.62 268 SER A CA 1
ATOM 2118 C C . SER A 1 268 ? 7.393 -2.263 -24.030 1.00 86.62 268 SER A C 1
ATOM 2120 O O . SER A 1 268 ? 7.714 -2.165 -22.840 1.00 86.62 268 SER A O 1
ATOM 2122 N N . ALA A 1 269 ? 8.282 -2.290 -25.026 1.00 88.44 269 ALA A N 1
ATOM 2123 C CA . ALA A 1 269 ? 9.699 -2.011 -24.820 1.00 88.44 269 ALA A CA 1
ATOM 2124 C C . ALA A 1 269 ? 9.904 -0.652 -24.147 1.00 88.44 269 ALA A C 1
ATOM 2126 O O . ALA A 1 269 ? 9.137 0.288 -24.365 1.00 88.44 269 ALA A O 1
ATOM 2127 N N . PHE A 1 270 ? 10.941 -0.562 -23.324 1.00 83.56 270 PHE A N 1
ATOM 2128 C CA . PHE A 1 270 ? 11.409 0.697 -22.786 1.00 83.56 270 PHE A CA 1
ATOM 2129 C C . PHE A 1 270 ? 11.854 1.580 -23.952 1.00 83.56 270 PHE A C 1
ATOM 2131 O O . PHE A 1 270 ? 12.795 1.258 -24.677 1.00 83.56 270 PHE A O 1
ATOM 2138 N N . GLY A 1 271 ? 11.127 2.671 -24.165 1.00 68.94 271 GLY A N 1
ATOM 2139 C CA . GLY A 1 271 ? 11.349 3.586 -25.270 1.00 68.94 271 GLY A CA 1
ATOM 2140 C C . GLY A 1 271 ? 11.530 4.998 -24.747 1.00 68.94 271 GLY A C 1
ATOM 2141 O O . GLY A 1 271 ? 10.587 5.591 -24.234 1.00 68.94 271 GLY A O 1
ATOM 2142 N N . VAL A 1 272 ? 12.724 5.561 -24.946 1.00 49.88 272 VAL A N 1
ATOM 2143 C CA . VAL A 1 272 ? 13.005 6.991 -24.704 1.00 49.88 272 VAL A CA 1
ATOM 2144 C C . VAL A 1 272 ? 12.302 7.876 -25.752 1.00 49.88 272 VAL A C 1
ATOM 2146 O O . VAL A 1 272 ? 12.198 9.088 -25.600 1.00 49.88 272 VAL A O 1
ATOM 2149 N N . THR A 1 273 ? 11.777 7.283 -26.830 1.00 42.16 273 THR A N 1
ATOM 2150 C CA . THR A 1 273 ? 11.117 7.998 -27.924 1.00 42.16 273 THR A CA 1
ATOM 2151 C C . THR A 1 273 ? 9.682 7.508 -28.097 1.00 42.16 273 THR A C 1
ATOM 2153 O O . THR A 1 273 ? 9.439 6.370 -28.481 1.00 42.16 273 THR A O 1
ATOM 2156 N N . GLY A 1 274 ? 8.712 8.387 -27.836 1.00 35.81 274 GLY A N 1
ATOM 2157 C CA . GLY A 1 274 ? 7.366 8.218 -28.384 1.00 35.81 274 GLY A CA 1
ATOM 2158 C C . GLY A 1 274 ? 6.296 7.651 -27.457 1.00 35.81 274 GLY A C 1
ATOM 2159 O O . GLY A 1 274 ? 5.441 6.906 -27.916 1.00 35.81 274 GLY A O 1
ATOM 2160 N N . VAL A 1 275 ? 6.242 8.084 -26.200 1.00 35.16 275 VAL A N 1
ATOM 2161 C CA . VAL A 1 275 ? 4.940 8.352 -25.580 1.00 35.16 275 VAL A CA 1
ATOM 2162 C C . VAL A 1 275 ? 5.080 9.686 -24.873 1.00 35.16 275 VAL A C 1
ATOM 2164 O O . VAL A 1 275 ? 5.953 9.847 -24.025 1.00 35.16 275 VAL A O 1
ATOM 2167 N N . GLY A 1 276 ? 4.213 10.639 -25.210 1.00 33.16 276 GLY A N 1
ATOM 2168 C CA . GLY A 1 276 ? 3.878 11.751 -24.329 1.00 33.16 276 GLY A CA 1
ATOM 2169 C C . GLY A 1 276 ? 3.237 11.208 -23.054 1.00 33.16 276 GLY A C 1
ATOM 2170 O O . GLY A 1 276 ? 2.052 11.414 -22.803 1.00 33.16 276 GLY A O 1
ATOM 2171 N N . MET A 1 277 ? 4.008 10.459 -22.265 1.00 37.72 277 MET A N 1
ATOM 2172 C CA . MET A 1 277 ? 3.696 10.197 -20.883 1.00 37.72 277 MET A CA 1
ATOM 2173 C C . MET A 1 277 ? 3.910 11.527 -20.195 1.00 37.72 277 MET A C 1
ATOM 2175 O O . MET A 1 277 ? 4.987 11.829 -19.694 1.00 37.72 277 MET A O 1
ATOM 2179 N N . HIS A 1 278 ? 2.837 12.314 -20.155 1.00 30.34 278 HIS A N 1
ATOM 2180 C CA . HIS A 1 278 ? 2.571 13.064 -18.949 1.00 30.34 278 HIS A CA 1
ATOM 2181 C C . HIS A 1 278 ? 2.892 12.111 -17.788 1.00 30.34 278 HIS A C 1
ATOM 2183 O O . HIS A 1 278 ? 2.240 11.059 -17.696 1.00 30.34 278 HIS A O 1
ATOM 2189 N N . PRO A 1 279 ? 3.893 12.402 -16.933 1.00 30.38 279 PRO A N 1
ATOM 2190 C CA . PRO A 1 279 ? 3.928 11.750 -15.636 1.00 30.38 279 PRO A CA 1
ATOM 2191 C C . PRO A 1 279 ? 2.523 11.943 -15.093 1.00 30.38 279 PRO A C 1
ATOM 2193 O O . PRO A 1 279 ? 2.017 13.059 -15.195 1.00 30.38 279 PRO A O 1
ATOM 2196 N N . VAL A 1 280 ? 1.852 10.866 -14.668 1.00 30.58 280 VAL A N 1
ATOM 2197 C CA . VAL A 1 280 ? 0.490 10.947 -14.135 1.00 30.58 280 VAL A CA 1
ATOM 2198 C C . VAL A 1 280 ? 0.477 12.118 -13.170 1.00 30.58 280 VAL A C 1
ATOM 2200 O O . VAL A 1 280 ? 1.015 12.045 -12.065 1.00 30.58 280 VAL A O 1
ATOM 2203 N N . THR A 1 281 ? -0.088 13.222 -13.649 1.00 30.17 281 THR A N 1
ATOM 2204 C CA . THR A 1 281 ? -0.366 14.397 -12.871 1.00 30.17 281 THR A CA 1
ATOM 2205 C C . THR A 1 281 ? -1.347 13.852 -11.863 1.00 30.17 281 THR A C 1
ATOM 2207 O O . THR A 1 281 ? -2.471 13.462 -12.189 1.00 30.17 281 THR A O 1
ATOM 2210 N N . GLY A 1 282 ? -0.885 13.688 -10.622 1.00 28.09 282 GLY A N 1
ATOM 2211 C CA . GLY A 1 282 ? -1.812 13.587 -9.516 1.00 28.09 282 GLY A CA 1
ATOM 2212 C C . GLY A 1 282 ? -2.735 14.776 -9.700 1.00 28.09 282 GLY A C 1
ATOM 2213 O O . GLY A 1 282 ? -2.263 15.911 -9.671 1.00 28.09 282 GLY A O 1
ATOM 2214 N N . ARG A 1 283 ? -4.003 14.508 -10.036 1.00 25.31 283 ARG A N 1
ATOM 2215 C CA . ARG A 1 283 ? -5.020 15.536 -10.249 1.00 25.31 283 ARG A CA 1
ATOM 2216 C C . ARG A 1 283 ? -4.827 16.558 -9.125 1.00 25.31 283 ARG A C 1
ATOM 2218 O O . ARG A 1 283 ? -4.883 16.126 -7.967 1.00 25.31 283 ARG A O 1
ATOM 2225 N N . PRO A 1 284 ? -4.510 17.833 -9.422 1.00 29.59 284 PRO A N 1
ATOM 2226 C CA . PRO A 1 284 ? -4.251 18.801 -8.373 1.00 29.59 284 PRO A CA 1
ATOM 2227 C C . PRO A 1 284 ? -5.439 18.762 -7.422 1.00 29.59 284 PRO A C 1
ATOM 2229 O O . PRO A 1 284 ? -6.597 18.732 -7.860 1.00 29.59 284 PRO A O 1
ATOM 2232 N N . ALA A 1 285 ? -5.154 18.653 -6.124 1.00 29.05 285 ALA A N 1
ATOM 2233 C CA . ALA A 1 285 ? -6.195 18.763 -5.122 1.00 29.05 285 ALA A CA 1
ATOM 2234 C C . ALA A 1 285 ? -6.961 20.061 -5.414 1.00 29.05 285 ALA A C 1
ATOM 2236 O O . ALA A 1 285 ? -6.339 21.073 -5.746 1.00 29.05 285 ALA A O 1
ATOM 2237 N N . SER A 1 286 ? -8.298 20.022 -5.377 1.00 27.00 286 SER A N 1
ATOM 2238 C CA . SER A 1 286 ? -9.107 21.220 -5.628 1.00 27.00 286 SER A CA 1
ATOM 2239 C C . SER A 1 286 ? -8.563 22.374 -4.791 1.00 27.00 286 SER A C 1
ATOM 2241 O O . SER A 1 286 ? -8.159 22.126 -3.660 1.00 27.00 286 SER A O 1
ATOM 2243 N N . ARG A 1 287 ? -8.583 23.607 -5.299 1.00 32.25 287 ARG A N 1
ATOM 2244 C CA . ARG A 1 287 ? -8.047 24.800 -4.618 1.00 32.25 287 ARG A CA 1
ATOM 2245 C C . ARG A 1 287 ? -8.459 24.889 -3.133 1.00 32.25 287 ARG A C 1
ATOM 2247 O O . ARG A 1 287 ? -7.607 25.074 -2.280 1.00 32.25 287 ARG A O 1
ATOM 2254 N N . ALA A 1 288 ? -9.694 24.491 -2.812 1.00 29.58 288 ALA A N 1
ATOM 2255 C CA . ALA A 1 288 ? -10.216 24.364 -1.444 1.00 29.58 288 ALA A CA 1
ATOM 2256 C C . ALA A 1 288 ? -9.488 23.363 -0.509 1.00 29.58 288 ALA A C 1
ATOM 2258 O O . ALA A 1 288 ? -9.624 23.441 0.702 1.00 29.58 288 ALA A O 1
ATOM 2259 N N . VAL A 1 289 ? -8.739 22.391 -1.032 1.00 30.17 289 VAL A N 1
ATOM 2260 C CA . VAL A 1 289 ? -7.909 21.436 -0.267 1.00 30.17 289 VAL A CA 1
ATOM 2261 C C . VAL A 1 289 ? -6.487 21.966 -0.086 1.00 30.17 289 VAL A C 1
ATOM 2263 O O . VAL A 1 289 ? -5.841 21.611 0.894 1.00 30.17 289 VAL A O 1
ATOM 2266 N N . VAL A 1 290 ? -6.015 22.811 -1.006 1.00 31.83 290 VAL A N 1
ATOM 2267 C CA . VAL A 1 290 ? -4.713 23.487 -0.916 1.00 31.83 290 VAL A CA 1
ATOM 2268 C C . VAL A 1 290 ? -4.799 24.643 0.083 1.00 31.83 290 VAL A C 1
ATOM 2270 O O . VAL A 1 290 ? -3.973 24.711 0.986 1.00 31.83 290 VAL A O 1
ATOM 2273 N N . ASP A 1 291 ? -5.873 25.436 0.025 1.00 32.12 291 ASP A N 1
ATOM 2274 C CA . ASP A 1 291 ? -6.105 26.569 0.933 1.00 32.12 291 ASP A CA 1
ATOM 2275 C C . ASP A 1 291 ? -6.336 26.116 2.394 1.00 32.12 291 ASP A C 1
ATOM 2277 O O . ASP A 1 291 ? -5.974 26.816 3.333 1.00 32.12 291 ASP A O 1
ATOM 2281 N N . VAL A 1 292 ? -6.879 24.907 2.609 1.00 32.53 292 VAL A N 1
ATOM 2282 C CA . VAL A 1 292 ? -7.059 24.311 3.952 1.00 32.53 292 VAL A CA 1
ATOM 2283 C C . VAL A 1 292 ? -5.761 23.701 4.502 1.00 32.53 292 VAL A C 1
ATOM 2285 O O . VAL A 1 292 ? -5.603 23.599 5.715 1.00 32.53 292 VAL A O 1
ATOM 2288 N N . PHE A 1 293 ? -4.821 23.295 3.640 1.00 27.17 293 PHE A N 1
ATOM 2289 C CA . PHE A 1 293 ? -3.518 22.779 4.081 1.00 27.17 293 PHE A CA 1
ATOM 2290 C C . PHE A 1 293 ? -2.540 23.904 4.443 1.00 27.17 293 PHE A C 1
ATOM 2292 O O . PHE A 1 293 ? -1.742 23.724 5.358 1.00 27.17 293 PHE A O 1
ATOM 2299 N N . ASP A 1 294 ? -2.641 25.059 3.779 1.00 31.97 294 ASP A N 1
ATOM 2300 C CA . ASP A 1 294 ? -1.849 26.255 4.105 1.00 31.97 294 ASP A CA 1
ATOM 2301 C C . ASP A 1 294 ? -2.325 26.955 5.400 1.00 31.97 294 ASP A C 1
ATOM 2303 O O . ASP A 1 294 ? -1.586 27.757 5.963 1.00 31.97 294 ASP A O 1
ATOM 2307 N N . ALA A 1 295 ? -3.521 26.633 5.917 1.00 30.64 295 ALA A N 1
ATOM 2308 C CA . ALA A 1 295 ? -4.097 27.265 7.111 1.00 30.64 295 ALA A CA 1
ATOM 2309 C C . ALA A 1 295 ? -3.741 26.595 8.462 1.00 30.64 295 ALA A C 1
ATOM 2311 O O . ALA A 1 295 ? -3.924 27.217 9.504 1.00 30.64 295 ALA A O 1
ATOM 2312 N N . ASN A 1 296 ? -3.224 25.357 8.480 1.00 37.09 296 ASN A N 1
ATOM 2313 C CA . ASN A 1 296 ? -3.034 24.567 9.717 1.00 37.09 296 ASN A CA 1
ATOM 2314 C C . ASN A 1 296 ? -1.565 24.437 10.135 1.00 37.09 296 ASN A C 1
ATOM 2316 O O . ASN A 1 296 ? -1.022 23.345 10.291 1.00 37.09 296 ASN A O 1
ATOM 2320 N N . THR A 1 297 ? -0.896 25.570 10.270 1.00 38.41 297 THR A N 1
ATOM 2321 C CA . THR A 1 297 ? 0.556 25.642 10.141 1.00 38.41 297 THR A CA 1
ATOM 2322 C C . THR A 1 297 ? 1.196 26.359 11.349 1.00 38.41 297 THR A C 1
ATOM 2324 O O . THR A 1 297 ? 2.135 27.128 11.229 1.00 38.41 297 THR A O 1
ATOM 2327 N N . GLY A 1 298 ? 0.669 26.137 12.556 1.00 37.09 298 GLY A N 1
ATOM 2328 C CA . GLY A 1 298 ? 1.134 26.857 13.751 1.00 37.09 298 GLY A CA 1
ATOM 2329 C C . GLY A 1 298 ? 0.923 26.134 15.077 1.00 37.09 298 GLY A C 1
ATOM 2330 O O . GLY A 1 298 ? 0.568 26.781 16.056 1.00 37.09 298 GLY A O 1
ATOM 2331 N N . GLU A 1 299 ? 1.093 24.811 15.127 1.00 49.22 299 GLU A N 1
ATOM 2332 C CA . GLU A 1 299 ? 1.056 24.077 16.401 1.00 49.22 299 GLU A CA 1
ATOM 2333 C C . GLU A 1 299 ? 2.451 23.954 17.023 1.00 49.22 299 GLU A C 1
ATOM 2335 O O . GLU A 1 299 ? 3.423 23.577 16.363 1.00 49.22 299 GLU A O 1
ATOM 2340 N N . ALA A 1 300 ? 2.525 24.261 18.320 1.00 45.25 300 ALA A N 1
ATOM 2341 C CA . ALA A 1 300 ? 3.741 24.173 19.117 1.00 45.25 300 ALA A CA 1
ATOM 2342 C C . ALA A 1 300 ? 4.254 22.716 19.223 1.00 45.25 300 ALA A C 1
ATOM 2344 O O . ALA A 1 300 ? 3.451 21.779 19.207 1.00 45.25 300 ALA A O 1
ATOM 2345 N N . PRO A 1 301 ? 5.579 22.494 19.343 1.00 51.22 301 PRO A N 1
ATOM 2346 C CA . PRO A 1 301 ? 6.153 21.157 19.510 1.00 51.22 301 PRO A CA 1
ATOM 2347 C C . PRO A 1 301 ? 5.615 20.432 20.746 1.00 51.22 301 PRO A C 1
ATOM 2349 O O . PRO A 1 301 ? 5.500 21.023 21.817 1.00 51.22 301 PRO A O 1
ATOM 2352 N N . SER A 1 302 ? 5.330 19.133 20.616 1.00 59.56 302 SER A N 1
ATOM 2353 C CA . SER A 1 302 ? 5.005 18.302 21.787 1.00 59.56 302 SER A CA 1
ATOM 2354 C C . SER A 1 302 ? 6.251 18.066 22.655 1.00 59.56 302 SER A C 1
ATOM 2356 O O . SER A 1 302 ? 7.357 17.971 22.124 1.00 59.56 302 SER A O 1
ATOM 2358 N N . GLU A 1 303 ? 6.100 17.896 23.974 1.00 53.81 303 GLU A N 1
ATOM 2359 C CA . GLU A 1 303 ? 7.232 17.653 24.897 1.00 53.81 303 GLU A CA 1
ATOM 2360 C C . GLU A 1 303 ? 8.097 16.444 24.485 1.00 53.81 303 GLU A C 1
ATOM 2362 O O . GLU A 1 303 ? 9.317 16.456 24.634 1.00 53.81 303 GLU A O 1
ATOM 2367 N N . SER A 1 304 ? 7.485 15.419 23.879 1.00 57.72 304 SER A N 1
ATOM 2368 C CA . SER A 1 304 ? 8.202 14.259 23.334 1.00 57.72 304 SER A CA 1
ATOM 2369 C C . SER A 1 304 ? 9.014 14.577 22.073 1.00 57.72 304 SER A C 1
ATOM 2371 O O . SER A 1 304 ? 10.004 13.894 21.812 1.00 57.72 304 SER A O 1
ATOM 2373 N N . GLU A 1 305 ? 8.590 15.546 21.261 1.00 51.78 305 GLU A N 1
ATOM 2374 C CA . GLU A 1 305 ? 9.364 16.016 20.107 1.00 51.78 305 GLU A CA 1
ATOM 2375 C C . GLU A 1 305 ? 10.531 16.891 20.557 1.00 51.78 305 GLU A C 1
ATOM 2377 O O . GLU A 1 305 ? 11.606 16.775 19.978 1.00 51.78 305 GLU A O 1
ATOM 2382 N N . VAL A 1 306 ? 10.347 17.695 21.610 1.00 54.38 306 VAL A N 1
ATOM 2383 C CA . VAL A 1 306 ? 11.412 18.516 22.206 1.00 54.38 306 VAL A CA 1
ATOM 2384 C C . VAL A 1 306 ? 12.516 17.629 22.779 1.00 54.38 306 VAL A C 1
ATOM 2386 O O . VAL A 1 306 ? 13.665 17.762 22.370 1.00 54.38 306 VAL A O 1
ATOM 2389 N N . ALA A 1 307 ? 12.170 16.651 23.621 1.00 54.91 307 ALA A N 1
ATOM 2390 C CA . ALA A 1 307 ? 13.153 15.746 24.225 1.00 54.91 307 ALA A CA 1
ATOM 2391 C C . ALA A 1 307 ? 13.940 14.928 23.183 1.00 54.91 307 ALA A C 1
ATOM 2393 O O . ALA A 1 307 ? 15.115 14.618 23.375 1.00 54.91 307 ALA A O 1
ATOM 2394 N N . LEU A 1 308 ? 13.302 14.569 22.064 1.00 44.59 308 LEU A N 1
ATOM 2395 C CA . LEU A 1 308 ? 13.970 13.835 20.995 1.00 44.59 308 LEU A CA 1
ATOM 2396 C C . LEU A 1 308 ? 14.818 14.738 20.093 1.00 44.59 308 LEU A C 1
ATOM 2398 O O . LEU A 1 308 ? 15.885 14.319 19.654 1.00 44.59 308 LEU A O 1
ATOM 2402 N N . ALA A 1 309 ? 14.363 15.963 19.828 1.00 44.28 309 ALA A N 1
ATOM 2403 C CA . ALA A 1 309 ? 15.141 16.946 19.086 1.00 44.28 309 ALA A CA 1
ATOM 2404 C C . ALA A 1 309 ? 16.419 17.304 19.861 1.00 44.28 309 ALA A C 1
ATOM 2406 O O . ALA A 1 309 ? 17.502 17.282 19.285 1.00 44.28 309 ALA A O 1
ATOM 2407 N N . GLU A 1 310 ? 16.316 17.483 21.182 1.00 46.88 310 GLU A N 1
ATOM 2408 C CA . GLU A 1 310 ? 17.464 17.680 22.075 1.00 46.88 310 GLU A CA 1
ATOM 2409 C C . GLU A 1 310 ? 18.439 16.493 22.054 1.00 46.88 310 GLU A C 1
ATOM 2411 O O . GLU A 1 310 ? 19.649 16.696 21.968 1.00 46.88 310 GLU A O 1
ATOM 2416 N N . ALA A 1 311 ? 17.936 15.253 22.065 1.00 46.72 311 ALA A N 1
ATOM 2417 C CA . ALA A 1 311 ? 18.776 14.055 21.989 1.00 46.72 311 ALA A CA 1
ATOM 2418 C C . ALA A 1 311 ? 19.528 13.916 20.649 1.00 46.72 311 ALA A C 1
ATOM 2420 O O . ALA A 1 311 ? 20.611 13.332 20.615 1.00 46.72 311 ALA A O 1
ATOM 2421 N N . GLU A 1 312 ? 18.971 14.445 19.555 1.00 49.78 312 GLU A N 1
ATOM 2422 C CA . GLU A 1 312 ? 19.588 14.451 18.220 1.00 49.78 312 GLU A CA 1
ATOM 2423 C C . GLU A 1 312 ? 20.371 15.748 17.921 1.00 49.78 312 GLU A C 1
ATOM 2425 O O . GLU A 1 312 ? 20.989 15.857 16.863 1.00 49.78 312 GLU A O 1
ATOM 2430 N N . GLY A 1 313 ? 20.385 16.721 18.844 1.00 54.06 313 GLY A N 1
ATOM 2431 C CA . GLY A 1 313 ? 21.051 18.017 18.661 1.00 54.06 313 GLY A CA 1
ATOM 2432 C C . GLY A 1 313 ? 20.374 18.935 17.634 1.00 54.06 313 GLY A C 1
ATOM 2433 O O . GLY A 1 313 ? 21.036 19.790 17.050 1.00 54.06 313 GLY A O 1
ATOM 2434 N N . LEU A 1 314 ? 19.075 18.751 17.397 1.00 62.84 314 LEU A N 1
ATOM 2435 C CA . LEU A 1 314 ? 18.271 19.469 16.406 1.00 62.84 314 LEU A CA 1
ATOM 2436 C C . LEU A 1 314 ? 17.233 20.364 17.096 1.00 62.84 314 LEU A C 1
ATOM 2438 O O . LEU A 1 314 ? 16.849 20.122 18.239 1.00 62.84 314 LEU A O 1
ATOM 2442 N N . CYS A 1 315 ? 16.705 21.370 16.391 1.00 67.69 315 CYS A N 1
ATOM 2443 C CA . CYS A 1 315 ? 15.473 22.030 16.832 1.00 67.69 315 CYS A CA 1
ATOM 2444 C C . CYS A 1 315 ? 14.238 21.184 16.455 1.00 67.69 315 CYS A C 1
ATOM 2446 O O . CYS A 1 315 ? 14.294 20.329 15.564 1.00 67.69 315 CYS A O 1
ATOM 2448 N N . GLY A 1 316 ? 13.100 21.398 17.124 1.00 65.38 316 GLY A N 1
ATOM 2449 C CA . GLY A 1 316 ? 11.888 20.594 16.900 1.00 65.38 316 GLY A CA 1
ATOM 2450 C C . GLY A 1 316 ? 11.371 20.667 15.456 1.00 65.38 316 GLY A C 1
ATOM 2451 O O . GLY A 1 316 ? 10.913 19.674 14.886 1.00 65.38 316 GLY A O 1
ATOM 2452 N N . GLU A 1 317 ? 11.493 21.830 14.824 1.00 75.69 317 GLU A N 1
ATOM 2453 C CA . GLU A 1 317 ? 11.116 22.088 13.433 1.00 75.69 317 GLU A CA 1
ATOM 2454 C C . GLU A 1 317 ? 11.996 21.292 12.463 1.00 75.69 317 GLU A C 1
ATOM 2456 O O . GLU A 1 317 ? 11.487 20.658 11.532 1.00 75.69 317 GLU A O 1
ATOM 2461 N N . GLU A 1 318 ? 13.304 21.259 12.726 1.00 75.81 318 GLU A N 1
ATOM 2462 C CA . GLU A 1 318 ? 14.286 20.505 11.952 1.00 75.81 318 GLU A CA 1
ATOM 2463 C C . GLU A 1 318 ? 14.034 19.001 12.041 1.00 75.81 318 GLU A C 1
ATOM 2465 O O . GLU A 1 318 ? 13.937 18.329 11.011 1.00 75.81 318 GLU A O 1
ATOM 2470 N N . LEU A 1 319 ? 13.835 18.472 13.252 1.00 70.19 319 LEU A N 1
ATOM 2471 C CA . LEU A 1 319 ? 13.527 17.057 13.461 1.00 70.19 319 LEU A CA 1
ATOM 2472 C C . LEU A 1 319 ? 12.265 16.640 12.687 1.00 70.19 319 LEU A C 1
ATOM 2474 O O . LEU A 1 319 ? 12.242 15.603 12.014 1.00 70.19 319 LEU A O 1
ATOM 2478 N N . ARG A 1 320 ? 11.206 17.458 12.740 1.00 76.19 320 ARG A N 1
ATOM 2479 C CA . ARG A 1 320 ? 9.944 17.186 12.032 1.00 76.19 320 ARG A CA 1
ATOM 2480 C C . ARG A 1 320 ? 10.114 17.199 10.518 1.00 76.19 320 ARG A C 1
ATOM 2482 O O . ARG A 1 320 ? 9.556 16.331 9.841 1.00 76.19 320 ARG A O 1
ATOM 2489 N N . PHE A 1 321 ? 10.876 18.152 9.987 1.00 80.38 321 PHE A N 1
ATOM 2490 C CA . PHE A 1 321 ? 11.181 18.202 8.563 1.00 80.38 321 PHE A CA 1
ATOM 2491 C C . PHE A 1 321 ? 12.019 16.992 8.136 1.00 80.38 321 PHE A C 1
ATOM 2493 O O . PHE A 1 321 ? 11.625 16.268 7.216 1.00 80.38 321 PHE A O 1
ATOM 2500 N N . ARG A 1 322 ? 13.111 16.697 8.852 1.00 79.88 322 ARG A N 1
ATOM 2501 C CA . ARG A 1 322 ? 14.044 15.602 8.544 1.00 79.88 322 ARG A CA 1
ATOM 2502 C C . ARG A 1 322 ? 13.392 14.225 8.575 1.00 79.88 322 ARG A C 1
ATOM 2504 O O . ARG A 1 322 ? 13.642 13.411 7.692 1.00 79.88 322 ARG A O 1
ATOM 2511 N N . ARG A 1 323 ? 12.460 13.982 9.498 1.00 80.19 323 ARG A N 1
ATOM 2512 C CA . ARG A 1 323 ? 11.676 12.732 9.552 1.00 80.19 323 ARG A CA 1
ATOM 2513 C C . ARG A 1 323 ? 10.803 12.478 8.326 1.00 80.19 323 ARG A C 1
ATOM 2515 O O . ARG A 1 323 ? 10.398 11.342 8.088 1.00 80.19 323 ARG A O 1
ATOM 2522 N N . SER A 1 324 ? 10.493 13.520 7.559 1.00 78.56 324 SER A N 1
ATOM 2523 C CA . SER A 1 324 ? 9.732 13.398 6.314 1.00 78.56 324 SER A CA 1
ATOM 2524 C C . SER A 1 324 ? 10.611 13.146 5.080 1.00 78.56 324 SER A C 1
ATOM 2526 O O . SER A 1 324 ? 10.085 12.935 3.984 1.00 78.56 324 SER A O 1
ATOM 2528 N N . LEU A 1 325 ? 11.938 13.143 5.249 1.00 77.75 325 LEU A N 1
ATOM 2529 C CA . LEU A 1 325 ? 12.915 12.963 4.182 1.00 77.75 325 LEU A CA 1
ATOM 2530 C C . LEU A 1 325 ? 13.327 11.498 4.011 1.00 77.75 325 LEU A C 1
ATOM 2532 O O . LEU A 1 325 ? 13.316 10.688 4.934 1.00 77.75 325 LEU A O 1
ATOM 2536 N N . SER A 1 326 ? 13.737 11.165 2.788 1.00 80.38 326 SER A N 1
ATOM 2537 C CA . SER A 1 326 ? 14.525 9.960 2.524 1.00 80.38 326 SER A CA 1
ATOM 2538 C C . SER A 1 326 ? 15.983 10.177 2.963 1.00 80.38 326 SER A C 1
ATOM 2540 O O . SER A 1 326 ? 16.391 11.325 3.119 1.00 80.38 326 SER A O 1
ATOM 2542 N N . PRO A 1 327 ? 16.827 9.132 3.065 1.00 80.44 327 PRO A N 1
ATOM 2543 C CA . PRO A 1 327 ? 18.254 9.312 3.352 1.00 80.44 327 PRO A CA 1
ATOM 2544 C C . PRO A 1 327 ? 18.982 10.231 2.357 1.00 80.44 327 PRO A C 1
ATOM 2546 O O . PRO A 1 327 ? 19.886 10.961 2.739 1.00 80.44 327 PRO A O 1
ATOM 2549 N N . ALA A 1 328 ? 18.579 10.224 1.080 1.00 74.31 328 ALA A N 1
ATOM 2550 C CA . ALA A 1 328 ? 19.102 11.166 0.088 1.00 74.31 328 ALA A CA 1
ATOM 2551 C C . ALA A 1 328 ? 18.608 12.598 0.347 1.00 74.31 328 ALA A C 1
ATOM 2553 O O . ALA A 1 328 ? 19.371 13.546 0.215 1.00 74.31 328 ALA A O 1
ATOM 2554 N N . GLY A 1 329 ? 17.348 12.737 0.773 1.00 82.12 329 GLY A N 1
ATOM 2555 C CA . GLY A 1 329 ? 16.784 14.001 1.237 1.00 82.12 329 GLY A CA 1
ATOM 2556 C C . GLY A 1 329 ? 17.498 14.549 2.472 1.00 82.12 329 GLY A C 1
ATOM 2557 O O . GLY A 1 329 ? 17.708 15.744 2.553 1.00 82.12 329 GLY A O 1
ATOM 2558 N N . VAL A 1 330 ? 17.910 13.698 3.410 1.00 79.00 330 VAL A N 1
ATOM 2559 C CA . VAL A 1 330 ? 18.705 14.125 4.570 1.00 79.00 330 VAL A CA 1
ATOM 2560 C C . VAL A 1 330 ? 20.067 14.653 4.110 1.00 79.00 330 VAL A C 1
ATOM 2562 O O . VAL A 1 330 ? 20.392 15.793 4.414 1.00 79.00 330 VAL A O 1
ATOM 2565 N N . ARG A 1 331 ? 20.787 13.900 3.264 1.00 79.56 331 ARG A N 1
ATOM 2566 C CA . ARG A 1 331 ? 22.103 14.317 2.746 1.00 79.56 331 ARG A CA 1
ATOM 2567 C C . ARG A 1 331 ? 22.078 15.642 1.988 1.00 79.56 331 ARG A C 1
ATOM 2569 O O . ARG A 1 331 ? 22.909 16.493 2.250 1.00 79.56 331 ARG A O 1
ATOM 2576 N N . ILE A 1 332 ? 21.119 15.849 1.080 1.00 87.94 332 ILE A N 1
ATOM 2577 C CA . ILE A 1 332 ? 21.054 17.114 0.325 1.00 87.94 332 ILE A CA 1
ATOM 2578 C C . ILE A 1 332 ? 20.777 18.317 1.240 1.00 87.94 332 ILE A C 1
ATOM 2580 O O . ILE A 1 332 ? 21.180 19.430 0.918 1.00 87.94 332 ILE A O 1
ATOM 2584 N N . ILE A 1 333 ? 20.084 18.108 2.365 1.00 89.69 333 ILE A N 1
ATOM 2585 C CA . ILE A 1 333 ? 19.817 19.154 3.356 1.00 89.69 333 ILE A CA 1
ATOM 2586 C C . ILE A 1 333 ? 21.037 19.394 4.245 1.00 89.69 333 ILE A C 1
ATOM 2588 O O . ILE A 1 333 ? 21.355 20.555 4.488 1.00 89.69 333 ILE A O 1
ATOM 2592 N N . ASP A 1 334 ? 21.753 18.337 4.640 1.00 84.00 334 ASP A N 1
ATOM 2593 C CA . ASP A 1 334 ? 23.049 18.451 5.319 1.00 84.00 334 ASP A CA 1
ATOM 2594 C C . ASP A 1 334 ? 24.033 19.254 4.457 1.00 84.00 334 ASP A C 1
ATOM 2596 O O . ASP A 1 334 ? 24.556 20.270 4.909 1.00 84.00 334 ASP A O 1
ATOM 2600 N N . ASP A 1 335 ? 24.177 18.888 3.178 1.00 85.75 335 ASP A N 1
ATOM 2601 C CA . ASP A 1 335 ? 25.034 19.595 2.222 1.00 85.75 335 ASP A CA 1
ATOM 2602 C C . ASP A 1 335 ? 24.599 21.061 2.042 1.00 85.75 335 ASP A C 1
ATOM 2604 O O . ASP A 1 335 ? 25.433 21.951 1.892 1.00 85.75 335 ASP A O 1
ATOM 2608 N N . LEU A 1 336 ? 23.287 21.331 2.034 1.00 87.38 336 LEU A N 1
ATOM 2609 C CA . LEU A 1 336 ? 22.743 22.686 1.913 1.00 87.38 336 LEU A CA 1
ATOM 2610 C C . LEU A 1 336 ? 23.041 23.538 3.155 1.00 87.38 336 LEU A C 1
ATOM 2612 O O . LEU A 1 336 ? 23.248 24.739 3.018 1.00 87.38 336 LEU A O 1
ATOM 2616 N N . GLN A 1 337 ? 23.039 22.954 4.355 1.00 85.94 337 GLN A N 1
ATOM 2617 C CA . GLN A 1 337 ? 23.379 23.664 5.590 1.00 85.94 337 GLN A CA 1
ATOM 2618 C C . GLN A 1 337 ? 24.890 23.873 5.716 1.00 85.94 337 GLN A C 1
ATOM 2620 O O . GLN A 1 337 ? 25.319 24.985 6.010 1.00 85.94 337 GLN A O 1
ATOM 2625 N N . GLU A 1 338 ? 25.685 22.835 5.452 1.00 86.06 338 GLU A N 1
ATOM 2626 C CA . GLU A 1 338 ? 27.147 22.871 5.560 1.00 86.06 338 GLU A CA 1
ATOM 2627 C C . GLU A 1 338 ? 27.773 23.840 4.550 1.00 86.06 338 GLU A C 1
ATOM 2629 O O . GLU A 1 338 ? 28.701 24.574 4.879 1.00 86.06 338 GLU A O 1
ATOM 2634 N N . GLN A 1 339 ? 27.242 23.883 3.325 1.00 88.38 339 GLN A N 1
ATOM 2635 C CA . GLN A 1 339 ? 27.773 24.719 2.246 1.00 88.38 339 GLN A CA 1
ATOM 2636 C C . GLN A 1 339 ? 27.031 26.055 2.106 1.00 88.38 339 GLN A C 1
ATOM 2638 O O . GLN A 1 339 ? 27.220 26.754 1.108 1.00 88.38 339 GLN A O 1
ATOM 2643 N N . CYS A 1 340 ? 26.161 26.415 3.059 1.00 86.19 340 CYS A N 1
ATOM 2644 C CA . CYS A 1 340 ? 25.388 27.651 2.986 1.00 86.19 340 CYS A CA 1
ATOM 2645 C C . CYS A 1 340 ? 26.320 28.874 3.037 1.00 86.19 340 CYS A C 1
ATOM 2647 O O . CYS A 1 340 ? 26.980 29.079 4.054 1.00 86.19 340 CYS A O 1
ATOM 2649 N N . PRO A 1 341 ? 26.359 29.729 1.996 1.00 87.81 341 PRO A N 1
ATOM 2650 C CA . PRO A 1 341 ? 27.139 30.963 2.039 1.00 87.81 341 PRO A CA 1
ATOM 2651 C C . PRO A 1 341 ? 26.625 31.909 3.129 1.00 87.81 341 PRO A C 1
ATOM 2653 O O . PRO A 1 341 ? 25.414 32.003 3.312 1.00 87.81 341 PRO A O 1
ATOM 2656 N N . ASP A 1 342 ? 27.506 32.704 3.744 1.00 86.88 342 ASP A N 1
ATOM 2657 C CA . ASP A 1 342 ? 27.162 33.641 4.837 1.00 86.88 342 ASP A CA 1
ATOM 2658 C C . ASP A 1 342 ? 26.072 34.668 4.478 1.00 86.88 342 ASP A C 1
ATOM 2660 O O . ASP A 1 342 ? 25.371 35.201 5.337 1.00 86.88 342 ASP A O 1
ATOM 2664 N N . VAL A 1 343 ? 25.918 34.968 3.185 1.00 85.94 343 VAL A N 1
ATOM 2665 C CA . VAL A 1 343 ? 24.875 35.877 2.680 1.00 85.94 343 VAL A CA 1
ATOM 2666 C C . VAL A 1 343 ? 23.477 35.250 2.698 1.00 85.94 343 VAL A C 1
ATOM 2668 O O . VAL A 1 343 ? 22.478 35.961 2.538 1.00 85.94 343 VAL A O 1
ATOM 2671 N N . LEU A 1 344 ? 23.400 33.932 2.891 1.00 88.75 344 LEU A N 1
ATOM 2672 C CA . LEU A 1 344 ? 22.184 33.145 2.999 1.00 88.75 344 LEU A CA 1
ATOM 2673 C C . LEU A 1 344 ? 22.035 32.564 4.408 1.00 88.75 344 LEU A C 1
ATOM 2675 O O . LEU A 1 344 ? 22.994 32.333 5.135 1.00 88.75 344 LEU A O 1
ATOM 2679 N N . ARG A 1 345 ? 20.790 32.286 4.780 1.00 89.19 345 ARG A N 1
ATOM 2680 C CA . ARG A 1 345 ? 20.434 31.561 5.994 1.00 89.19 345 ARG A CA 1
ATOM 2681 C C . ARG A 1 345 ? 19.486 30.429 5.646 1.00 89.19 345 ARG A C 1
ATOM 2683 O O . ARG A 1 345 ? 18.425 30.675 5.064 1.00 89.19 345 ARG A O 1
ATOM 2690 N N . VAL A 1 346 ? 19.834 29.221 6.073 1.00 89.38 346 VAL A N 1
ATOM 2691 C CA . VAL A 1 346 ? 18.932 28.066 6.096 1.00 89.38 346 VAL A CA 1
ATOM 2692 C C . VAL A 1 346 ? 18.272 27.993 7.468 1.00 89.38 346 VAL A C 1
ATOM 2694 O O . VAL A 1 346 ? 18.949 28.103 8.486 1.00 89.38 346 VAL A O 1
ATOM 2697 N N . TYR A 1 347 ? 16.952 27.857 7.514 1.00 85.62 347 TYR A N 1
ATOM 2698 C CA . TYR A 1 347 ? 16.224 27.669 8.768 1.00 85.62 347 TYR A CA 1
ATOM 2699 C C . TYR A 1 347 ? 14.937 26.881 8.542 1.00 85.62 347 TYR A C 1
ATOM 2701 O O . TYR A 1 347 ? 14.412 26.831 7.429 1.00 85.62 347 TYR A O 1
ATOM 2709 N N . TYR A 1 348 ? 14.424 26.286 9.610 1.00 84.50 348 TYR A N 1
ATOM 2710 C CA . TYR A 1 348 ? 13.195 25.501 9.599 1.00 84.50 348 TYR A CA 1
ATOM 2711 C C . TYR A 1 348 ? 12.042 26.306 10.181 1.00 84.50 348 TYR A C 1
ATOM 2713 O O . TYR A 1 348 ? 12.253 27.256 10.937 1.00 84.50 348 TYR A O 1
ATOM 2721 N N . THR A 1 349 ? 10.820 25.938 9.810 1.00 78.94 349 THR A N 1
ATOM 2722 C CA . THR A 1 349 ? 9.614 26.531 10.391 1.00 78.94 349 THR A CA 1
ATOM 2723 C C . THR A 1 349 ? 8.669 25.462 10.916 1.00 78.94 349 THR A C 1
ATOM 2725 O O . THR A 1 349 ? 8.788 24.275 10.592 1.00 78.94 349 THR A O 1
ATOM 2728 N N . ASP A 1 350 ? 7.668 25.901 11.671 1.00 68.06 350 ASP A N 1
ATOM 2729 C CA . ASP A 1 350 ? 6.605 25.047 12.206 1.00 68.06 350 ASP A CA 1
ATOM 2730 C C . ASP A 1 350 ? 5.795 24.328 11.111 1.00 68.06 350 ASP A C 1
ATOM 2732 O O . ASP A 1 350 ? 5.130 23.323 11.367 1.00 68.06 350 ASP A O 1
ATOM 2736 N N . ASN A 1 351 ? 5.928 24.756 9.851 1.00 67.94 351 ASN A N 1
ATOM 2737 C CA . ASN A 1 351 ? 5.182 24.231 8.705 1.00 67.94 351 ASN A CA 1
ATOM 2738 C C . ASN A 1 351 ? 5.755 22.941 8.118 1.00 67.94 351 ASN A C 1
ATOM 2740 O O . ASN A 1 351 ? 5.355 22.539 7.021 1.00 67.94 351 ASN A O 1
ATOM 2744 N N . LYS A 1 352 ? 6.700 22.292 8.813 1.00 79.44 352 LYS A N 1
ATOM 2745 C CA . LYS A 1 352 ? 7.492 21.173 8.274 1.00 79.44 352 LYS A CA 1
ATOM 2746 C C . LYS A 1 352 ? 8.082 21.557 6.914 1.00 79.44 352 LYS A C 1
ATOM 2748 O O . LYS A 1 352 ? 7.985 20.808 5.938 1.00 79.44 352 LYS A O 1
ATOM 2753 N N . ASP A 1 353 ? 8.654 22.755 6.859 1.00 88.69 353 ASP A N 1
ATOM 2754 C CA . ASP A 1 353 ? 9.375 23.276 5.707 1.00 88.69 353 ASP A CA 1
ATOM 2755 C C . ASP A 1 353 ? 10.783 23.726 6.115 1.00 88.69 353 ASP A C 1
ATOM 2757 O O . ASP A 1 353 ? 11.052 24.040 7.277 1.00 88.69 353 ASP A O 1
ATOM 2761 N N . LEU A 1 354 ? 11.684 23.709 5.138 1.00 92.00 354 LEU A N 1
ATOM 2762 C CA . LEU A 1 354 ? 12.989 24.346 5.215 1.00 92.00 354 LEU A CA 1
ATOM 2763 C C . LEU A 1 354 ? 12.972 25.569 4.307 1.00 92.00 354 LEU A C 1
ATOM 2765 O O . LEU A 1 354 ? 12.462 25.526 3.186 1.00 92.00 354 LEU A O 1
ATOM 2769 N N . ARG A 1 355 ? 13.553 26.669 4.772 1.00 92.81 355 ARG A N 1
ATOM 2770 C CA . ARG A 1 355 ? 13.627 27.925 4.034 1.00 92.81 355 ARG A CA 1
ATOM 2771 C C . ARG A 1 355 ? 15.065 28.346 3.847 1.00 92.81 355 ARG A C 1
ATOM 2773 O O . ARG A 1 355 ? 15.869 28.260 4.769 1.00 92.81 355 ARG A O 1
ATOM 2780 N N . VAL A 1 356 ? 15.348 28.866 2.658 1.00 92.69 356 VAL A N 1
ATOM 2781 C CA . VAL A 1 356 ? 16.594 29.574 2.360 1.00 92.69 356 VAL A CA 1
ATOM 2782 C C . VAL A 1 356 ? 16.243 31.038 2.163 1.00 92.69 356 VAL A C 1
ATOM 2784 O O . VAL A 1 356 ? 15.398 31.366 1.326 1.00 92.69 356 VAL A O 1
ATOM 2787 N N . ALA A 1 357 ? 16.854 31.917 2.946 1.00 90.06 357 ALA A N 1
ATOM 2788 C CA . ALA A 1 357 ? 16.631 33.357 2.894 1.00 90.06 357 ALA A CA 1
ATOM 2789 C C . ALA A 1 357 ? 17.949 34.118 2.769 1.00 90.06 357 ALA A C 1
ATOM 2791 O O . ALA A 1 357 ? 18.996 33.594 3.122 1.00 90.06 357 ALA A O 1
ATOM 2792 N N . LEU A 1 358 ? 17.889 35.368 2.313 1.00 87.62 358 LEU A N 1
ATOM 2793 C CA . LEU A 1 358 ? 18.985 36.318 2.500 1.00 87.62 358 LEU A CA 1
ATOM 2794 C C . LEU A 1 358 ? 19.193 36.587 3.995 1.00 87.62 358 LEU A C 1
ATOM 2796 O O . LEU A 1 358 ? 18.236 36.535 4.772 1.00 87.62 358 LEU A O 1
ATOM 2800 N N . ALA A 1 359 ? 20.404 36.989 4.382 1.00 80.19 359 ALA A N 1
ATOM 2801 C CA . ALA A 1 359 ? 20.693 37.471 5.736 1.00 80.19 359 ALA A CA 1
ATOM 2802 C C . ALA A 1 359 ? 19.767 38.631 6.176 1.00 80.19 359 ALA A C 1
ATOM 2804 O O . ALA A 1 359 ? 19.481 38.791 7.359 1.00 80.19 359 ALA A O 1
ATOM 2805 N N . THR A 1 360 ? 19.215 39.390 5.221 1.00 80.81 360 THR A N 1
ATOM 2806 C CA . THR A 1 360 ? 18.207 40.446 5.444 1.00 80.81 360 THR A CA 1
ATOM 2807 C C . THR A 1 360 ? 16.808 39.919 5.798 1.00 80.81 360 THR A C 1
ATOM 2809 O O . THR A 1 360 ? 15.901 40.705 6.060 1.00 80.81 360 THR A O 1
ATOM 2812 N N . GLY A 1 361 ? 16.603 38.599 5.783 1.00 76.69 361 GLY A N 1
ATOM 2813 C CA . GLY A 1 361 ? 15.347 37.930 6.128 1.00 76.69 361 GLY A CA 1
ATOM 2814 C C . GLY A 1 361 ? 14.432 37.620 4.941 1.00 76.69 361 GLY A C 1
ATOM 2815 O O . GLY A 1 361 ? 13.407 36.958 5.114 1.00 76.69 361 GLY A O 1
ATOM 2816 N N . ARG A 1 362 ? 14.775 38.042 3.716 1.00 85.19 362 ARG A N 1
ATOM 2817 C CA . ARG A 1 362 ? 13.948 37.753 2.534 1.00 85.19 362 ARG A CA 1
ATOM 2818 C C . ARG A 1 362 ? 14.075 36.290 2.112 1.00 85.19 362 ARG A C 1
ATOM 2820 O O . ARG A 1 362 ? 15.149 35.859 1.706 1.00 85.19 362 ARG A O 1
ATOM 2827 N N . VAL A 1 363 ? 12.968 35.550 2.142 1.00 89.25 363 VAL A N 1
ATOM 2828 C CA . VAL A 1 363 ? 12.921 34.141 1.718 1.00 89.25 363 VAL A CA 1
ATOM 2829 C C . VAL A 1 363 ? 13.047 34.022 0.202 1.00 89.25 363 VAL A C 1
ATOM 2831 O O . VAL A 1 363 ? 12.301 34.662 -0.536 1.00 89.25 363 VAL A O 1
ATOM 2834 N N . LEU A 1 364 ? 13.974 33.178 -0.242 1.00 90.62 364 LEU A N 1
ATOM 2835 C CA . LEU A 1 364 ? 14.285 32.897 -1.643 1.00 90.62 364 LEU A CA 1
ATOM 2836 C C . LEU A 1 364 ? 13.772 31.522 -2.078 1.00 90.62 364 LEU A C 1
ATOM 2838 O O . LEU A 1 364 ? 13.325 31.366 -3.217 1.00 90.62 364 LEU A O 1
ATOM 2842 N N . LEU A 1 365 ? 13.828 30.544 -1.166 1.00 94.25 365 LEU A N 1
ATOM 2843 C CA . LEU A 1 365 ? 13.367 29.172 -1.369 1.00 94.25 365 LEU A CA 1
ATOM 2844 C C . LEU A 1 365 ? 12.524 28.698 -0.189 1.00 94.25 365 LEU A C 1
ATOM 2846 O O . LEU A 1 365 ? 12.869 28.944 0.967 1.00 94.25 365 LEU A O 1
ATOM 2850 N N . VAL A 1 366 ? 11.473 27.945 -0.499 1.00 94.06 366 VAL A N 1
ATOM 2851 C CA . VAL A 1 366 ? 10.741 27.096 0.444 1.00 94.06 366 VAL A CA 1
ATOM 2852 C C . VAL A 1 366 ? 10.823 25.661 -0.054 1.00 94.06 366 VAL A C 1
ATOM 2854 O O . VAL A 1 366 ? 10.432 25.360 -1.184 1.00 94.06 366 VAL A O 1
ATOM 2857 N N . VAL A 1 367 ? 11.319 24.776 0.799 1.00 94.19 367 VAL A N 1
ATOM 2858 C CA . VAL A 1 367 ? 11.509 23.352 0.548 1.00 94.19 367 VAL A CA 1
ATOM 2859 C C . VAL A 1 367 ? 10.530 22.590 1.426 1.00 94.19 367 VAL A C 1
ATOM 2861 O O . VAL A 1 367 ? 10.540 22.705 2.645 1.00 94.19 367 VAL A O 1
ATOM 2864 N N . THR A 1 368 ? 9.670 21.796 0.800 1.00 92.38 368 THR A N 1
ATOM 2865 C CA . THR A 1 368 ? 8.696 20.930 1.482 1.00 92.38 368 THR A CA 1
ATOM 2866 C C . THR A 1 368 ? 8.815 19.513 0.949 1.00 92.38 368 THR A C 1
ATOM 2868 O O . THR A 1 368 ? 9.332 19.302 -0.147 1.00 92.38 368 THR A O 1
ATOM 2871 N N . THR A 1 369 ? 8.325 18.521 1.684 1.00 84.56 369 THR A N 1
ATOM 2872 C CA . THR A 1 369 ? 8.329 17.133 1.211 1.00 84.56 369 THR A CA 1
ATOM 2873 C C . THR A 1 369 ? 6.998 16.769 0.565 1.00 84.56 369 THR A C 1
ATOM 2875 O O . THR A 1 369 ? 5.920 17.168 1.004 1.00 84.56 369 THR A O 1
ATOM 2878 N N . SER A 1 370 ? 7.051 16.019 -0.535 1.00 78.88 370 SER A N 1
ATOM 2879 C CA . SER A 1 370 ? 5.849 15.523 -1.202 1.00 78.88 370 SER A CA 1
ATOM 2880 C C . SER A 1 370 ? 6.147 14.222 -1.930 1.00 78.88 370 SER A C 1
ATOM 2882 O O . SER A 1 370 ? 7.004 14.174 -2.806 1.00 78.88 370 SER A O 1
ATOM 2884 N N . HIS A 1 371 ? 5.450 13.146 -1.554 1.00 71.69 371 HIS A N 1
ATOM 2885 C CA . HIS A 1 371 ? 5.564 11.831 -2.200 1.00 71.69 371 HIS A CA 1
ATOM 2886 C C . HIS A 1 371 ? 7.012 11.302 -2.326 1.00 71.69 371 HIS A C 1
ATOM 2888 O O . HIS A 1 371 ? 7.354 10.640 -3.303 1.00 71.69 371 HIS A O 1
ATOM 2894 N N . GLY A 1 372 ? 7.869 11.589 -1.337 1.00 70.06 372 GLY A N 1
ATOM 2895 C CA . GLY A 1 372 ? 9.278 11.174 -1.334 1.00 70.06 372 GLY A CA 1
ATOM 2896 C C . GLY A 1 372 ? 10.204 12.013 -2.224 1.00 70.06 372 GLY A C 1
ATOM 2897 O O . GLY A 1 372 ? 11.355 11.631 -2.417 1.00 70.06 372 GLY A O 1
ATOM 2898 N N . ARG A 1 373 ? 9.714 13.137 -2.759 1.00 84.81 373 ARG A N 1
ATOM 2899 C CA . ARG A 1 373 ? 10.479 14.176 -3.462 1.00 84.81 373 ARG A CA 1
ATOM 2900 C C . ARG A 1 373 ? 10.524 15.457 -2.633 1.00 84.81 373 ARG A C 1
ATOM 2902 O O . ARG A 1 373 ? 9.697 15.649 -1.734 1.00 84.81 373 ARG A O 1
ATOM 2909 N N . LEU A 1 374 ? 11.448 16.350 -2.975 1.00 89.00 374 LEU A N 1
ATOM 2910 C CA . LEU A 1 374 ? 11.449 17.715 -2.460 1.00 89.00 374 LEU A CA 1
ATOM 2911 C C . LEU A 1 374 ? 10.653 18.602 -3.413 1.00 89.00 374 LEU A C 1
ATOM 2913 O O . LEU A 1 374 ? 10.946 18.677 -4.603 1.00 89.00 374 LEU A O 1
ATOM 2917 N N . ARG A 1 375 ? 9.627 19.264 -2.890 1.00 94.00 375 ARG A N 1
ATOM 2918 C CA . ARG A 1 375 ? 8.871 20.303 -3.581 1.00 94.00 375 ARG A CA 1
ATOM 2919 C C . ARG A 1 375 ? 9.505 21.647 -3.249 1.00 94.00 375 ARG A C 1
ATOM 2921 O O . ARG A 1 375 ? 9.491 22.057 -2.087 1.00 94.00 375 ARG A O 1
ATOM 2928 N N . ILE A 1 376 ? 10.010 22.327 -4.271 1.00 95.12 376 ILE A N 1
ATOM 2929 C CA . ILE A 1 376 ? 10.674 23.624 -4.159 1.00 95.12 376 ILE A CA 1
ATOM 2930 C C . ILE A 1 376 ? 9.719 24.707 -4.645 1.00 95.12 376 ILE A C 1
ATOM 2932 O O . ILE A 1 376 ? 9.098 24.568 -5.697 1.00 95.12 376 ILE A O 1
ATOM 2936 N N . SER A 1 377 ? 9.579 25.778 -3.872 1.00 95.06 377 SER A N 1
ATOM 2937 C CA . SER A 1 377 ? 8.924 27.018 -4.296 1.00 95.06 377 SER A CA 1
ATOM 2938 C C . SER A 1 377 ? 9.918 28.171 -4.183 1.00 95.06 377 SER A C 1
ATOM 2940 O O . SER A 1 377 ? 10.619 28.269 -3.178 1.00 95.06 377 SER A O 1
ATOM 2942 N N . THR A 1 378 ? 10.009 29.022 -5.204 1.00 95.38 378 THR A N 1
ATOM 2943 C CA . THR A 1 378 ? 11.054 30.052 -5.313 1.00 95.38 378 THR A CA 1
ATOM 2944 C C . THR A 1 378 ? 10.540 31.370 -5.895 1.00 95.38 378 THR A C 1
ATOM 2946 O O . THR A 1 378 ? 9.500 31.414 -6.558 1.00 95.38 378 THR A O 1
ATOM 2949 N N . LEU A 1 379 ? 11.285 32.453 -5.646 1.00 89.75 379 LEU A N 1
ATOM 2950 C CA . LEU A 1 379 ? 11.106 33.755 -6.295 1.00 89.75 379 LEU A CA 1
ATOM 2951 C C . LEU A 1 379 ? 11.720 33.835 -7.701 1.00 89.75 379 LEU A C 1
ATOM 2953 O O . LEU A 1 379 ? 11.375 34.760 -8.437 1.00 89.75 379 LEU A O 1
ATOM 2957 N N . ALA A 1 380 ? 12.600 32.904 -8.083 1.00 91.31 380 ALA A N 1
ATOM 2958 C CA . ALA A 1 380 ? 13.127 32.843 -9.447 1.00 91.31 380 ALA A CA 1
ATOM 2959 C C . ALA A 1 380 ? 11.988 32.638 -10.463 1.00 91.31 380 ALA A C 1
ATOM 2961 O O . ALA A 1 380 ? 10.961 32.034 -10.139 1.00 91.31 380 ALA A O 1
ATOM 2962 N N . SER A 1 381 ? 12.140 33.160 -11.684 1.00 91.12 381 SER A N 1
ATOM 2963 C CA . SER A 1 381 ? 11.119 32.997 -12.725 1.00 91.12 381 SER A CA 1
ATOM 2964 C C . SER A 1 381 ? 11.090 31.564 -13.266 1.00 91.12 381 SER A C 1
ATOM 2966 O O . SER A 1 381 ? 12.054 30.808 -13.116 1.00 91.12 381 SER A O 1
ATOM 2968 N N . VAL A 1 382 ? 9.980 31.196 -13.910 1.00 90.19 382 VAL A N 1
ATOM 2969 C CA . VAL A 1 382 ? 9.811 29.875 -14.532 1.00 90.19 382 VAL A CA 1
ATOM 2970 C C . VAL A 1 382 ? 10.909 29.631 -15.566 1.00 90.19 382 VAL A C 1
ATOM 2972 O O . VAL A 1 382 ? 11.518 28.566 -15.571 1.00 90.19 382 VAL A O 1
ATOM 2975 N N . GLU A 1 383 ? 11.221 30.641 -16.377 1.00 90.25 383 GLU A N 1
ATOM 2976 C CA . GLU A 1 383 ? 12.227 30.580 -17.439 1.00 90.25 383 GLU A CA 1
ATOM 2977 C C . GLU A 1 383 ? 13.625 30.320 -16.874 1.00 90.25 383 GLU A C 1
ATOM 2979 O O . GLU A 1 383 ? 14.373 29.511 -17.419 1.00 90.25 383 GLU A O 1
ATOM 2984 N N . VAL A 1 384 ? 13.975 30.958 -15.751 1.00 90.62 384 VAL A N 1
ATOM 2985 C CA . VAL A 1 384 ? 15.277 30.749 -15.104 1.00 90.62 384 VAL A CA 1
ATOM 2986 C C . VAL A 1 384 ? 15.371 29.347 -14.503 1.00 90.62 384 VAL A C 1
ATOM 2988 O O . VAL A 1 384 ? 16.391 28.679 -14.664 1.00 90.62 384 VAL A O 1
ATOM 2991 N N . CYS A 1 385 ? 14.310 28.857 -13.859 1.00 89.81 385 CYS A N 1
ATOM 2992 C CA . CYS A 1 385 ? 14.285 27.486 -13.348 1.00 89.81 385 CYS A CA 1
ATOM 2993 C C . CYS A 1 385 ? 14.377 26.448 -14.481 1.00 89.81 385 CYS A C 1
ATOM 2995 O O . CYS A 1 385 ? 15.113 25.473 -14.351 1.00 89.81 385 CYS A O 1
ATOM 2997 N N . GLN A 1 386 ? 13.704 26.679 -15.609 1.00 88.88 386 GLN A N 1
ATOM 2998 C CA . GLN A 1 386 ? 13.792 25.815 -16.790 1.00 88.88 386 GLN A CA 1
ATOM 2999 C C . GLN A 1 386 ? 15.185 25.841 -17.427 1.00 88.88 386 GLN A C 1
ATOM 3001 O O . GLN A 1 386 ? 15.705 24.789 -17.792 1.00 88.88 386 GLN A O 1
ATOM 3006 N N . ALA A 1 387 ? 15.831 27.010 -17.497 1.00 86.81 387 ALA A N 1
ATOM 3007 C CA . ALA A 1 387 ? 17.207 27.136 -17.983 1.00 86.81 387 ALA A CA 1
ATOM 3008 C C . ALA A 1 387 ? 18.221 26.383 -17.103 1.00 86.81 387 ALA A C 1
ATOM 3010 O O . ALA A 1 387 ? 19.234 25.900 -17.603 1.00 86.81 387 ALA A O 1
ATOM 3011 N N . LEU A 1 388 ? 17.929 26.242 -15.806 1.00 84.62 388 LEU A N 1
ATOM 3012 C CA . LEU A 1 388 ? 18.701 25.429 -14.862 1.00 84.62 388 LEU A CA 1
ATOM 3013 C C . LEU A 1 388 ? 18.343 23.929 -14.908 1.00 84.62 388 LEU A C 1
ATOM 3015 O O . LEU A 1 388 ? 18.894 23.151 -14.133 1.00 84.62 388 LEU A O 1
ATOM 3019 N N . GLY A 1 389 ? 17.450 23.515 -15.812 1.00 85.94 389 GLY A N 1
ATOM 3020 C CA . GLY A 1 389 ? 17.086 22.115 -16.033 1.00 85.94 389 GLY A CA 1
ATOM 3021 C C . GLY A 1 389 ? 15.915 21.610 -15.188 1.00 85.94 389 GLY A C 1
ATOM 3022 O O . GLY A 1 389 ? 15.712 20.400 -15.112 1.00 85.94 389 GLY A O 1
ATOM 3023 N N . PHE A 1 390 ? 15.139 22.496 -14.555 1.00 88.25 390 PHE A N 1
ATOM 3024 C CA . PHE A 1 390 ? 13.982 22.105 -13.748 1.00 88.25 390 PHE A CA 1
ATOM 3025 C C . PHE A 1 390 ? 12.666 22.211 -14.518 1.00 88.25 390 PHE A C 1
ATOM 3027 O O . PHE A 1 390 ? 12.374 23.219 -15.162 1.00 88.25 390 PHE A O 1
ATOM 3034 N N . GLU A 1 391 ? 11.809 21.204 -14.363 1.00 87.31 391 GLU A N 1
ATOM 3035 C CA . GLU A 1 391 ? 10.415 21.268 -14.806 1.00 87.31 391 GLU A CA 1
ATOM 3036 C C . GLU A 1 391 ? 9.615 22.182 -13.868 1.00 87.31 391 GLU A C 1
ATOM 3038 O O . GLU A 1 391 ? 9.098 21.755 -12.832 1.00 87.31 391 GLU A O 1
ATOM 3043 N N . ALA A 1 392 ? 9.582 23.469 -14.211 1.00 89.56 392 ALA A N 1
ATOM 3044 C CA . ALA A 1 392 ? 9.016 24.522 -13.385 1.00 89.56 392 ALA A CA 1
ATOM 3045 C C . ALA A 1 392 ? 7.657 25.028 -13.881 1.00 89.56 392 ALA A C 1
ATOM 3047 O O . ALA A 1 392 ? 7.438 25.209 -15.079 1.00 89.56 392 ALA A O 1
ATOM 3048 N N . GLU A 1 393 ? 6.768 25.304 -12.928 1.00 89.25 393 GLU A N 1
ATOM 3049 C CA . GLU A 1 393 ? 5.413 25.812 -13.139 1.00 89.25 393 GLU A CA 1
ATOM 3050 C C . GLU A 1 393 ? 5.196 27.122 -12.358 1.00 89.25 393 GLU A C 1
ATOM 3052 O O . GLU A 1 393 ? 5.729 27.276 -11.251 1.00 89.25 393 GLU A O 1
ATOM 3057 N N . PRO A 1 394 ? 4.398 28.070 -12.880 1.00 88.00 394 PRO A N 1
ATOM 3058 C CA . PRO A 1 394 ? 4.091 29.307 -12.172 1.00 88.00 394 PRO A CA 1
ATOM 3059 C C . PRO A 1 394 ? 3.147 29.066 -10.984 1.00 88.00 394 PRO A C 1
ATOM 3061 O O . PRO A 1 394 ? 2.224 28.253 -11.045 1.00 88.00 394 PRO A O 1
ATOM 3064 N N . ILE A 1 395 ? 3.324 29.839 -9.913 1.00 81.56 395 ILE A N 1
ATOM 3065 C CA . ILE A 1 395 ? 2.407 29.893 -8.770 1.00 81.56 395 ILE A CA 1
ATOM 3066 C C . ILE A 1 395 ? 1.599 31.193 -8.853 1.00 81.56 395 ILE A C 1
ATOM 3068 O O . ILE A 1 395 ? 2.154 32.289 -8.822 1.00 81.56 395 ILE A O 1
ATOM 3072 N N . ILE A 1 396 ? 0.272 31.083 -8.935 1.00 74.81 396 ILE A N 1
ATOM 3073 C CA . ILE A 1 396 ? -0.628 32.243 -9.021 1.00 74.81 396 ILE A CA 1
ATOM 3074 C C . ILE A 1 396 ? -1.112 32.635 -7.621 1.00 74.81 396 ILE A C 1
ATOM 3076 O O . ILE A 1 396 ? -1.675 31.806 -6.907 1.00 74.81 396 ILE A O 1
ATOM 3080 N N . GLY A 1 397 ? -0.963 33.914 -7.261 1.00 63.50 397 GLY A N 1
ATOM 3081 C CA . GLY A 1 397 ? -1.526 34.486 -6.029 1.00 63.50 397 GLY A CA 1
ATOM 3082 C C . GLY A 1 397 ? -0.730 34.200 -4.751 1.00 63.50 397 GLY A C 1
ATOM 3083 O O . GLY A 1 397 ? -1.288 34.299 -3.665 1.00 63.50 397 GLY A O 1
ATOM 3084 N N . ASN A 1 398 ? 0.550 33.841 -4.865 1.00 70.12 398 ASN A N 1
ATOM 3085 C CA . ASN A 1 398 ? 1.452 33.619 -3.734 1.00 70.12 398 ASN A CA 1
ATOM 3086 C C . ASN A 1 398 ? 2.683 34.538 -3.848 1.00 70.12 398 ASN A C 1
ATOM 3088 O O . ASN A 1 398 ? 2.972 35.075 -4.917 1.00 70.12 398 ASN A O 1
ATOM 3092 N N . THR A 1 399 ? 3.416 34.716 -2.748 1.00 74.12 399 THR A N 1
ATOM 3093 C CA . THR A 1 399 ? 4.684 35.459 -2.725 1.00 74.12 399 THR A CA 1
ATOM 3094 C C . THR A 1 399 ? 5.750 34.759 -3.566 1.00 74.12 399 THR A C 1
ATOM 3096 O O . THR A 1 399 ? 6.528 35.432 -4.239 1.00 74.12 399 THR A O 1
ATOM 3099 N N . MET A 1 400 ? 5.781 33.420 -3.549 1.00 83.88 400 MET A N 1
ATOM 3100 C CA . MET A 1 400 ? 6.644 32.627 -4.432 1.00 83.88 400 MET A CA 1
ATOM 3101 C C . MET A 1 400 ? 6.070 32.594 -5.845 1.00 83.88 400 MET A C 1
ATOM 3103 O O . MET A 1 400 ? 4.859 32.481 -6.017 1.00 83.88 400 MET A O 1
ATOM 3107 N N . ARG A 1 401 ? 6.943 32.678 -6.850 1.00 82.19 401 ARG A N 1
ATOM 3108 C CA . ARG A 1 401 ? 6.556 32.810 -8.262 1.00 82.19 401 ARG A CA 1
ATOM 3109 C C . ARG A 1 401 ? 6.523 31.478 -8.993 1.00 82.19 401 ARG A C 1
ATOM 3111 O O . ARG A 1 401 ? 5.726 31.314 -9.910 1.00 82.19 401 ARG A O 1
ATOM 3118 N N . THR A 1 402 ? 7.356 30.535 -8.565 1.00 91.62 402 THR A N 1
ATOM 3119 C CA . THR A 1 402 ? 7.634 29.313 -9.322 1.00 91.62 402 THR A CA 1
ATOM 3120 C C . THR A 1 402 ? 7.705 28.105 -8.402 1.00 91.62 402 THR A C 1
ATOM 3122 O O . THR A 1 402 ? 8.205 28.208 -7.279 1.00 91.62 402 THR A O 1
ATOM 3125 N N . ARG A 1 403 ? 7.220 26.953 -8.875 1.00 93.81 403 ARG A N 1
ATOM 3126 C CA . ARG A 1 403 ? 7.275 25.658 -8.190 1.00 93.81 403 ARG A CA 1
ATOM 3127 C C . ARG A 1 403 ? 7.850 24.582 -9.100 1.00 93.81 403 ARG A C 1
ATOM 3129 O O . ARG A 1 403 ? 7.535 24.550 -10.281 1.00 93.81 403 ARG A O 1
ATOM 3136 N N . PHE A 1 404 ? 8.610 23.661 -8.523 1.00 91.69 404 PHE A N 1
ATOM 3137 C CA . PHE A 1 404 ? 9.041 22.424 -9.177 1.00 91.69 404 PHE A CA 1
ATOM 3138 C C . PHE A 1 404 ? 9.329 21.340 -8.132 1.00 91.69 404 PHE A C 1
ATOM 3140 O O . PHE A 1 404 ? 9.253 21.574 -6.920 1.00 91.69 404 PHE A O 1
ATOM 3147 N N . TYR A 1 405 ? 9.640 20.136 -8.602 1.00 91.94 405 TYR A N 1
ATOM 3148 C CA . TYR A 1 405 ? 9.995 18.998 -7.761 1.00 91.94 405 TYR A CA 1
ATOM 3149 C C . TYR A 1 405 ? 11.386 18.500 -8.127 1.00 91.94 405 TYR A C 1
ATOM 3151 O O . TYR A 1 405 ? 11.711 18.406 -9.305 1.00 91.94 405 TYR A O 1
ATOM 3159 N N . ILE A 1 406 ? 12.174 18.125 -7.123 1.00 88.00 406 ILE A N 1
ATOM 3160 C CA . ILE A 1 406 ? 13.465 17.465 -7.321 1.00 88.00 406 ILE A CA 1
ATOM 3161 C C . ILE A 1 406 ? 13.464 16.100 -6.637 1.00 88.00 406 ILE A C 1
ATOM 3163 O O . ILE A 1 406 ? 12.887 15.920 -5.555 1.00 88.00 406 ILE A O 1
ATOM 3167 N N . ASP A 1 407 ? 14.099 15.122 -7.282 1.00 86.19 407 ASP A N 1
ATOM 3168 C CA . ASP A 1 407 ? 14.461 13.874 -6.621 1.00 86.19 407 ASP A CA 1
ATOM 3169 C C . ASP A 1 407 ? 15.784 14.105 -5.876 1.00 86.19 407 ASP A C 1
ATOM 3171 O O . ASP A 1 407 ? 16.803 14.378 -6.515 1.00 86.19 407 ASP A O 1
ATOM 3175 N N . PRO A 1 408 ? 15.802 14.033 -4.535 1.00 79.38 408 PRO A N 1
ATOM 3176 C CA . PRO A 1 408 ? 17.020 14.296 -3.776 1.00 79.38 408 PRO A CA 1
ATOM 3177 C C . PRO A 1 408 ? 18.126 13.255 -4.021 1.00 79.38 408 PRO A C 1
ATOM 3179 O O . PRO A 1 408 ? 19.248 13.457 -3.577 1.00 79.38 408 PRO A O 1
ATOM 3182 N N . ALA A 1 409 ? 17.838 12.136 -4.697 1.00 78.81 409 ALA A N 1
ATOM 3183 C CA . ALA A 1 409 ? 18.864 11.179 -5.115 1.00 78.81 409 ALA A CA 1
ATOM 3184 C C . ALA A 1 409 ? 19.609 11.593 -6.398 1.00 78.81 409 ALA A C 1
ATOM 3186 O O . ALA A 1 409 ? 20.686 11.067 -6.661 1.00 78.81 409 ALA A O 1
ATOM 3187 N N . GLU A 1 410 ? 19.035 12.501 -7.189 1.00 78.62 410 GLU A N 1
ATOM 3188 C CA . GLU A 1 410 ? 19.537 12.888 -8.517 1.00 78.62 410 GLU A CA 1
ATOM 3189 C C . GLU A 1 410 ? 19.964 14.361 -8.573 1.00 78.62 410 GLU A C 1
ATOM 3191 O O . GLU A 1 410 ? 20.685 14.772 -9.479 1.00 78.62 410 GLU A O 1
ATOM 3196 N N . CYS A 1 411 ? 19.539 15.163 -7.595 1.00 80.31 411 CYS A N 1
ATOM 3197 C CA . CYS A 1 411 ? 19.845 16.583 -7.506 1.00 80.31 411 CYS A CA 1
ATOM 3198 C C . CYS A 1 411 ? 20.914 16.844 -6.439 1.00 80.31 411 CYS A C 1
ATOM 3200 O O . CYS A 1 411 ? 20.756 16.437 -5.291 1.00 80.31 411 CYS A O 1
ATOM 3202 N N . ALA A 1 412 ? 21.971 17.574 -6.797 1.00 85.19 412 ALA A N 1
ATOM 3203 C CA . ALA A 1 412 ? 22.959 18.066 -5.838 1.00 85.19 412 ALA A CA 1
ATOM 3204 C C . ALA A 1 412 ? 22.480 19.361 -5.155 1.00 85.19 412 ALA A C 1
ATOM 3206 O O . ALA A 1 412 ? 21.733 20.146 -5.749 1.00 85.19 412 ALA A O 1
ATOM 3207 N N . SER A 1 413 ? 22.962 19.628 -3.937 1.00 84.25 413 SER A N 1
ATOM 3208 C CA . SER A 1 413 ? 22.680 20.862 -3.180 1.00 84.25 413 SER A CA 1
ATOM 3209 C C . SER A 1 413 ? 23.105 22.131 -3.933 1.00 84.25 413 SER A C 1
ATOM 3211 O O . SER A 1 413 ? 22.404 23.141 -3.888 1.00 84.25 413 SER A O 1
ATOM 3213 N N . GLY A 1 414 ? 24.181 22.060 -4.728 1.00 83.25 414 GLY A N 1
ATOM 3214 C CA . GLY A 1 414 ? 24.648 23.149 -5.596 1.00 83.25 414 GLY A CA 1
ATOM 3215 C C . GLY A 1 414 ? 23.573 23.704 -6.537 1.00 83.25 414 GLY A C 1
ATOM 3216 O O . GLY A 1 414 ? 23.540 24.904 -6.811 1.00 83.25 414 GLY A O 1
ATOM 3217 N N . ALA A 1 415 ? 22.633 22.864 -6.973 1.00 86.75 415 ALA A N 1
ATOM 3218 C CA . ALA A 1 415 ? 21.538 23.302 -7.826 1.00 86.75 415 ALA A CA 1
ATOM 3219 C C . ALA A 1 415 ? 20.524 24.170 -7.054 1.00 86.75 415 ALA A C 1
ATOM 3221 O O . ALA A 1 415 ? 20.018 25.156 -7.588 1.00 86.75 415 ALA A O 1
ATOM 3222 N N . LEU A 1 416 ? 20.291 23.879 -5.767 1.00 89.06 416 LEU A N 1
ATOM 3223 C CA . LEU A 1 416 ? 19.465 24.718 -4.894 1.00 89.06 416 LEU A CA 1
ATOM 3224 C C . LEU A 1 416 ? 20.116 26.088 -4.659 1.00 89.06 416 LEU A C 1
ATOM 3226 O O . LEU A 1 416 ? 19.414 27.098 -4.693 1.00 89.06 416 LEU A O 1
ATOM 3230 N N . PHE A 1 417 ? 21.442 26.159 -4.514 1.00 88.31 417 PHE A N 1
ATOM 3231 C CA . PHE A 1 417 ? 22.143 27.445 -4.426 1.00 88.31 417 PHE A CA 1
ATOM 3232 C C . PHE A 1 417 ? 22.072 28.254 -5.719 1.00 88.31 417 PHE A C 1
ATOM 3234 O O . PHE A 1 417 ? 21.868 29.465 -5.657 1.00 88.31 417 PHE A O 1
ATOM 3241 N N . ALA A 1 418 ? 22.167 27.609 -6.885 1.00 89.62 418 ALA A N 1
ATOM 3242 C CA . ALA A 1 418 ? 21.992 28.293 -8.167 1.00 89.62 418 ALA A CA 1
ATOM 3243 C C . ALA A 1 418 ? 20.600 28.949 -8.273 1.00 89.62 418 ALA A C 1
ATOM 3245 O O . ALA A 1 418 ? 20.480 30.102 -8.690 1.00 89.62 418 ALA A O 1
ATOM 3246 N N . ILE A 1 419 ? 19.553 28.256 -7.812 1.00 91.75 419 ILE A N 1
ATOM 3247 C CA . ILE A 1 419 ? 18.182 28.788 -7.790 1.00 91.75 419 ILE A CA 1
ATOM 3248 C C . ILE A 1 419 ? 18.038 29.894 -6.738 1.00 91.75 419 ILE A C 1
ATOM 3250 O O . ILE A 1 419 ? 17.400 30.910 -7.008 1.00 91.75 419 ILE A O 1
ATOM 3254 N N . ALA A 1 420 ? 18.643 29.740 -5.555 1.00 89.69 420 ALA A N 1
ATOM 3255 C CA . ALA A 1 420 ? 18.663 30.792 -4.540 1.00 89.69 420 ALA A CA 1
ATOM 3256 C C . ALA A 1 420 ? 19.357 32.061 -5.066 1.00 89.69 420 ALA A C 1
ATOM 3258 O O . ALA A 1 420 ? 18.836 33.158 -4.890 1.00 89.69 420 ALA A O 1
ATOM 3259 N N . GLY A 1 421 ? 20.479 31.921 -5.776 1.00 88.94 421 GLY A N 1
ATOM 3260 C CA . GLY A 1 421 ? 21.189 33.030 -6.417 1.00 88.94 421 GLY A CA 1
ATOM 3261 C C . GLY A 1 421 ? 20.339 33.739 -7.473 1.00 88.94 421 GLY A C 1
ATOM 3262 O O . GLY A 1 421 ? 20.216 34.963 -7.446 1.00 88.94 421 GLY A O 1
ATOM 3263 N N . ALA A 1 422 ? 19.675 32.979 -8.346 1.00 89.19 422 ALA A N 1
ATOM 3264 C CA . ALA A 1 422 ? 18.718 33.524 -9.310 1.00 89.19 422 ALA A CA 1
ATOM 3265 C C . ALA A 1 422 ? 17.556 34.267 -8.627 1.00 89.19 422 ALA A C 1
ATOM 3267 O O . ALA A 1 422 ? 17.183 35.367 -9.030 1.00 89.19 422 ALA A O 1
ATOM 3268 N N . ALA A 1 423 ? 17.000 33.695 -7.558 1.00 90.12 423 ALA A N 1
ATOM 3269 C CA . ALA A 1 423 ? 15.945 34.319 -6.769 1.00 90.12 423 ALA A CA 1
ATOM 3270 C C . ALA A 1 423 ? 16.419 35.607 -6.072 1.00 90.12 423 ALA A C 1
ATOM 3272 O O . ALA A 1 423 ? 15.651 36.562 -5.973 1.00 90.12 423 ALA A O 1
ATOM 3273 N N . ALA A 1 424 ? 17.673 35.661 -5.615 1.00 88.12 424 ALA A N 1
ATOM 3274 C CA . ALA A 1 424 ? 18.256 36.848 -4.995 1.00 88.12 424 ALA A CA 1
ATOM 3275 C C . ALA A 1 424 ? 18.394 38.009 -5.992 1.00 88.12 424 ALA A C 1
ATOM 3277 O O . ALA A 1 424 ? 18.097 39.147 -5.638 1.00 88.12 424 ALA A O 1
ATOM 3278 N N . GLN A 1 425 ? 18.761 37.734 -7.249 1.00 86.25 425 GLN A N 1
ATOM 3279 C CA . GLN A 1 425 ? 18.850 38.762 -8.296 1.00 86.25 425 GLN A CA 1
ATOM 3280 C C . GLN A 1 425 ? 17.502 39.445 -8.566 1.00 86.25 425 GLN A C 1
ATOM 3282 O O . GLN A 1 425 ? 17.467 40.644 -8.811 1.00 86.25 425 GLN A O 1
ATOM 3287 N N . VAL A 1 426 ? 16.395 38.707 -8.443 1.00 81.25 426 VAL A N 1
ATOM 3288 C CA . VAL A 1 426 ? 15.021 39.228 -8.593 1.00 81.25 426 VAL A CA 1
ATOM 3289 C C . VAL A 1 426 ? 14.586 40.112 -7.414 1.00 81.25 426 VAL A C 1
ATOM 3291 O O . VAL A 1 426 ? 13.602 40.838 -7.513 1.00 81.25 426 VAL A O 1
ATOM 3294 N N . VAL A 1 427 ? 15.263 40.003 -6.270 1.00 76.31 427 VAL A N 1
ATOM 3295 C CA . VAL A 1 427 ? 14.969 40.779 -5.055 1.00 76.31 427 VAL A CA 1
ATOM 3296 C C . VAL A 1 427 ? 15.843 42.032 -4.960 1.00 76.31 427 VAL A C 1
ATOM 3298 O O . VAL A 1 427 ? 15.418 43.017 -4.362 1.00 76.31 427 VAL A O 1
ATOM 3301 N N . VAL A 1 428 ? 17.072 41.966 -5.480 1.00 64.56 428 VAL A N 1
ATOM 3302 C CA . VAL A 1 428 ? 18.073 43.042 -5.396 1.00 64.56 428 VAL A CA 1
ATOM 3303 C C . VAL A 1 428 ? 18.010 43.992 -6.599 1.00 64.56 428 VAL A C 1
ATOM 3305 O O . VAL A 1 428 ? 18.390 45.153 -6.455 1.00 64.56 428 VAL A O 1
ATOM 3308 N N . GLY A 1 429 ? 17.541 43.517 -7.757 1.00 51.03 429 GLY A N 1
ATOM 3309 C CA . GLY A 1 429 ? 17.180 44.349 -8.911 1.00 51.03 429 GLY A CA 1
ATOM 3310 C C . GLY A 1 429 ? 15.721 44.765 -8.861 1.00 51.03 429 GLY A C 1
ATOM 3311 O O . GLY A 1 429 ? 15.448 45.922 -9.248 1.00 51.03 429 GLY A O 1
#

Radius of gyration: 24.99 Å; chains: 1; bounding box: 49×70×72 Å

Foldseek 3Di:
DPDDPPVVVVVVVVCLVVVVPPLPDDPFKDQQVQFWAKDFDQADALAQNQLGIFIDTDDDADLQQFFWWKKWKAFQQFTADIDTDADLWRDRGHGCVVVVRLCLSLLLSRHNQAAAALVQLLCCLPPHDADNNQSNQVSAPNRSVQDSVSLPPRSNNPDHSAGNLSSVVNRVCCVQSPPPNSVPSRSRMMMGIGHQDPVCVVLAPPPGGNRNRCCCCPVPPVVVRVVCCVVQVRRRDPPRDPPNHDRPDGPVNVNVVRSVCSSPDDRHRDDPDDDPPPPPPPPPDPPVVVVVLVPPQDDDDDPVLCVVCVVVVHHSQVSLLCVLADPLRNVQVVQLCVVPDPQWDWDGGSRSWIFIAGPVRHTAWIWHDDPNWTKIFGQAAQVQCVVLVFPWDADPPDPTGIIGIDNSVPDHNVSVVSSSVRRVVSVVD

Organism: NCBI:txid2729096

pLDDT: mean 81.44, std 18.97, range [25.31, 98.5]